Protein AF-0000000085035966 (afdb_homodimer)

Organism: Korarchaeum cryptofilum (strain OPF8) (NCBI:txid374847)

InterPro domains:
  IPR004567 Type II pantothenate kinase [PF03630] (103-253)
  IPR004567 Type II pantothenate kinase [PTHR12280] (66-274)
  IPR043129 ATPase, nucleotide binding domain [SSF53067] (1-64)
  IPR043129 ATPase, nucleotide binding domain [SSF53067] (74-274)

Sequence (570 aa):
MMYIIGLDMGGTTTKGVLLSERGVGLKTLVISSDPLAAAAGTIGKILTQGGLNVNDVGAIAVSGGKVRSLPKRILGLPLFEVDEIEAIGRGGAFLAKLGECVVTSAGTGTAIVEVRERNSGYDVRHLGGTGIGGGTLLGLGKLLLGRSSIESLLELASRGSPDNLDLKVGDIVGGPVGKLDVNATASNFGKLVDDARLEDIAAALVNMVGQVIGVTSLFAAKSVGLEDKIVLVGGLASYEQIVEAIKKPIKLFGGSLIVPEDPQYATALGASLKLFSSLTSLVRGMMYIIGLDMGGTTTKGVLLSERGVGLKTLVISSDPLAAAAGTIGKILTQGGLNVNDVGAIAVSGGKVRSLPKRILGLPLFEVDEIEAIGRGGAFLAKLGECVVTSAGTGTAIVEVRERNSGYDVRHLGGTGIGGGTLLGLGKLLLGRSSIESLLELASRGSPDNLDLKVGDIVGGPVGKLDVNATASNFGKLVDDARLEDIAAALVNMVGQVIGVTSLFAAKSVGLEDKIVLVGGLASYEQIVEAIKKPIKLFGGSLIVPEDPQYATALGASLKLFSSLTSLVRG

Solvent-accessible surface area (backbone atoms only — not comparable to full-atom values): 27344 Å² total; per-residue (Å²): 124,63,28,31,36,7,27,23,28,46,86,54,45,27,27,31,27,36,34,39,94,90,36,80,70,53,72,52,77,30,79,38,82,46,62,63,60,23,51,53,49,35,51,49,49,50,28,61,75,66,75,46,54,71,84,47,40,65,33,31,17,32,19,47,33,47,48,77,77,48,66,64,49,60,93,83,28,46,50,42,82,35,58,50,63,52,10,36,20,47,13,36,30,58,59,58,70,43,60,57,33,23,24,34,36,28,31,50,19,24,41,30,22,36,29,37,58,49,96,91,39,76,47,60,42,79,77,49,60,44,26,55,28,49,19,23,50,40,24,48,34,32,76,77,67,70,30,85,42,68,68,59,39,50,57,40,15,72,72,34,43,31,72,76,26,30,28,29,28,32,78,46,40,72,38,63,55,88,87,37,47,40,81,38,71,35,9,37,34,36,37,82,63,89,84,69,52,70,27,24,53,35,18,31,49,47,40,44,49,16,32,51,50,15,38,40,51,36,27,46,17,38,42,71,73,28,28,72,34,29,34,40,20,23,60,49,51,72,36,66,73,40,42,52,28,20,42,50,46,20,48,71,73,70,28,36,78,41,68,39,80,70,21,54,42,19,38,6,42,7,13,28,50,54,50,50,53,53,50,49,51,54,67,74,93,126,64,28,32,36,6,27,23,29,46,85,54,44,28,30,30,27,35,36,39,93,89,39,79,70,52,74,51,76,29,80,38,84,46,61,62,59,22,50,53,49,35,51,49,48,50,29,60,76,66,73,47,55,72,87,47,41,67,34,33,17,31,19,45,32,48,47,77,78,50,66,63,50,61,93,84,28,45,50,43,82,35,59,50,64,52,9,37,18,48,12,36,29,57,60,58,70,45,60,57,33,22,26,35,36,28,30,50,20,24,41,30,21,35,28,37,59,49,96,91,39,76,46,60,42,80,76,48,60,46,26,55,28,49,19,23,51,39,25,50,32,30,76,75,67,70,31,85,43,69,67,60,38,50,57,40,14,72,72,33,44,31,72,78,27,28,28,29,28,31,77,46,39,70,38,64,54,90,88,37,46,39,80,38,70,36,9,37,34,36,37,83,65,89,82,69,52,68,28,26,51,35,18,31,49,47,41,44,50,16,31,52,51,14,37,40,48,34,26,46,18,39,43,73,74,26,28,73,34,29,32,41,19,21,58,48,51,73,35,66,73,40,41,52,27,20,42,49,48,19,48,71,73,70,28,35,78,43,69,38,80,70,21,54,42,19,37,6,42,8,13,27,50,54,50,52,53,53,50,49,52,54,67,74,92

Foldseek 3Di:
DEKEKFWAQEQFKIKIWIADPVGTDDIDMDGDNDRLCRVQVNVVVCCVVVVHDPVNYAAYFYEYDCVVVDDCDDPRHGYDYDYQQQLQQQLQCVLLVHQWFWEWAAEQFIWIWTWHADPLGIDIGTLGGGNQHPVQLQVVCCVLPVDHDPVVLVVLLVPAALPVQFQFLCNPPVADDVLGGRRHTPGQSPDDDDDDDSNNVSNSSLLVSQCVSQVVNQVSCVVVPRQAHYEYAADQLVDPSSPVSNQVNSVSVPGHYDYGPNRNCSSSVSSRVVVVSVVVVVVVD/DEKEKFWAQEQFKIKIWIADPVGTDDIDMDGDNDRLCRVLVNVVVCCVVVVHDPVNYAAYFYEYDCVVVDDQDDPRHGYDYDYQQQLQQQLQCVLLVHQWFWEWAAEQFIWIWTWHADPLGTDIGTLGGGNQHPVQLQVVCCVLPVDHDPVVLVVLLVPAALPVQFQFLCNPPVAADVLGGRRHTPGQSPDDDDDDDSNNVSNSSLLVSQCVSQVVNQVSCVVVPRQAHYEYAADQLVDPSSPVSNQVNSVSVPGHYDYGPNRNCSSSVSSRVVVVSVVVVVVVD

Radius of gyration: 25.8 Å; Cα contacts (8 Å, |Δi|>4): 1496; chains: 2; bounding box: 52×85×57 Å

Nearest PDB structures (foldseek):
  4m7x-assembly1_A  TM=8.344E-01  e=3.092E-20  Staphylococcus aureus subsp. aureus MW2
  4nb4-assembly1_A  TM=8.386E-01  e=3.492E-20  Staphylococcus aureus subsp. aureus MRSA252
  4nb4-assembly2_C  TM=8.335E-01  e=1.178E-19  Staphylococcus aureus subsp. aureus MRSA252
  6awj-assembly1_B  TM=8.055E-01  e=3.092E-20  Staphylococcus aureus
  6avp-assembly2_D  TM=8.244E-01  e=2.615E-18  Staphylococcus aureus

pLDDT: mean 91.85, std 9.91, range [37.19, 98.94]

Structure (mmCIF, N/CA/C/O backbone):
data_AF-0000000085035966-model_v1
#
loop_
_entity.id
_entity.type
_entity.pdbx_description
1 polymer 'ATPase BadF/BadG/BcrA/BcrD type'
#
loop_
_atom_site.group_PDB
_atom_site.id
_atom_site.type_symbol
_atom_site.label_atom_id
_atom_site.label_alt_id
_atom_site.label_comp_id
_atom_site.label_asym_id
_atom_site.label_entity_id
_atom_site.label_seq_id
_atom_site.pdbx_PDB_ins_code
_atom_site.Cartn_x
_atom_site.Cartn_y
_atom_site.Cartn_z
_atom_site.occupancy
_atom_site.B_iso_or_equiv
_atom_site.auth_seq_id
_atom_site.auth_comp_id
_atom_site.auth_asym_id
_atom_site.auth_atom_id
_atom_site.pdbx_PDB_model_num
ATOM 1 N N . MET A 1 1 ? -16.328 38.906 18.766 1 62.16 1 MET A N 1
ATOM 2 C CA . MET A 1 1 ? -16.078 37.812 17.828 1 62.16 1 MET A CA 1
ATOM 3 C C . MET A 1 1 ? -14.945 36.906 18.344 1 62.16 1 MET A C 1
ATOM 5 O O . MET A 1 1 ? -13.906 37.406 18.781 1 62.16 1 MET A O 1
ATOM 9 N N . MET A 1 2 ? -15.289 35.531 18.594 1 81.31 2 MET A N 1
ATOM 10 C CA . MET A 1 2 ? -14.234 34.75 19.219 1 81.31 2 MET A CA 1
ATOM 11 C C . MET A 1 2 ? -13.484 33.938 18.156 1 81.31 2 MET A C 1
ATOM 13 O O . MET A 1 2 ? -14.102 33.344 17.266 1 81.31 2 MET A O 1
ATOM 17 N N . TYR A 1 3 ? -12.18 34.281 18.078 1 91.94 3 TYR A N 1
ATOM 18 C CA . TYR A 1 3 ? -11.305 33.562 17.172 1 91.94 3 TYR A CA 1
ATOM 19 C C . TYR A 1 3 ? -10.672 32.344 17.859 1 91.94 3 TYR A C 1
ATOM 21 O O . TYR A 1 3 ? -10.367 32.406 19.062 1 91.94 3 TYR A O 1
ATOM 29 N N . ILE A 1 4 ? -10.609 31.297 17.125 1 95 4 ILE A N 1
ATOM 30 C CA . ILE A 1 4 ? -9.852 30.125 17.531 1 95 4 ILE A CA 1
ATOM 31 C C . ILE A 1 4 ? -8.688 29.891 16.578 1 95 4 ILE A C 1
ATOM 33 O O . ILE A 1 4 ? -8.844 30.016 15.359 1 95 4 ILE A O 1
ATOM 37 N N . ILE A 1 5 ? -7.527 29.625 17.109 1 96.62 5 ILE A N 1
ATOM 38 C CA . ILE A 1 5 ? -6.387 29.25 16.281 1 96.62 5 ILE A CA 1
ATOM 39 C C . ILE A 1 5 ? -6.195 27.734 16.312 1 96.62 5 ILE A C 1
ATOM 41 O O . ILE A 1 5 ? -6.113 27.141 17.391 1 96.62 5 ILE A O 1
ATOM 45 N N . GLY A 1 6 ? -6.258 27.141 15.125 1 97.06 6 GLY A N 1
ATOM 46 C CA . GLY A 1 6 ? -5.922 25.734 14.992 1 97.06 6 GLY A CA 1
ATOM 47 C C . GLY A 1 6 ? -4.48 25.5 14.578 1 97.06 6 GLY A C 1
ATOM 48 O O . GLY A 1 6 ? -3.967 26.188 13.688 1 97.06 6 GLY A O 1
ATOM 49 N N . LEU A 1 7 ? -3.82 24.547 15.25 1 96.5 7 LEU A N 1
ATOM 50 C CA . LEU A 1 7 ? -2.443 24.188 14.93 1 96.5 7 LEU A CA 1
ATOM 51 C C . LEU A 1 7 ? -2.326 22.703 14.609 1 96.5 7 LEU A C 1
ATOM 53 O O . LEU A 1 7 ? -2.936 21.859 15.289 1 96.5 7 LEU A O 1
ATOM 57 N N . ASP A 1 8 ? -1.611 22.344 13.57 1 94.94 8 ASP A N 1
ATOM 58 C CA . ASP A 1 8 ? -1.121 20.984 13.297 1 94.94 8 ASP A CA 1
ATOM 59 C C . ASP A 1 8 ? 0.398 20.922 13.438 1 94.94 8 ASP A C 1
ATOM 61 O O . ASP A 1 8 ? 1.13 21.375 12.555 1 94.94 8 ASP A O 1
ATOM 65 N N . MET A 1 9 ? 0.773 20.297 14.531 1 90.62 9 MET A N 1
ATOM 66 C CA . MET A 1 9 ? 2.199 20.203 14.836 1 90.62 9 MET A CA 1
ATOM 67 C C . MET A 1 9 ? 2.814 18.984 14.148 1 90.62 9 MET A C 1
ATOM 69 O O . MET A 1 9 ? 2.865 17.906 14.727 1 90.62 9 MET A O 1
ATOM 73 N N . GLY A 1 10 ? 3.264 19.156 12.977 1 81.25 10 GLY A N 1
ATOM 74 C CA . GLY A 1 10 ? 3.924 18.078 12.266 1 81.25 10 GLY A CA 1
ATOM 75 C C . GLY A 1 10 ? 5.367 17.875 12.695 1 81.25 10 GLY A C 1
ATOM 76 O O . GLY A 1 10 ? 5.832 18.5 13.641 1 81.25 10 GLY A O 1
ATOM 77 N N . GLY A 1 11 ? 6.039 16.922 12.062 1 70.88 11 GLY A N 1
ATOM 78 C CA . GLY A 1 11 ? 7.441 16.672 12.359 1 70.88 11 GLY A CA 1
ATOM 79 C C . GLY A 1 11 ? 8.344 17.844 12.031 1 70.88 11 GLY A C 1
ATOM 80 O O . GLY A 1 11 ? 9.188 18.234 12.844 1 70.88 11 GLY A O 1
ATOM 81 N N . THR A 1 12 ? 8.172 18.422 10.852 1 70.56 12 THR A N 1
ATOM 82 C CA . THR A 1 12 ? 9.062 19.484 10.406 1 70.56 12 THR A CA 1
ATOM 83 C C . THR A 1 12 ? 8.273 20.781 10.188 1 70.56 12 THR A C 1
ATOM 85 O O . THR A 1 12 ? 8.844 21.875 10.219 1 70.56 12 THR A O 1
ATOM 88 N N . THR A 1 13 ? 7.035 20.672 9.906 1 83.81 13 THR A N 1
ATOM 89 C CA . THR A 1 13 ? 6.219 21.812 9.531 1 83.81 13 THR A CA 1
ATOM 90 C C . THR A 1 13 ? 5 21.938 10.445 1 83.81 13 THR A C 1
ATOM 92 O O . THR A 1 13 ? 4.379 20.938 10.797 1 83.81 13 THR A O 1
ATOM 95 N N . THR A 1 14 ? 4.758 23.109 10.875 1 92.38 14 THR A N 1
ATOM 96 C CA . THR A 1 14 ? 3.557 23.422 11.641 1 92.38 14 THR A CA 1
ATOM 97 C C . THR A 1 14 ? 2.588 24.266 10.812 1 92.38 14 THR A C 1
ATOM 99 O O . THR A 1 14 ? 2.984 25.266 10.219 1 92.38 14 THR A O 1
ATOM 102 N N . LYS A 1 15 ? 1.348 23.812 10.711 1 95.38 15 LYS A N 1
ATOM 103 C CA . LYS A 1 15 ? 0.293 24.547 10.016 1 95.38 15 LYS A CA 1
ATOM 104 C C . LYS A 1 15 ? -0.662 25.219 11.008 1 95.38 15 LYS A C 1
ATOM 106 O O . LYS A 1 15 ? -0.991 24.625 12.047 1 95.38 15 LYS A O 1
ATOM 111 N N . GLY A 1 16 ? -1.04 26.406 10.672 1 97 16 GLY A N 1
ATOM 112 C CA . GLY A 1 16 ? -1.983 27.141 11.5 1 97 16 GLY A CA 1
ATOM 113 C C . GLY A 1 16 ? -3.141 27.719 10.711 1 97 16 GLY A C 1
ATOM 114 O O . GLY A 1 16 ? -2.975 28.125 9.555 1 97 16 GLY A O 1
ATOM 115 N N . VAL A 1 17 ? -4.316 27.766 11.383 1 97.31 17 VAL A N 1
ATOM 116 C CA . VAL A 1 17 ? -5.504 28.359 10.773 1 97.31 17 VAL A CA 1
ATOM 117 C C . VAL A 1 17 ? -6.227 29.234 11.797 1 97.31 17 VAL A C 1
ATOM 119 O O . VAL A 1 17 ? -6.23 28.922 12.992 1 97.31 17 VAL A O 1
ATOM 122 N N . LEU A 1 18 ? -6.73 30.328 11.359 1 95.94 18 LEU A N 1
ATOM 123 C CA . LEU A 1 18 ? -7.617 31.156 12.148 1 95.94 18 LEU A CA 1
ATOM 124 C C . LEU A 1 18 ? -9.078 30.875 11.812 1 95.94 18 LEU A C 1
ATOM 126 O O . LEU A 1 18 ? -9.469 30.938 10.648 1 95.94 18 LEU A O 1
ATOM 130 N N . LEU A 1 19 ? -9.828 30.547 12.828 1 93.25 19 LEU A N 1
ATOM 131 C CA . LEU A 1 19 ? -11.25 30.25 12.648 1 93.25 19 LEU A CA 1
ATOM 132 C C . LEU A 1 19 ? -12.109 31.219 13.453 1 93.25 19 LEU A C 1
ATOM 134 O O . LEU A 1 19 ? -11.773 31.547 14.594 1 93.25 19 LEU A O 1
ATOM 138 N N . SER A 1 20 ? -13.148 31.719 12.844 1 88.5 20 SER A N 1
ATOM 139 C CA . SER A 1 20 ? -14.156 32.531 13.516 1 88.5 20 SER A CA 1
ATOM 140 C C . SER A 1 20 ? -15.57 32.094 13.156 1 88.5 20 SER A C 1
ATOM 142 O O . SER A 1 20 ? -15.75 31.156 12.375 1 88.5 20 SER A O 1
ATOM 144 N N . GLU A 1 21 ? -16.547 32.688 13.773 1 81.88 21 GLU A N 1
ATOM 145 C CA . GLU A 1 21 ? -17.953 32.375 13.461 1 81.88 21 GLU A CA 1
ATOM 146 C C . GLU A 1 21 ? -18.25 32.625 11.984 1 81.88 21 GLU A C 1
ATOM 148 O O . GLU A 1 21 ? -19.172 32.031 11.422 1 81.88 21 GLU A O 1
ATOM 153 N N . ARG A 1 22 ? -17.391 33.469 11.398 1 78.25 22 ARG A N 1
ATOM 154 C CA . ARG A 1 22 ? -17.594 33.812 9.992 1 78.25 22 ARG A CA 1
ATOM 155 C C . ARG A 1 22 ? -16.922 32.812 9.078 1 78.25 22 ARG A C 1
ATOM 157 O O . ARG A 1 22 ? -17.156 32.781 7.867 1 78.25 22 ARG A O 1
ATOM 164 N N . GLY A 1 23 ? -16.125 31.984 9.625 1 83 23 GLY A N 1
ATOM 165 C CA . GLY A 1 23 ? -15.461 30.969 8.844 1 83 23 GLY A CA 1
ATOM 166 C C . GLY A 1 23 ? -13.953 30.984 9 1 83 23 GLY A C 1
ATOM 167 O O . GLY A 1 23 ? -13.43 31.438 10.016 1 83 23 GLY A O 1
ATOM 168 N N . VAL A 1 24 ? -13.352 30.312 7.98 1 79.56 24 VAL A N 1
ATOM 169 C CA . VAL A 1 24 ? -11.898 30.188 7.98 1 79.56 24 VAL A CA 1
ATOM 170 C C . VAL A 1 24 ? -11.273 31.469 7.438 1 79.56 24 VAL A C 1
ATOM 172 O O . VAL A 1 24 ? -11.57 31.891 6.316 1 79.56 24 VAL A O 1
ATOM 175 N N . GLY A 1 25 ? -10.469 32 8.289 1 81.31 25 GLY A N 1
ATOM 176 C CA . GLY A 1 25 ? -9.836 33.25 7.879 1 81.31 25 GLY A CA 1
ATOM 177 C C . GLY A 1 25 ? -8.445 33.031 7.305 1 81.31 25 GLY A C 1
ATOM 178 O O . GLY A 1 25 ? -8.297 32.688 6.133 1 81.31 25 GLY A O 1
ATOM 179 N N . LEU A 1 26 ? -7.434 33.062 8.117 1 92.19 26 LEU A N 1
ATOM 180 C CA . LEU A 1 26 ? -6.027 33.062 7.738 1 92.19 26 LEU A CA 1
ATOM 181 C C . LEU A 1 26 ? -5.418 31.672 7.887 1 92.19 26 LEU A C 1
ATOM 183 O O . LEU A 1 26 ? -5.793 30.922 8.789 1 92.19 26 LEU A O 1
ATOM 187 N N . LYS A 1 27 ? -4.617 31.328 6.98 1 95.62 27 LYS A N 1
ATOM 188 C CA . LYS A 1 27 ? -3.82 30.109 7.02 1 95.62 27 LYS A CA 1
ATOM 189 C C . LYS A 1 27 ? -2.332 30.406 6.887 1 95.62 27 LYS A C 1
ATOM 191 O O . LYS A 1 27 ? -1.945 31.328 6.16 1 95.62 27 LYS A O 1
ATOM 196 N N . THR A 1 28 ? -1.546 29.688 7.656 1 95.12 28 THR A N 1
ATOM 197 C CA . THR A 1 28 ? -0.108 29.906 7.551 1 95.12 28 THR A CA 1
ATOM 198 C C . THR A 1 28 ? 0.663 28.641 7.887 1 95.12 28 THR A C 1
ATOM 200 O O . THR A 1 28 ? 0.086 27.672 8.391 1 95.12 28 THR A O 1
ATOM 203 N N . LEU A 1 29 ? 1.945 28.594 7.441 1 93.62 29 LEU A N 1
ATOM 204 C CA . LEU A 1 29 ? 2.859 27.484 7.719 1 93.62 29 LEU A CA 1
ATOM 205 C C . LEU A 1 29 ? 4.184 28 8.266 1 93.62 29 LEU A C 1
ATOM 207 O O . LEU A 1 29 ? 4.691 29.031 7.816 1 93.62 29 LEU A O 1
ATOM 211 N N . VAL A 1 30 ? 4.676 27.281 9.305 1 91.06 30 VAL A N 1
ATOM 212 C CA . VAL A 1 30 ? 5.965 27.625 9.898 1 91.06 30 VAL A CA 1
ATOM 213 C C . VAL A 1 30 ? 6.855 26.375 9.953 1 91.06 30 VAL A C 1
ATOM 215 O O . VAL A 1 30 ? 6.398 25.297 10.328 1 91.06 30 VAL A O 1
ATOM 218 N N . ILE A 1 31 ? 8.094 26.547 9.492 1 86.75 31 ILE A N 1
ATOM 219 C CA . ILE A 1 31 ? 9.078 25.469 9.547 1 86.75 31 ILE A CA 1
ATOM 220 C C . ILE A 1 31 ? 10.008 25.688 10.734 1 86.75 31 ILE A C 1
ATOM 222 O O . ILE A 1 31 ? 10.695 26.703 10.82 1 86.75 31 ILE A O 1
ATOM 226 N N . SER A 1 32 ? 9.922 24.828 11.656 1 82.25 32 SER A N 1
ATOM 227 C CA . SER A 1 32 ? 10.805 24.875 12.82 1 82.25 32 SER A CA 1
ATOM 228 C C . SER A 1 32 ? 10.922 23.5 13.469 1 82.25 32 SER A C 1
ATOM 230 O O . SER A 1 32 ? 9.945 22.75 13.539 1 82.25 32 SER A O 1
ATOM 232 N N . SER A 1 33 ? 12.102 23.156 13.984 1 79.06 33 SER A N 1
ATOM 233 C CA . SER A 1 33 ? 12.297 21.875 14.672 1 79.06 33 SER A CA 1
ATOM 234 C C . SER A 1 33 ? 11.898 21.969 16.141 1 79.06 33 SER A C 1
ATOM 236 O O . SER A 1 33 ? 11.703 20.953 16.797 1 79.06 33 SER A O 1
ATOM 238 N N . ASP A 1 34 ? 11.859 23.141 16.672 1 85.06 34 ASP A N 1
ATOM 239 C CA . ASP A 1 34 ? 11.445 23.359 18.062 1 85.06 34 ASP A CA 1
ATOM 240 C C . ASP A 1 34 ? 9.93 23.531 18.156 1 85.06 34 ASP A C 1
ATOM 242 O O . ASP A 1 34 ? 9.375 24.484 17.641 1 85.06 34 ASP A O 1
ATOM 246 N N . PRO A 1 35 ? 9.336 22.656 18.875 1 87.19 35 PRO A N 1
ATOM 247 C CA . PRO A 1 35 ? 7.871 22.656 18.906 1 87.19 35 PRO A CA 1
ATOM 248 C C . PRO A 1 35 ? 7.301 23.953 19.453 1 87.19 35 PRO A C 1
ATOM 250 O O . PRO A 1 35 ? 6.328 24.484 18.922 1 87.19 35 PRO A O 1
ATOM 253 N N . LEU A 1 36 ? 7.887 24.453 20.516 1 91.19 36 LEU A N 1
ATOM 254 C CA . LEU A 1 36 ? 7.367 25.672 21.125 1 91.19 36 LEU A CA 1
ATOM 255 C C . LEU A 1 36 ? 7.586 26.859 20.188 1 91.19 36 LEU A C 1
ATOM 257 O O . LEU A 1 36 ? 6.699 27.703 20.031 1 91.19 36 LEU A O 1
ATOM 261 N N . ALA A 1 37 ? 8.742 26.906 19.609 1 91.44 37 ALA A N 1
ATOM 262 C CA . ALA A 1 37 ? 9.023 27.969 18.656 1 91.44 37 ALA A CA 1
ATOM 263 C C . ALA A 1 37 ? 8.094 27.891 17.453 1 91.44 37 ALA A C 1
ATOM 265 O O . ALA A 1 37 ? 7.633 28.922 16.953 1 91.44 37 ALA A O 1
ATOM 266 N N . ALA A 1 38 ? 7.844 26.703 17.016 1 92.12 38 ALA A N 1
ATOM 267 C CA . ALA A 1 38 ? 6.949 26.484 15.883 1 92.12 38 ALA A CA 1
ATOM 268 C C . ALA A 1 38 ? 5.531 26.953 16.203 1 92.12 38 ALA A C 1
ATOM 270 O O . ALA A 1 38 ? 4.918 27.688 15.414 1 92.12 38 ALA A O 1
ATOM 271 N N . ALA A 1 39 ? 5.059 26.578 17.359 1 94.06 39 ALA A N 1
ATOM 272 C CA . ALA A 1 39 ? 3.701 26.938 17.75 1 94.06 39 ALA A CA 1
ATOM 273 C C . ALA A 1 39 ? 3.566 28.453 17.969 1 94.06 39 ALA A C 1
ATOM 275 O O . ALA A 1 39 ? 2.684 29.078 17.375 1 94.06 39 ALA A O 1
ATOM 276 N N . ALA A 1 40 ? 4.445 29.016 18.75 1 94.38 40 ALA A N 1
ATOM 277 C CA . ALA A 1 40 ? 4.402 30.453 19.047 1 94.38 40 ALA A CA 1
ATOM 278 C C . ALA A 1 40 ? 4.57 31.281 17.781 1 94.38 40 ALA A C 1
ATOM 280 O O . ALA A 1 40 ? 3.906 32.312 17.609 1 94.38 40 ALA A O 1
ATOM 281 N N . GLY A 1 41 ? 5.523 30.797 17 1 94.44 41 GLY A N 1
ATOM 282 C CA . GLY A 1 41 ? 5.742 31.484 15.734 1 94.44 41 GLY A CA 1
ATOM 283 C C . GLY A 1 41 ? 4.52 31.469 14.836 1 94.44 41 GLY A C 1
ATOM 284 O O . GLY A 1 41 ? 4.207 32.469 14.195 1 94.44 41 GLY A O 1
ATOM 285 N N . THR A 1 42 ? 3.875 30.344 14.75 1 96 42 THR A N 1
ATOM 286 C CA . THR A 1 42 ? 2.686 30.203 13.914 1 96 42 THR A CA 1
ATOM 287 C C . THR A 1 42 ? 1.556 31.094 14.43 1 96 42 THR A C 1
ATOM 289 O O . THR A 1 42 ? 0.896 31.781 13.656 1 96 42 THR A O 1
ATOM 292 N N . ILE A 1 43 ? 1.371 31.125 15.742 1 96 43 ILE A N 1
ATOM 293 C CA . ILE A 1 43 ? 0.354 31.953 16.375 1 96 43 ILE A CA 1
ATOM 294 C C . ILE A 1 43 ? 0.667 33.438 16.125 1 96 43 ILE A C 1
ATOM 296 O O . ILE A 1 43 ? -0.208 34.188 15.703 1 96 43 ILE A O 1
ATOM 300 N N . GLY A 1 44 ? 1.878 33.781 16.359 1 95.56 44 GLY A N 1
ATOM 301 C CA . GLY A 1 44 ? 2.295 35.156 16.125 1 95.56 44 GLY A CA 1
ATOM 302 C C . GLY A 1 44 ? 2.057 35.625 14.703 1 95.56 44 GLY A C 1
ATOM 303 O O . GLY A 1 44 ? 1.591 36.719 14.477 1 95.56 44 GLY A O 1
ATOM 304 N N . LYS A 1 45 ? 2.393 34.719 13.812 1 96.25 45 LYS A N 1
ATOM 305 C CA . LYS A 1 45 ? 2.201 35.031 12.398 1 96.25 45 LYS A CA 1
ATOM 306 C C . LYS A 1 45 ? 0.724 35.25 12.078 1 96.25 45 LYS A C 1
ATOM 308 O O . LYS A 1 45 ? 0.372 36.188 11.352 1 96.25 45 LYS A O 1
ATOM 313 N N . ILE A 1 46 ? -0.128 34.469 12.609 1 95.81 46 ILE A N 1
ATOM 314 C CA . ILE A 1 46 ? -1.564 34.562 12.383 1 95.81 46 ILE A CA 1
ATOM 315 C C . ILE A 1 46 ? -2.09 35.875 12.961 1 95.81 46 ILE A C 1
ATOM 317 O O . ILE A 1 46 ? -2.846 36.594 12.305 1 95.81 46 ILE A O 1
ATOM 321 N N . LEU A 1 47 ? -1.649 36.188 14.133 1 94.69 47 LEU A N 1
ATOM 322 C CA . LEU A 1 47 ? -2.092 37.438 14.797 1 94.69 47 LEU A CA 1
ATOM 323 C C . LEU A 1 47 ? -1.639 38.656 14.016 1 94.69 47 LEU A C 1
ATOM 325 O O . LEU A 1 47 ? -2.43 39.562 13.781 1 94.69 47 LEU A O 1
ATOM 329 N N . THR A 1 48 ? -0.393 38.625 13.609 1 95.88 48 THR A N 1
ATOM 330 C CA . THR A 1 48 ? 0.183 39.75 12.891 1 95.88 48 THR A CA 1
ATOM 331 C C . THR A 1 48 ? -0.494 39.938 11.539 1 95.88 48 THR A C 1
ATOM 333 O O . THR A 1 48 ? -0.912 41.031 11.188 1 95.88 48 THR A O 1
ATOM 336 N N . GLN A 1 49 ? -0.64 38.906 10.828 1 95.25 49 GLN A N 1
ATOM 337 C CA . GLN A 1 49 ? -1.226 38.969 9.492 1 95.25 49 GLN A CA 1
ATOM 338 C C . GLN A 1 49 ? -2.713 39.312 9.562 1 95.25 49 GLN A C 1
ATOM 340 O O . GLN A 1 49 ? -3.248 39.938 8.656 1 95.25 49 GLN A O 1
ATOM 345 N N . GLY A 1 50 ? -3.342 38.875 10.602 1 92.25 50 GLY A N 1
ATOM 346 C CA . GLY A 1 50 ? -4.766 39.125 10.766 1 92.25 50 GLY A CA 1
ATOM 347 C C . GLY A 1 50 ? -5.078 40.469 11.406 1 92.25 50 GLY A C 1
ATOM 348 O O . GLY A 1 50 ? -6.242 40.875 11.477 1 92.25 50 GLY A O 1
ATOM 349 N N . GLY A 1 51 ? -4.02 41.156 11.859 1 92.62 51 GLY A N 1
ATOM 350 C CA . GLY A 1 51 ? -4.238 42.406 12.578 1 92.62 51 GLY A CA 1
ATOM 351 C C . GLY A 1 51 ? -4.996 42.219 13.875 1 92.62 51 GLY A C 1
ATOM 352 O O . GLY A 1 51 ? -5.875 43.031 14.211 1 92.62 51 GLY A O 1
ATOM 353 N N . LEU A 1 52 ? -4.711 41.125 14.523 1 93.44 52 LEU A N 1
ATOM 354 C CA . LEU A 1 52 ? -5.426 40.75 15.75 1 93.44 52 LEU A CA 1
ATOM 355 C C . LEU A 1 52 ? -4.523 40.906 16.969 1 93.44 52 LEU A C 1
ATOM 357 O O . LEU A 1 52 ? -3.303 40.75 16.859 1 93.44 52 LEU A O 1
ATOM 361 N N . ASN A 1 53 ? -5.129 41.156 18.031 1 93.5 53 ASN A N 1
ATOM 362 C CA . ASN A 1 53 ? -4.469 41.062 19.328 1 93.5 53 ASN A CA 1
ATOM 363 C C . ASN A 1 53 ? -4.695 39.688 19.953 1 93.5 53 ASN A C 1
ATOM 365 O O . ASN A 1 53 ? -5.684 39 19.641 1 93.5 53 ASN A O 1
ATOM 369 N N . VAL A 1 54 ? -3.775 39.281 20.781 1 93.75 54 VAL A N 1
ATOM 370 C CA . VAL A 1 54 ? -3.857 38 21.438 1 93.75 54 VAL A CA 1
ATOM 371 C C . VAL A 1 54 ? -5.188 37.875 22.172 1 93.75 54 VAL A C 1
ATOM 373 O O . VAL A 1 54 ? -5.766 36.781 22.25 1 93.75 54 VAL A O 1
ATOM 376 N N . ASN A 1 55 ? -5.723 39 22.656 1 92.5 55 ASN A N 1
ATOM 377 C CA . ASN A 1 55 ? -6.957 39 23.422 1 92.5 55 ASN A CA 1
ATOM 378 C C . ASN A 1 55 ? -8.18 38.75 22.547 1 92.5 55 ASN A C 1
ATOM 380 O O . ASN A 1 55 ? -9.266 38.469 23.047 1 92.5 55 ASN A O 1
ATOM 384 N N . ASP A 1 56 ? -8.023 38.844 21.266 1 92.81 56 ASP A N 1
ATOM 385 C CA . ASP A 1 56 ? -9.109 38.562 20.328 1 92.81 56 ASP A CA 1
ATOM 386 C C . ASP A 1 56 ? -9.328 37.062 20.141 1 92.81 56 ASP A C 1
ATOM 388 O O . ASP A 1 56 ? -10.359 36.656 19.625 1 92.81 56 ASP A O 1
ATOM 392 N N . VAL A 1 57 ? -8.305 36.312 20.516 1 93.62 57 VAL A N 1
ATOM 393 C CA . VAL A 1 57 ? -8.336 34.844 20.328 1 93.62 57 VAL A CA 1
ATOM 394 C C . VAL A 1 57 ? -8.742 34.156 21.625 1 93.62 57 VAL A C 1
ATOM 396 O O . VAL A 1 57 ? -8.195 34.469 22.688 1 93.62 57 VAL A O 1
ATOM 399 N N . GLY A 1 58 ? -9.664 33.281 21.547 1 92.44 58 GLY A N 1
ATOM 400 C CA . GLY A 1 58 ? -10.18 32.625 22.734 1 92.44 58 GLY A CA 1
ATOM 401 C C . GLY A 1 58 ? -9.344 31.422 23.156 1 92.44 58 GLY A C 1
ATOM 402 O O . GLY A 1 58 ? -9.156 31.172 24.344 1 92.44 58 GLY A O 1
ATOM 403 N N . ALA A 1 59 ? -8.898 30.703 22.188 1 95.06 59 ALA A N 1
ATOM 404 C CA . ALA A 1 59 ? -8.18 29.469 22.516 1 95.06 59 ALA A CA 1
ATOM 405 C C . ALA A 1 59 ? -7.402 28.969 21.312 1 95.06 59 ALA A C 1
ATOM 407 O O . ALA A 1 59 ? -7.598 29.438 20.188 1 95.06 59 ALA A O 1
ATOM 408 N N . ILE A 1 60 ? -6.512 28.031 21.594 1 95.69 60 ILE A N 1
ATOM 409 C CA . ILE A 1 60 ? -5.746 27.328 20.578 1 95.69 60 ILE A CA 1
ATOM 410 C C . ILE A 1 60 ? -6.141 25.844 20.562 1 95.69 60 ILE A C 1
ATOM 412 O O . ILE A 1 60 ? -6.16 25.203 21.625 1 95.69 60 ILE A O 1
ATOM 416 N N . ALA A 1 61 ? -6.57 25.359 19.484 1 96.25 61 ALA A N 1
ATOM 417 C CA . ALA A 1 61 ? -6.738 23.922 19.281 1 96.25 61 ALA A CA 1
ATOM 418 C C . ALA A 1 61 ? -5.531 23.328 18.578 1 96.25 61 ALA A C 1
ATOM 420 O O . ALA A 1 61 ? -5.125 23.812 17.516 1 96.25 61 ALA A O 1
ATOM 421 N N . VAL A 1 62 ? -4.961 22.297 19.188 1 95.06 62 VAL A N 1
ATOM 422 C CA . VAL A 1 62 ? -3.709 21.797 18.625 1 95.06 62 VAL A CA 1
ATOM 423 C C . VAL A 1 62 ? -3.803 20.281 18.422 1 95.06 62 VAL A C 1
ATOM 425 O O . VAL A 1 62 ? -4.418 19.578 19.234 1 95.06 62 VAL A O 1
ATOM 428 N N . SER A 1 63 ? -3.324 19.812 17.312 1 91.94 63 SER A N 1
ATOM 429 C CA . SER A 1 63 ? -3.152 18.406 17.016 1 91.94 63 SER A CA 1
ATOM 430 C C . SER A 1 63 ? -1.77 18.125 16.422 1 91.94 63 SER A C 1
ATOM 432 O O . SER A 1 63 ? -0.915 19.016 16.391 1 91.94 63 SER A O 1
ATOM 434 N N . GLY A 1 64 ? -1.524 16.844 16.141 1 85.69 64 GLY A N 1
ATOM 435 C CA . GLY A 1 64 ? -0.253 16.469 15.547 1 85.69 64 GLY A CA 1
ATOM 436 C C . GLY A 1 64 ? 0.651 15.703 16.5 1 85.69 64 GLY A C 1
ATOM 437 O O . GLY A 1 64 ? 0.327 15.539 17.672 1 85.69 64 GLY A O 1
ATOM 438 N N . GLY A 1 65 ? 1.751 15.234 16.016 1 74.19 65 GLY A N 1
ATOM 439 C CA . GLY A 1 65 ? 2.65 14.352 16.734 1 74.19 65 GLY A CA 1
ATOM 440 C C . GLY A 1 65 ? 3.393 15.039 17.859 1 74.19 65 GLY A C 1
ATOM 441 O O . GLY A 1 65 ? 3.721 14.414 18.875 1 74.19 65 GLY A O 1
ATOM 442 N N . LYS A 1 66 ? 3.701 16.312 17.828 1 72.62 66 LYS A N 1
ATOM 443 C CA . LYS A 1 66 ? 4.578 17 18.766 1 72.62 66 LYS A CA 1
ATOM 444 C C . LYS A 1 66 ? 3.77 17.781 19.797 1 72.62 66 LYS A C 1
ATOM 446 O O . LYS A 1 66 ? 4.305 18.641 20.5 1 72.62 66 LYS A O 1
ATOM 451 N N . VAL A 1 67 ? 2.527 17.438 19.953 1 76.5 67 VAL A N 1
ATOM 452 C CA . VAL A 1 67 ? 1.643 18.234 20.797 1 76.5 67 VAL A CA 1
ATOM 453 C C . VAL A 1 67 ? 1.983 18 22.266 1 76.5 67 VAL A C 1
ATOM 455 O O . VAL A 1 67 ? 1.782 18.891 23.109 1 76.5 67 VAL A O 1
ATOM 458 N N . ARG A 1 68 ? 2.502 16.891 22.562 1 76.75 68 ARG A N 1
ATOM 459 C CA . ARG A 1 68 ? 2.699 16.5 23.953 1 76.75 68 ARG A CA 1
ATOM 460 C C . ARG A 1 68 ? 3.793 17.344 24.609 1 76.75 68 ARG A C 1
ATOM 462 O O . ARG A 1 68 ? 3.85 17.438 25.828 1 76.75 68 ARG A O 1
ATOM 469 N N . SER A 1 69 ? 4.562 18 23.844 1 78.94 69 SER A N 1
ATOM 470 C CA . SER A 1 69 ? 5.668 18.781 24.391 1 78.94 69 SER A CA 1
ATOM 471 C C . SER A 1 69 ? 5.262 20.234 24.609 1 78.94 69 SER A C 1
ATOM 473 O O . SER A 1 69 ? 6.035 21.016 25.172 1 78.94 69 SER A O 1
ATOM 475 N N . LEU A 1 70 ? 4.078 20.531 24.297 1 88.94 70 LEU A N 1
ATOM 476 C CA . LEU A 1 70 ? 3.65 21.922 24.375 1 88.94 70 LEU A CA 1
ATOM 477 C C . LEU A 1 70 ? 3.064 22.234 25.75 1 88.94 70 LEU A C 1
ATOM 479 O O . LEU A 1 70 ? 2.457 21.375 26.375 1 88.94 70 LEU A O 1
ATOM 483 N N . PRO A 1 71 ? 3.297 23.469 26.188 1 91.56 71 PRO A N 1
ATOM 484 C CA . PRO A 1 71 ? 2.623 23.891 27.406 1 91.56 71 PRO A CA 1
ATOM 485 C C . PRO A 1 71 ? 1.111 24.031 27.234 1 91.56 71 PRO A C 1
ATOM 487 O O . PRO A 1 71 ? 0.614 24.031 26.109 1 91.56 71 PRO A O 1
ATOM 490 N N . LYS A 1 72 ? 0.451 24.156 28.422 1 93.19 72 LYS A N 1
ATOM 491 C CA . LYS A 1 72 ? -1.007 24.234 28.406 1 93.19 72 LYS A CA 1
ATOM 492 C C . LYS A 1 72 ? -1.47 25.625 27.953 1 93.19 72 LYS A C 1
ATOM 494 O O . LYS A 1 72 ? -2.645 25.812 27.641 1 93.19 72 LYS A O 1
ATOM 499 N N . ARG A 1 73 ? -0.522 26.547 27.953 1 94.69 73 ARG A N 1
ATOM 500 C CA . ARG A 1 73 ? -0.79 27.891 27.469 1 94.69 73 ARG A CA 1
ATOM 501 C C . ARG A 1 73 ? 0.366 28.422 26.625 1 94.69 73 ARG A C 1
ATOM 503 O O . ARG A 1 73 ? 1.529 28.109 26.891 1 94.69 73 ARG A O 1
ATOM 510 N N . ILE A 1 74 ? 0.054 29.062 25.625 1 94.5 74 ILE A N 1
ATOM 511 C CA . ILE A 1 74 ? 1.03 29.766 24.797 1 94.5 74 ILE A CA 1
ATOM 512 C C . ILE A 1 74 ? 0.565 31.203 24.547 1 94.5 74 ILE A C 1
ATOM 514 O O . ILE A 1 74 ? -0.557 31.422 24.094 1 94.5 74 ILE A O 1
ATOM 518 N N . LEU A 1 75 ? 1.38 32.25 24.906 1 93 75 LEU A N 1
ATOM 519 C CA . LEU A 1 75 ? 1.054 33.656 24.781 1 93 75 LEU A CA 1
ATOM 520 C C . LEU A 1 75 ? -0.215 34 25.562 1 93 75 LEU A C 1
ATOM 522 O O . LEU A 1 75 ? -1.048 34.781 25.109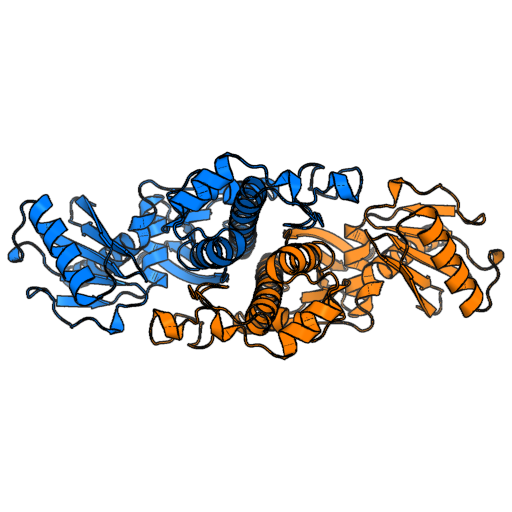 1 93 75 LEU A O 1
ATOM 526 N N . GLY A 1 76 ? -0.396 33.188 26.625 1 92.69 76 GLY A N 1
ATOM 527 C CA . GLY A 1 76 ? -1.525 33.406 27.516 1 92.69 76 GLY A CA 1
ATOM 528 C C . GLY A 1 76 ? -2.793 32.719 27.062 1 92.69 76 GLY A C 1
ATOM 529 O O . GLY A 1 76 ? -3.795 32.688 27.781 1 92.69 76 GLY A O 1
ATOM 530 N N . LEU A 1 77 ? -2.789 32.156 25.922 1 94.56 77 LEU A N 1
ATOM 531 C CA . LEU A 1 77 ? -3.967 31.484 25.359 1 94.56 77 LEU A CA 1
ATOM 532 C C . LEU A 1 77 ? -4.016 30.031 25.797 1 94.56 77 LEU A C 1
ATOM 534 O O . LEU A 1 77 ? -2.998 29.328 25.75 1 94.56 77 LEU A O 1
ATOM 538 N N . PRO A 1 78 ? -5.117 29.562 26.266 1 95.06 78 PRO A N 1
ATOM 539 C CA . PRO A 1 78 ? -5.219 28.141 26.609 1 95.06 78 PRO A CA 1
ATOM 540 C C . PRO A 1 78 ? -5.109 27.234 25.375 1 95.06 78 PRO A C 1
ATOM 542 O O . PRO A 1 78 ? -5.625 27.562 24.312 1 95.06 78 PRO A O 1
ATOM 545 N N . LEU A 1 79 ? -4.453 26.094 25.531 1 94.94 79 LEU A N 1
ATOM 546 C CA . LEU A 1 79 ? -4.293 25.109 24.484 1 94.94 79 LEU A CA 1
ATOM 547 C C . LEU A 1 79 ? -5.16 23.875 24.75 1 94.94 79 LEU A C 1
ATOM 549 O O . LEU A 1 79 ? -5.168 23.344 25.859 1 94.94 79 LEU A O 1
ATOM 553 N N . PHE A 1 80 ? -5.922 23.484 23.781 1 94.44 80 PHE A N 1
ATOM 554 C CA . PHE A 1 80 ? -6.727 22.266 23.844 1 94.44 80 PHE A CA 1
ATOM 555 C C . PHE A 1 80 ? -6.25 21.25 22.812 1 94.44 80 PHE A C 1
ATOM 557 O O . PHE A 1 80 ? -6.254 21.531 21.609 1 94.44 80 PHE A O 1
ATOM 564 N N . GLU A 1 81 ? -5.84 20.094 23.297 1 92.75 81 GLU A N 1
ATOM 565 C CA . GLU A 1 81 ? -5.391 19.031 22.391 1 92.75 81 GLU A CA 1
ATOM 566 C C . GLU A 1 81 ? -6.57 18.312 21.75 1 92.75 81 GLU A C 1
ATOM 568 O O . GLU A 1 81 ? -7.566 18.016 22.422 1 92.75 81 GLU A O 1
ATOM 573 N N . VAL A 1 82 ? -6.477 18.172 20.484 1 92.31 82 VAL A N 1
ATOM 574 C CA . VAL A 1 82 ? -7.473 17.422 19.734 1 92.31 82 VAL A CA 1
ATOM 575 C C . VAL A 1 82 ? -6.828 16.172 19.141 1 92.31 82 VAL A C 1
ATOM 577 O O . VAL A 1 82 ? -5.734 16.25 18.562 1 92.31 82 VAL A O 1
ATOM 580 N N . ASP A 1 83 ? -7.488 15.023 19.312 1 90.38 83 ASP A N 1
ATOM 581 C CA . ASP A 1 83 ? -7.02 13.773 18.719 1 90.38 83 ASP A CA 1
ATOM 582 C C . ASP A 1 83 ? -6.762 13.938 17.219 1 90.38 83 ASP A C 1
ATOM 584 O O . ASP A 1 83 ? -7.57 14.539 16.516 1 90.38 83 ASP A O 1
ATOM 588 N N . GLU A 1 84 ? -5.668 13.438 16.812 1 90.75 84 GLU A N 1
ATOM 589 C CA . GLU A 1 84 ? -5.238 13.641 15.438 1 90.75 84 GLU A CA 1
ATOM 590 C C . GLU A 1 84 ? -6.242 13.039 14.461 1 90.75 84 GLU A C 1
ATOM 592 O O . GLU A 1 84 ? -6.523 13.633 13.414 1 90.75 84 GLU A O 1
ATOM 597 N N . ILE A 1 85 ? -6.746 11.867 14.758 1 93.25 85 ILE A N 1
ATOM 598 C CA . ILE A 1 85 ? -7.699 11.203 13.875 1 93.25 85 ILE A CA 1
ATOM 599 C C . ILE A 1 85 ? -8.961 12.055 13.742 1 93.25 85 ILE A C 1
ATOM 601 O O . ILE A 1 85 ? -9.477 12.234 12.641 1 93.25 85 ILE A O 1
ATOM 605 N N . GLU A 1 86 ? -9.406 12.609 14.859 1 93.75 86 GLU A N 1
ATOM 606 C CA . GLU A 1 86 ? -10.555 13.5 14.875 1 93.75 86 GLU A CA 1
ATOM 607 C C . GLU A 1 86 ? -10.297 14.742 14.031 1 93.75 86 GLU A C 1
ATOM 609 O O . GLU A 1 86 ? -11.156 15.156 13.242 1 93.75 86 GLU A O 1
ATOM 614 N N . ALA A 1 87 ? -9.156 15.297 14.164 1 95.38 87 ALA A N 1
ATOM 615 C CA . ALA A 1 87 ? -8.805 16.516 13.453 1 95.38 87 ALA A CA 1
ATOM 616 C C . ALA A 1 87 ? -8.719 16.281 11.953 1 95.38 87 ALA A C 1
ATOM 618 O O . ALA A 1 87 ? -9.227 17.062 11.156 1 95.38 87 ALA A O 1
ATOM 619 N N . ILE A 1 88 ? -8.109 15.18 11.555 1 96.25 88 ILE A N 1
ATOM 620 C CA . ILE A 1 88 ? -7.977 14.812 10.148 1 96.25 88 ILE A CA 1
ATOM 621 C C . ILE A 1 88 ? -9.359 14.641 9.531 1 96.25 88 ILE A C 1
ATOM 623 O O . ILE A 1 88 ? -9.656 15.242 8.492 1 96.25 88 ILE A O 1
ATOM 627 N N . GLY A 1 89 ? -10.172 13.891 10.172 1 97.31 89 GLY A N 1
ATOM 628 C CA . GLY A 1 89 ? -11.5 13.609 9.633 1 97.31 89 GLY A CA 1
ATOM 629 C C . GLY A 1 89 ? -12.359 14.852 9.484 1 97.31 89 GLY A C 1
ATOM 630 O O . GLY A 1 89 ? -12.906 15.102 8.406 1 97.31 89 GLY A O 1
ATOM 631 N N . ARG A 1 90 ? -12.43 15.641 10.547 1 95.75 90 ARG A N 1
ATOM 632 C CA . ARG A 1 90 ? -13.266 16.844 10.547 1 95.75 90 ARG A CA 1
ATOM 633 C C . ARG A 1 90 ? -12.766 17.859 9.523 1 95.75 90 ARG A C 1
ATOM 635 O O . ARG A 1 90 ? -13.547 18.422 8.766 1 95.75 90 ARG A O 1
ATOM 642 N N . GLY A 1 91 ? -11.461 18.047 9.547 1 96.81 91 GLY A N 1
ATOM 643 C CA . GLY A 1 91 ? -10.875 19 8.617 1 96.81 91 GLY A CA 1
ATOM 644 C C . GLY A 1 91 ? -11.062 18.609 7.168 1 96.81 91 GLY A C 1
ATOM 645 O O . GLY A 1 91 ? -11.414 19.453 6.336 1 96.81 91 GLY A O 1
ATOM 646 N N . GLY A 1 92 ? -10.789 17.359 6.875 1 97.94 92 GLY A N 1
ATOM 647 C CA . GLY A 1 92 ? -10.945 16.875 5.512 1 97.94 92 GLY A CA 1
ATOM 648 C C . GLY A 1 92 ? -12.375 16.969 5.012 1 97.94 92 GLY A C 1
ATOM 649 O O . GLY A 1 92 ? -12.617 17.453 3.904 1 97.94 92 GLY A O 1
ATOM 650 N N . ALA A 1 93 ? -13.32 16.5 5.824 1 97.5 93 ALA A N 1
ATOM 651 C CA . ALA A 1 93 ? -14.727 16.531 5.449 1 97.5 93 ALA A CA 1
ATOM 652 C C . ALA A 1 93 ? -15.211 17.969 5.25 1 97.5 93 ALA A C 1
ATOM 654 O O . ALA A 1 93 ? -15.945 18.25 4.301 1 97.5 93 ALA A O 1
ATOM 655 N N . PHE A 1 94 ? -14.82 18.875 6.059 1 95.5 94 PHE A N 1
ATOM 656 C CA . PHE A 1 94 ? -15.211 20.281 5.984 1 95.5 94 PHE A CA 1
ATOM 657 C C . PHE A 1 94 ? -14.695 20.906 4.691 1 95.5 94 PHE A C 1
ATOM 659 O O . PHE A 1 94 ? -15.461 21.547 3.969 1 95.5 94 PHE A O 1
ATOM 666 N N . LEU A 1 95 ? -13.391 20.688 4.434 1 96.94 95 LEU A N 1
ATOM 667 C CA . LEU A 1 95 ? -12.789 21.266 3.236 1 96.94 95 LEU A CA 1
ATOM 668 C C . LEU A 1 95 ? -13.453 20.719 1.976 1 96.94 95 LEU A C 1
ATOM 670 O O . LEU A 1 95 ? -13.594 21.438 0.983 1 96.94 95 LEU A O 1
ATOM 674 N N . ALA A 1 96 ? -13.812 19.469 2.051 1 97.62 96 ALA A N 1
ATOM 675 C CA . ALA A 1 96 ? -14.414 18.812 0.889 1 97.62 96 ALA A CA 1
ATOM 676 C C . ALA A 1 96 ? -15.914 19.094 0.821 1 97.62 96 ALA A C 1
ATOM 678 O O . ALA A 1 96 ? -16.562 18.797 -0.182 1 97.62 96 ALA A O 1
ATOM 679 N N . LYS A 1 97 ? -16.484 19.672 1.885 1 96.06 97 LYS A N 1
ATOM 680 C CA . LYS A 1 97 ? -17.906 19.953 1.998 1 96.06 97 LYS A CA 1
ATOM 681 C C . LYS A 1 97 ? -18.734 18.672 1.842 1 96.06 97 LYS A C 1
ATOM 683 O O . LYS A 1 97 ? -19.688 18.641 1.062 1 96.06 97 LYS A O 1
ATOM 688 N N . LEU A 1 98 ? -18.312 17.656 2.557 1 96.69 98 LEU A N 1
ATOM 689 C CA . LEU A 1 98 ? -18.984 16.375 2.518 1 96.69 98 LEU A CA 1
ATOM 690 C C . LEU A 1 98 ? -19.422 15.938 3.914 1 96.69 98 LEU A C 1
ATOM 692 O O . LEU A 1 98 ? -18.703 16.172 4.891 1 96.69 98 LEU A O 1
ATOM 696 N N . GLY A 1 99 ? -20.578 15.328 4.074 1 95.38 99 GLY A N 1
ATOM 697 C CA . GLY A 1 99 ? -21.062 14.797 5.34 1 95.38 99 GLY A CA 1
ATOM 698 C C . GLY A 1 99 ? -20.562 13.391 5.621 1 95.38 99 GLY A C 1
ATOM 699 O O . GLY A 1 99 ? -20.594 12.938 6.766 1 95.38 99 GLY A O 1
ATOM 700 N N . GLU A 1 100 ? -20.234 12.695 4.527 1 97.69 100 GLU A N 1
ATOM 701 C CA . GLU A 1 100 ? -19.641 11.359 4.629 1 97.69 100 GLU A CA 1
ATOM 702 C C . GLU A 1 100 ? -18.531 11.172 3.602 1 97.69 100 GLU A C 1
ATOM 704 O O . GLU A 1 100 ? -18.703 11.531 2.432 1 97.69 100 GLU A O 1
ATOM 709 N N . CYS A 1 101 ? -17.406 10.695 4.051 1 98.69 101 CYS A N 1
ATOM 710 C CA . CYS A 1 101 ? -16.266 10.477 3.172 1 98.69 101 CYS A CA 1
ATOM 711 C C . CYS A 1 101 ? -15.172 9.688 3.885 1 98.69 101 CYS A C 1
ATOM 713 O O . CYS A 1 101 ? -15.289 9.391 5.074 1 98.69 101 CYS A O 1
ATOM 715 N N . VAL A 1 102 ? -14.258 9.219 3.166 1 98.88 102 VAL A N 1
ATOM 716 C CA . VAL A 1 102 ? -12.992 8.727 3.693 1 98.88 102 VAL A CA 1
ATOM 717 C C . VAL A 1 102 ? -11.891 9.758 3.445 1 98.88 102 VAL A C 1
ATOM 719 O O . VAL A 1 102 ? -11.672 10.18 2.307 1 98.88 102 VAL A O 1
ATOM 722 N N . VAL A 1 103 ? -11.266 10.211 4.512 1 98.88 103 VAL A N 1
ATOM 723 C CA . VAL A 1 103 ? -10.188 11.188 4.426 1 98.88 103 VAL A CA 1
ATOM 724 C C . VAL A 1 103 ? -8.836 10.477 4.52 1 98.88 103 VAL A C 1
ATOM 726 O O . VAL A 1 103 ? -8.555 9.812 5.512 1 98.88 103 VAL A O 1
ATOM 729 N N . THR A 1 104 ? -8.102 10.547 3.455 1 98.88 104 THR A N 1
ATOM 730 C CA . THR A 1 104 ? -6.719 10.078 3.436 1 98.88 104 THR A CA 1
ATOM 731 C C . THR A 1 104 ? -5.754 11.227 3.703 1 98.88 104 THR A C 1
ATOM 733 O O . THR A 1 104 ? -5.656 12.164 2.904 1 98.88 104 THR A O 1
ATOM 736 N N . SER A 1 105 ? -5.094 11.172 4.828 1 97.31 105 SER A N 1
ATOM 737 C CA . SER A 1 105 ? -4.109 12.188 5.18 1 97.31 105 SER A CA 1
ATOM 738 C C . SER A 1 105 ? -2.693 11.711 4.883 1 97.31 105 SER A C 1
ATOM 740 O O . SER A 1 105 ? -2.135 10.898 5.629 1 97.31 105 SER A O 1
ATOM 742 N N . ALA A 1 106 ? -2.119 12.273 3.807 1 97.19 106 ALA A N 1
ATOM 743 C CA . ALA A 1 106 ? -0.779 11.883 3.375 1 97.19 106 ALA A CA 1
ATOM 744 C C . ALA A 1 106 ? 0.256 12.922 3.791 1 97.19 106 ALA A C 1
ATOM 746 O O . ALA A 1 106 ? 0.415 13.953 3.125 1 97.19 106 ALA A O 1
ATOM 747 N N . GLY A 1 107 ? 0.971 12.711 4.844 1 93.12 107 GLY A N 1
ATOM 748 C CA . GLY A 1 107 ? 2.094 13.484 5.34 1 93.12 107 GLY A CA 1
ATOM 749 C C . GLY A 1 107 ? 3.383 12.688 5.422 1 93.12 107 GLY A C 1
ATOM 750 O O . GLY A 1 107 ? 3.836 12.125 4.422 1 93.12 107 GLY A O 1
ATOM 751 N N . THR A 1 108 ? 3.902 12.633 6.699 1 91.56 108 THR A N 1
ATOM 752 C CA . THR A 1 108 ? 5.051 11.758 6.898 1 91.56 108 THR A CA 1
ATOM 753 C C . THR A 1 108 ? 4.691 10.312 6.578 1 91.56 108 THR A C 1
ATOM 755 O O . THR A 1 108 ? 5.426 9.625 5.863 1 91.56 108 THR A O 1
ATOM 758 N N . GLY A 1 109 ? 3.715 9.812 7.176 1 94.12 109 GLY A N 1
ATOM 759 C CA . GLY A 1 109 ? 2.99 8.609 6.785 1 94.12 109 GLY A CA 1
ATOM 760 C C . GLY A 1 109 ? 1.602 8.898 6.25 1 94.12 109 GLY A C 1
ATOM 761 O O . GLY A 1 109 ? 1.307 10.031 5.855 1 94.12 109 GLY A O 1
ATOM 762 N N . THR A 1 110 ? 0.759 7.945 6.133 1 96.5 110 THR A N 1
ATOM 763 C CA . THR A 1 110 ? -0.59 8.125 5.605 1 96.5 110 THR A CA 1
ATOM 764 C C . THR A 1 110 ? -1.622 7.516 6.551 1 96.5 110 THR A C 1
ATOM 766 O O . THR A 1 110 ? -1.528 6.34 6.906 1 96.5 110 THR A O 1
ATOM 769 N N . ALA A 1 111 ? -2.502 8.32 7 1 95.19 111 ALA A N 1
ATOM 770 C CA . ALA A 1 111 ? -3.619 7.875 7.832 1 95.19 111 ALA A CA 1
ATOM 771 C C . ALA A 1 111 ? -4.934 7.918 7.051 1 95.19 111 ALA A C 1
ATOM 773 O O . ALA A 1 111 ? -5.148 8.82 6.238 1 95.19 111 ALA A O 1
ATOM 774 N N . ILE A 1 112 ? -5.801 6.965 7.258 1 98 112 ILE A N 1
ATOM 775 C CA . ILE A 1 112 ? -7.082 6.891 6.562 1 98 112 ILE A CA 1
ATOM 776 C C . ILE A 1 112 ? -8.219 6.875 7.578 1 98 112 ILE A C 1
ATOM 778 O O . ILE A 1 112 ? -8.258 6.016 8.461 1 98 112 ILE A O 1
ATOM 782 N N . VAL A 1 113 ? -9.125 7.82 7.418 1 97.75 113 VAL A N 1
ATOM 783 C CA . VAL A 1 113 ? -10.141 8.102 8.43 1 97.75 113 VAL A CA 1
ATOM 784 C C . VAL A 1 113 ? -11.523 8.094 7.793 1 97.75 113 VAL A C 1
ATOM 786 O O . VAL A 1 113 ? -11.734 8.719 6.746 1 97.75 113 VAL A O 1
ATOM 789 N N . GLU A 1 114 ? -12.477 7.418 8.383 1 98.31 114 GLU A N 1
ATOM 790 C CA . GLU A 1 114 ? -13.875 7.453 7.973 1 98.31 114 GLU A CA 1
ATOM 791 C C . GLU A 1 114 ? -14.633 8.578 8.68 1 98.31 114 GLU A C 1
ATOM 793 O O . GLU A 1 114 ? -14.477 8.781 9.883 1 98.31 114 GLU A O 1
ATOM 798 N N . VAL A 1 115 ? -15.359 9.312 7.938 1 98.12 115 VAL A N 1
ATOM 799 C CA . VAL A 1 115 ? -16.203 10.359 8.492 1 98.12 115 VAL A CA 1
ATOM 800 C C . VAL A 1 115 ? -17.672 10.094 8.133 1 98.12 115 VAL A C 1
ATOM 802 O O . VAL A 1 115 ? -17.984 9.867 6.961 1 98.12 115 VAL A O 1
ATOM 805 N N . ARG A 1 116 ? -18.5 10.055 9.094 1 96.81 116 ARG A N 1
ATOM 806 C CA . ARG A 1 116 ? -19.938 9.984 8.93 1 96.81 116 ARG A CA 1
ATOM 807 C C . ARG A 1 116 ? -20.641 11.102 9.688 1 96.81 116 ARG A C 1
ATOM 809 O O . ARG A 1 116 ? -20.312 11.383 10.844 1 96.81 116 ARG A O 1
ATOM 816 N N . GLU A 1 117 ? -21.469 11.727 9.047 1 89.56 117 GLU A N 1
ATOM 817 C CA . GLU A 1 117 ? -22.234 12.773 9.719 1 89.56 117 GLU A CA 1
ATOM 818 C C . GLU A 1 117 ? -23.422 12.188 10.484 1 89.56 117 GLU A C 1
ATOM 820 O O . GLU A 1 117 ? -24.156 11.359 9.953 1 89.56 117 GLU A O 1
ATOM 825 N N . ARG A 1 118 ? -23.453 12.547 11.734 1 84.19 118 ARG A N 1
ATOM 826 C CA . ARG A 1 118 ? -24.578 12.203 12.594 1 84.19 118 ARG A CA 1
ATOM 827 C C . ARG A 1 118 ? -25.219 13.453 13.195 1 84.19 118 ARG A C 1
ATOM 829 O O . ARG A 1 118 ? -24.766 14.562 12.945 1 84.19 118 ARG A O 1
ATOM 836 N N . ASN A 1 119 ? -26.266 13.352 13.867 1 75.31 119 ASN A N 1
ATOM 837 C CA . ASN A 1 119 ? -27 14.461 14.453 1 75.31 119 ASN A CA 1
ATOM 838 C C . ASN A 1 119 ? -26.094 15.352 15.305 1 75.31 119 ASN A C 1
ATOM 840 O O . ASN A 1 119 ? -26.281 16.562 15.352 1 75.31 119 ASN A O 1
ATOM 844 N N . SER A 1 120 ? -25.156 14.797 15.859 1 66.75 120 SER A N 1
ATOM 845 C CA . SER A 1 120 ? -24.328 15.531 16.828 1 66.75 120 SER A CA 1
ATOM 846 C C . SER A 1 120 ? -23.031 16.016 16.188 1 66.75 120 SER A C 1
ATOM 848 O O . SER A 1 120 ? -22.141 16.484 16.875 1 66.75 120 SER A O 1
ATOM 850 N N . GLY A 1 121 ? -22.984 15.781 14.852 1 79.44 121 GLY A N 1
ATOM 851 C CA . GLY A 1 121 ? -21.75 16.156 14.203 1 79.44 121 GLY A CA 1
ATOM 852 C C . GLY A 1 121 ? -21.062 15.008 13.492 1 79.44 121 GLY A C 1
ATOM 853 O O . GLY A 1 121 ? -21.734 14.086 13.016 1 79.44 121 GLY A O 1
ATOM 854 N N . TYR A 1 122 ? -19.75 15.133 13.32 1 86.38 122 TYR A N 1
ATOM 855 C CA . TYR A 1 122 ? -19.016 14.094 12.594 1 86.38 122 TYR A CA 1
ATOM 856 C C . TYR A 1 122 ? -18.609 12.961 13.531 1 86.38 122 TYR A C 1
ATOM 858 O O . TYR A 1 122 ? -18.141 13.195 14.648 1 86.38 122 TYR A O 1
ATOM 866 N N . ASP A 1 123 ? -18.984 11.812 13.188 1 92.88 123 ASP A N 1
ATOM 867 C CA . ASP A 1 123 ? -18.359 10.617 13.742 1 92.88 123 ASP A CA 1
ATOM 868 C C . ASP A 1 123 ? -17.156 10.188 12.922 1 92.88 123 ASP A C 1
ATOM 870 O O . ASP A 1 123 ? -17.25 10 11.711 1 92.88 123 ASP A O 1
ATOM 874 N N . VAL A 1 124 ? -16.016 10.156 13.586 1 94.88 124 VAL A N 1
ATOM 875 C CA . VAL A 1 124 ? -14.75 9.891 12.891 1 94.88 124 VAL A CA 1
ATOM 876 C C . VAL A 1 124 ? -14.164 8.57 13.383 1 94.88 124 VAL A C 1
ATOM 878 O O . VAL A 1 124 ? -14.125 8.312 14.586 1 94.88 124 VAL A O 1
ATOM 881 N N . ARG A 1 125 ? -13.781 7.719 12.477 1 95.12 125 ARG A N 1
ATOM 882 C CA . ARG A 1 125 ? -13.195 6.426 12.82 1 95.12 125 ARG A CA 1
ATOM 883 C C . ARG A 1 125 ? -11.898 6.191 12.062 1 95.12 125 ARG A C 1
ATOM 885 O O . ARG A 1 125 ? -11.836 6.367 10.844 1 95.12 125 ARG A O 1
ATOM 892 N N . HIS A 1 126 ? -10.859 5.836 12.859 1 95.44 126 HIS A N 1
ATOM 893 C CA . HIS A 1 126 ? -9.586 5.461 12.25 1 95.44 126 HIS A CA 1
ATOM 894 C C . HIS A 1 126 ? -9.695 4.113 11.547 1 95.44 126 HIS A C 1
ATOM 896 O O . HIS A 1 126 ? -9.891 3.082 12.188 1 95.44 126 HIS A O 1
ATOM 902 N N . LEU A 1 127 ? -9.594 4.09 10.211 1 96.31 127 LEU A N 1
ATOM 903 C CA . LEU A 1 127 ? -9.648 2.828 9.477 1 96.31 127 LEU A CA 1
ATOM 904 C C . LEU A 1 127 ? -8.289 2.145 9.469 1 96.31 127 LEU A C 1
ATOM 906 O O . LEU A 1 127 ? -8.203 0.918 9.359 1 96.31 127 LEU A O 1
ATOM 910 N N . GLY A 1 128 ? -7.25 2.928 9.57 1 94.81 128 GLY A N 1
ATOM 911 C CA . GLY A 1 128 ? -5.875 2.475 9.445 1 94.81 128 GLY A CA 1
ATOM 912 C C . GLY A 1 128 ? -5.012 3.396 8.609 1 94.81 128 GLY A C 1
ATOM 913 O O . G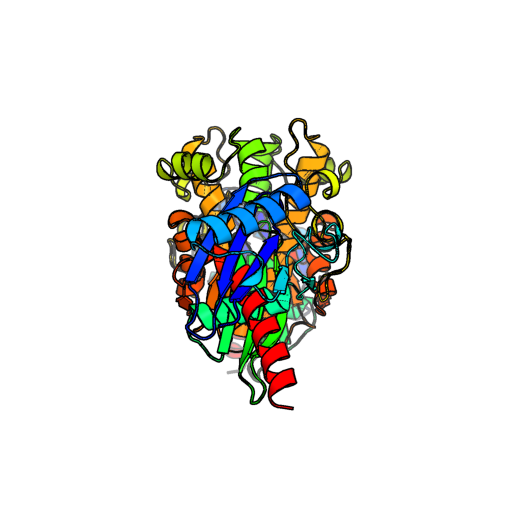LY A 1 128 ? -5.152 4.621 8.672 1 94.81 128 GLY A O 1
ATOM 914 N N . GLY A 1 129 ? -4.078 2.809 7.941 1 95.19 129 GLY A N 1
ATOM 915 C CA . GLY A 1 129 ? -3.16 3.566 7.109 1 95.19 129 GLY A CA 1
ATOM 916 C C . GLY A 1 129 ? -1.959 2.758 6.656 1 95.19 129 GLY A C 1
ATOM 917 O O . GLY A 1 129 ? -2.006 1.525 6.637 1 95.19 129 GLY A O 1
ATOM 918 N N . THR A 1 130 ? -0.968 3.463 6.176 1 96.88 130 THR A N 1
ATOM 919 C CA . THR A 1 130 ? 0.289 2.875 5.73 1 96.88 130 THR A CA 1
ATOM 920 C C . THR A 1 130 ? 1.468 3.77 6.102 1 96.88 130 THR A C 1
ATOM 922 O O . THR A 1 130 ? 1.308 4.98 6.258 1 96.88 130 THR A O 1
ATOM 925 N N . GLY A 1 131 ? 2.58 3.156 6.27 1 96.88 131 GLY A N 1
ATOM 926 C CA . GLY A 1 131 ? 3.791 3.908 6.559 1 96.88 131 GLY A CA 1
ATOM 927 C C . GLY A 1 131 ? 4.348 4.633 5.348 1 96.88 131 GLY A C 1
ATOM 928 O O . GLY A 1 131 ? 5.332 5.363 5.449 1 96.88 131 GLY A O 1
ATOM 929 N N . ILE A 1 132 ? 3.73 4.473 4.203 1 98.56 132 ILE A N 1
ATOM 930 C CA . ILE A 1 132 ? 4.199 5.109 2.975 1 98.56 132 ILE A CA 1
ATOM 931 C C . ILE A 1 132 ? 3.689 6.547 2.912 1 98.56 132 ILE A C 1
ATOM 933 O O . ILE A 1 132 ? 2.49 6.797 3.066 1 98.56 132 ILE A O 1
ATOM 937 N N . GLY A 1 133 ? 4.492 7.48 2.764 1 97.12 133 GLY A N 1
ATOM 938 C CA . GLY A 1 133 ? 4.184 8.898 2.658 1 97.12 133 GLY A CA 1
ATOM 939 C C . GLY A 1 133 ? 5.391 9.75 2.32 1 97.12 133 GLY A C 1
ATOM 940 O O . GLY A 1 133 ? 6.285 9.312 1.594 1 97.12 133 GLY A O 1
ATOM 941 N N . GLY A 1 134 ? 5.355 10.961 2.754 1 95.81 134 GLY A N 1
ATOM 942 C CA . GLY A 1 134 ? 6.449 11.891 2.506 1 95.81 134 GLY A CA 1
ATOM 943 C C . GLY A 1 134 ? 7.754 11.461 3.15 1 95.81 134 GLY A C 1
ATOM 944 O O . GLY A 1 134 ? 8.828 11.711 2.607 1 95.81 134 GLY A O 1
ATOM 945 N N . GLY A 1 135 ? 7.621 10.859 4.328 1 94.94 135 GLY A N 1
ATOM 946 C CA . GLY A 1 135 ? 8.828 10.344 4.953 1 94.94 135 GLY A CA 1
ATOM 947 C C . GLY A 1 135 ? 9.531 9.297 4.113 1 94.94 135 GLY A C 1
ATOM 948 O O . GLY A 1 135 ? 10.766 9.266 4.059 1 94.94 135 GLY A O 1
ATOM 949 N N . THR A 1 136 ? 8.805 8.445 3.51 1 97.5 136 THR A N 1
ATOM 950 C CA . THR A 1 136 ? 9.359 7.43 2.625 1 97.5 136 THR A CA 1
ATOM 951 C C . THR A 1 136 ? 10.031 8.07 1.417 1 97.5 136 THR A C 1
ATOM 953 O O . THR A 1 136 ? 11.141 7.676 1.036 1 97.5 136 THR A O 1
ATOM 956 N N . LEU A 1 137 ? 9.312 9.031 0.849 1 97.25 137 LEU A N 1
ATOM 957 C CA . LEU A 1 137 ? 9.836 9.758 -0.304 1 97.25 137 LEU A CA 1
ATOM 958 C C . LEU A 1 137 ? 11.172 10.406 0.028 1 97.25 137 LEU A C 1
ATOM 960 O O . LEU A 1 137 ? 12.141 10.281 -0.731 1 97.25 137 LEU A O 1
ATOM 964 N N . LEU A 1 138 ? 11.242 11.039 1.123 1 95.62 138 LEU A N 1
ATOM 965 C CA . LEU A 1 138 ? 12.453 11.75 1.523 1 95.62 138 LEU A CA 1
ATOM 966 C C . LEU A 1 138 ? 13.562 10.773 1.893 1 95.62 138 LEU A C 1
ATOM 968 O O . LEU A 1 138 ? 14.719 10.961 1.508 1 95.62 138 LEU A O 1
ATOM 972 N N . GLY A 1 139 ? 13.203 9.781 2.676 1 96.62 139 GLY A N 1
ATOM 973 C CA . GLY A 1 139 ? 14.195 8.805 3.09 1 96.62 139 GLY A CA 1
ATOM 974 C C . GLY A 1 139 ? 14.836 8.078 1.925 1 96.62 139 GLY A C 1
ATOM 975 O O . GLY A 1 139 ? 16.062 8.062 1.798 1 96.62 139 GLY A O 1
ATOM 976 N N . LEU A 1 140 ? 14.047 7.5 1.028 1 97.5 140 LEU A N 1
ATOM 977 C CA . LEU A 1 140 ? 14.562 6.797 -0.14 1 97.5 140 LEU A CA 1
ATOM 978 C C . LEU A 1 140 ? 15.195 7.77 -1.128 1 97.5 140 LEU A C 1
ATOM 980 O O . LEU A 1 140 ? 16.172 7.438 -1.797 1 97.5 140 LEU A O 1
ATOM 984 N N . GLY A 1 141 ? 14.531 8.969 -1.263 1 97.06 141 GLY A N 1
ATOM 985 C CA . GLY A 1 141 ? 15.133 9.992 -2.109 1 97.06 141 GLY A CA 1
ATOM 986 C C . GLY A 1 141 ? 16.547 10.344 -1.709 1 97.06 141 GLY A C 1
ATOM 987 O O . GLY A 1 141 ? 17.406 10.531 -2.568 1 97.06 141 GLY A O 1
ATOM 988 N N . LYS A 1 142 ? 16.75 10.484 -0.437 1 96.5 142 LYS A N 1
ATOM 989 C CA . LYS A 1 142 ? 18.094 10.781 0.06 1 96.5 142 LYS A CA 1
ATOM 990 C C . LYS A 1 142 ? 19.047 9.633 -0.23 1 96.5 142 LYS A C 1
ATOM 992 O O . LYS A 1 142 ? 20.156 9.852 -0.723 1 96.5 142 LYS A O 1
ATOM 997 N N . LEU A 1 143 ? 18.672 8.422 0.059 1 96.25 143 LEU A N 1
ATOM 998 C CA . LEU A 1 143 ? 19.531 7.254 -0.072 1 96.25 143 LEU A CA 1
ATOM 999 C C . LEU A 1 143 ? 19.859 6.973 -1.537 1 96.25 143 LEU A C 1
ATOM 1001 O O . LEU A 1 143 ? 20.984 6.602 -1.872 1 96.25 143 LEU A O 1
ATOM 1005 N N . LEU A 1 144 ? 18.844 7.18 -2.436 1 95.81 144 LEU A N 1
ATOM 1006 C CA . LEU A 1 144 ? 18.969 6.793 -3.834 1 95.81 144 LEU A CA 1
ATOM 1007 C C . LEU A 1 144 ? 19.562 7.93 -4.66 1 95.81 144 LEU A C 1
ATOM 1009 O O . LEU A 1 144 ? 20.281 7.688 -5.641 1 95.81 144 LEU A O 1
ATOM 1013 N N . LEU A 1 145 ? 19.234 9.211 -4.234 1 96.5 145 LEU A N 1
ATOM 1014 C CA . LEU A 1 145 ? 19.438 10.32 -5.156 1 96.5 145 LEU A CA 1
ATOM 1015 C C . LEU A 1 145 ? 20.219 11.453 -4.492 1 96.5 145 LEU A C 1
ATOM 1017 O O . LEU A 1 145 ? 20.609 12.414 -5.152 1 96.5 145 LEU A O 1
ATOM 1021 N N . GLY A 1 146 ? 20.375 11.367 -3.211 1 94.56 146 GLY A N 1
ATOM 1022 C CA . GLY A 1 146 ? 21.016 12.445 -2.482 1 94.56 146 GLY A CA 1
ATOM 1023 C C . GLY A 1 146 ? 20.172 13.703 -2.395 1 94.56 146 GLY A C 1
ATOM 1024 O O . GLY A 1 146 ? 20.688 14.805 -2.254 1 94.56 146 GLY A O 1
ATOM 1025 N N . ARG A 1 147 ? 18.891 13.508 -2.586 1 90.81 147 ARG A N 1
ATOM 1026 C CA . ARG A 1 147 ? 17.984 14.648 -2.5 1 90.81 147 ARG A CA 1
ATOM 1027 C C . ARG A 1 147 ? 17.375 14.766 -1.107 1 90.81 147 ARG A C 1
ATOM 1029 O O . ARG A 1 147 ? 17.016 13.75 -0.493 1 90.81 147 ARG A O 1
ATOM 1036 N N . SER A 1 148 ? 17.141 16 -0.676 1 88.19 148 SER A N 1
ATOM 1037 C CA . SER A 1 148 ? 16.766 16.188 0.723 1 88.19 148 SER A CA 1
ATOM 1038 C C . SER A 1 148 ? 15.438 16.922 0.847 1 88.19 148 SER A C 1
ATOM 1040 O O . SER A 1 148 ? 15.055 17.328 1.942 1 88.19 148 SER A O 1
ATOM 1042 N N . SER A 1 149 ? 14.82 17.234 -0.237 1 93.38 149 SER A N 1
ATOM 1043 C CA . SER A 1 149 ? 13.516 17.875 -0.183 1 93.38 149 SER A CA 1
ATOM 1044 C C . SER A 1 149 ? 12.562 17.281 -1.215 1 93.38 149 SER A C 1
ATOM 1046 O O . SER A 1 149 ? 13 16.766 -2.24 1 93.38 149 SER A O 1
ATOM 1048 N N . ILE A 1 150 ? 11.328 17.359 -0.913 1 94.75 150 ILE A N 1
ATOM 1049 C CA . ILE A 1 150 ? 10.297 16.859 -1.812 1 94.75 150 ILE A CA 1
ATOM 1050 C C . ILE A 1 150 ? 10.328 17.625 -3.127 1 94.75 150 ILE A C 1
ATOM 1052 O O . ILE A 1 150 ? 10.242 17.031 -4.207 1 94.75 150 ILE A O 1
ATOM 1056 N N . GLU A 1 151 ? 10.531 18.922 -3.012 1 96.25 151 GLU A N 1
ATOM 1057 C CA . GLU A 1 151 ? 10.562 19.766 -4.199 1 96.25 151 GLU A CA 1
ATOM 1058 C C . GLU A 1 151 ? 11.695 19.359 -5.137 1 96.25 151 GLU A C 1
ATOM 1060 O O . GLU A 1 151 ? 11.5 19.266 -6.352 1 96.25 151 GLU A O 1
ATOM 106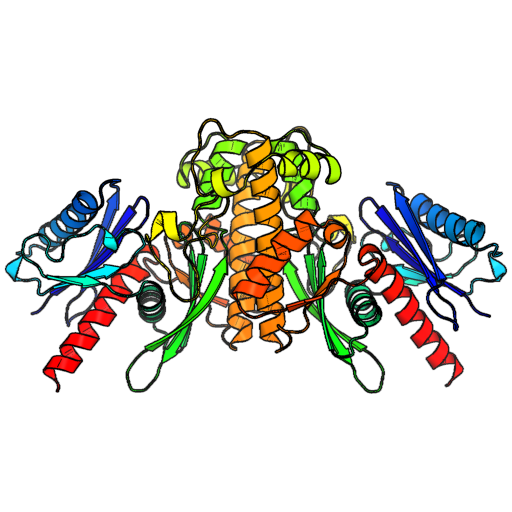5 N N . SER A 1 152 ? 12.859 19.125 -4.551 1 96.94 152 SER A N 1
ATOM 1066 C CA . SER A 1 152 ? 14.008 18.734 -5.359 1 96.94 152 SER A CA 1
ATOM 1067 C C . SER A 1 152 ? 13.773 17.359 -6.004 1 96.94 152 SER A C 1
ATOM 1069 O O . SER A 1 152 ? 14.18 17.141 -7.145 1 96.94 152 SER A O 1
ATOM 1071 N N . LEU A 1 153 ? 13.18 16.5 -5.293 1 97.56 153 LEU A N 1
ATOM 1072 C CA . LEU A 1 153 ? 12.852 15.188 -5.816 1 97.56 153 LEU A CA 1
ATOM 1073 C C . LEU A 1 153 ? 11.859 15.281 -6.973 1 97.56 153 LEU A C 1
ATOM 1075 O O . LEU A 1 153 ? 12.023 14.609 -7.992 1 97.56 153 LEU A O 1
ATOM 1079 N N . LEU A 1 154 ? 10.844 16.109 -6.797 1 98.31 154 LEU A N 1
ATOM 1080 C CA . LEU A 1 154 ? 9.805 16.25 -7.812 1 98.31 154 LEU A CA 1
ATOM 1081 C C . LEU A 1 154 ? 10.359 16.922 -9.062 1 98.31 154 LEU A C 1
ATOM 1083 O O . LEU A 1 154 ? 9.945 16.609 -10.18 1 98.31 154 LEU A O 1
ATOM 1087 N N . GLU A 1 155 ? 11.273 17.828 -8.82 1 98.19 155 GLU A N 1
ATOM 1088 C CA . GLU A 1 155 ? 11.945 18.438 -9.969 1 98.19 155 GLU A CA 1
ATOM 1089 C C . GLU A 1 155 ? 12.703 17.391 -10.773 1 98.19 155 GLU A C 1
ATOM 1091 O O . GLU A 1 155 ? 12.594 17.344 -12.008 1 98.19 155 GLU A O 1
ATOM 1096 N N . LEU A 1 156 ? 13.469 16.609 -10.125 1 98.25 156 LEU A N 1
ATOM 1097 C CA . LEU A 1 156 ? 14.219 15.547 -10.781 1 98.25 156 LEU A CA 1
ATOM 1098 C C . LEU A 1 156 ? 13.273 14.562 -11.461 1 98.25 156 LEU A C 1
ATOM 1100 O O . LEU A 1 156 ? 13.516 14.156 -12.602 1 98.25 156 LEU A O 1
ATOM 1104 N N . ALA A 1 157 ? 12.18 14.195 -10.789 1 98.5 157 ALA A N 1
ATOM 1105 C CA . ALA A 1 157 ? 11.195 13.234 -11.281 1 98.5 157 ALA A CA 1
ATOM 1106 C C . ALA A 1 157 ? 10.539 13.734 -12.57 1 98.5 157 ALA A C 1
ATOM 1108 O O . ALA A 1 157 ? 10.211 12.945 -13.453 1 98.5 157 ALA A O 1
ATOM 1109 N N . SER A 1 158 ? 10.375 15.055 -12.656 1 98.19 158 SER A N 1
ATOM 1110 C CA . SER A 1 158 ? 9.688 15.641 -13.805 1 98.19 158 SER A CA 1
ATOM 1111 C C . SER A 1 158 ? 10.477 15.422 -15.094 1 98.19 158 SER A C 1
ATOM 1113 O O . SER A 1 158 ? 9.93 15.531 -16.188 1 98.19 158 SER A O 1
ATOM 1115 N N . ARG A 1 159 ? 11.727 15.039 -14.93 1 98.25 159 ARG A N 1
ATOM 1116 C CA . ARG A 1 159 ? 12.594 14.844 -16.078 1 98.25 159 ARG A CA 1
ATOM 1117 C C . ARG A 1 159 ? 12.773 13.367 -16.391 1 98.25 159 ARG A C 1
ATOM 1119 O O . ARG A 1 159 ? 13.531 13 -17.297 1 98.25 159 ARG A O 1
ATOM 1126 N N . GLY A 1 160 ? 12.086 12.516 -15.664 1 98.25 160 GLY A N 1
ATOM 1127 C CA . GLY A 1 160 ? 12.227 11.078 -15.852 1 98.25 160 GLY A CA 1
ATOM 1128 C C . GLY A 1 160 ? 10.914 10.391 -16.172 1 98.25 160 GLY A C 1
ATOM 1129 O O . GLY A 1 160 ? 9.891 11.047 -16.344 1 98.25 160 GLY A O 1
ATOM 1130 N N . SER A 1 161 ? 10.977 9.086 -16.312 1 97.62 161 SER A N 1
ATOM 1131 C CA . SER A 1 161 ? 9.805 8.25 -16.562 1 97.62 161 SER A CA 1
ATOM 1132 C C . SER A 1 161 ? 9.828 6.992 -15.695 1 97.62 161 SER A C 1
ATOM 1134 O O . SER A 1 161 ? 10.789 6.227 -15.742 1 97.62 161 SER A O 1
ATOM 1136 N N . PRO A 1 162 ? 8.719 6.848 -14.914 1 97.5 162 PRO A N 1
ATOM 1137 C CA . PRO A 1 162 ? 8.664 5.621 -14.109 1 97.5 162 PRO A CA 1
ATOM 1138 C C . PRO A 1 162 ? 8.664 4.355 -14.961 1 97.5 162 PRO A C 1
ATOM 1140 O O . PRO A 1 162 ? 9.07 3.291 -14.492 1 97.5 162 PRO A O 1
ATOM 1143 N N . ASP A 1 163 ? 8.273 4.469 -16.25 1 95.5 163 ASP A N 1
ATOM 1144 C CA . ASP A 1 163 ? 8.133 3.326 -17.156 1 95.5 163 ASP A CA 1
ATOM 1145 C C . ASP A 1 163 ? 9.484 2.672 -17.422 1 95.5 163 ASP A C 1
ATOM 1147 O O . ASP A 1 163 ? 9.547 1.528 -17.875 1 95.5 163 ASP A O 1
ATOM 1151 N N . ASN A 1 164 ? 10.508 3.348 -17.141 1 96.56 164 ASN A N 1
ATOM 1152 C CA . ASN A 1 164 ? 11.844 2.811 -17.359 1 96.56 164 ASN A CA 1
ATOM 1153 C C . ASN A 1 164 ? 12.273 1.881 -16.234 1 96.56 164 ASN A C 1
ATOM 1155 O O . ASN A 1 164 ? 13.219 1.105 -16.375 1 96.56 164 ASN A O 1
ATOM 1159 N N . LEU A 1 165 ? 11.555 1.942 -15.133 1 97.62 165 LEU A N 1
ATOM 1160 C CA . LEU A 1 165 ? 11.945 1.112 -14 1 97.62 165 LEU A CA 1
ATOM 1161 C C . LEU A 1 165 ? 10.789 0.228 -13.539 1 97.62 165 LEU A C 1
ATOM 1163 O O . LEU A 1 165 ? 11.008 -0.81 -12.914 1 97.62 165 LEU A O 1
ATOM 1167 N N . ASP A 1 166 ? 9.57 0.684 -13.797 1 97.25 166 ASP A N 1
ATOM 1168 C CA . ASP A 1 166 ? 8.391 -0.097 -13.438 1 97.25 166 ASP A CA 1
ATOM 1169 C C . ASP A 1 166 ? 8.055 -1.108 -14.531 1 97.25 166 ASP A C 1
ATOM 1171 O O . ASP A 1 166 ? 8.195 -0.82 -15.719 1 97.25 166 ASP A O 1
ATOM 1175 N N . LEU A 1 167 ? 7.602 -2.281 -14.102 1 93.38 167 LEU A N 1
ATOM 1176 C CA . LEU A 1 167 ? 7.035 -3.25 -15.031 1 93.38 167 LEU A CA 1
ATOM 1177 C C . LEU A 1 167 ? 5.551 -2.977 -15.266 1 93.38 167 LEU A C 1
ATOM 1179 O O . LEU A 1 167 ? 4.797 -2.768 -14.32 1 93.38 167 LEU A O 1
ATOM 1183 N N . LYS A 1 168 ? 5.172 -2.98 -16.516 1 92.44 168 LYS A N 1
ATOM 1184 C CA . LYS A 1 168 ? 3.762 -2.842 -16.859 1 92.44 168 LYS A CA 1
ATOM 1185 C C . LYS A 1 168 ? 3.131 -4.203 -17.156 1 92.44 168 LYS A C 1
ATOM 1187 O O . LYS A 1 168 ? 3.84 -5.18 -17.406 1 92.44 168 LYS A O 1
ATOM 1192 N N . VAL A 1 169 ? 1.811 -4.254 -17.047 1 85.31 169 VAL A N 1
ATOM 1193 C CA . VAL A 1 169 ? 1.074 -5.488 -17.297 1 85.31 169 VAL A CA 1
ATOM 1194 C C . VAL A 1 169 ? 1.444 -6.035 -18.672 1 85.31 169 VAL A C 1
ATOM 1196 O O . VAL A 1 169 ? 1.699 -7.23 -18.828 1 85.31 169 VAL A O 1
ATOM 1199 N N . GLY A 1 170 ? 1.573 -5.152 -19.594 1 81.31 170 GLY A N 1
ATOM 1200 C CA . GLY A 1 170 ? 1.923 -5.562 -20.953 1 81.31 170 GLY A CA 1
ATOM 1201 C C . GLY A 1 170 ? 3.303 -6.184 -21.047 1 81.31 170 GLY A C 1
ATOM 1202 O O . GLY A 1 170 ? 3.559 -7.004 -21.938 1 81.31 170 GLY A O 1
ATOM 1203 N N . ASP A 1 171 ? 4.207 -5.789 -20.172 1 78.56 171 ASP A N 1
ATOM 1204 C CA . ASP A 1 171 ? 5.566 -6.332 -20.156 1 78.56 171 ASP A CA 1
ATOM 1205 C C . ASP A 1 171 ? 5.57 -7.793 -19.703 1 78.56 171 ASP A C 1
ATOM 1207 O O . ASP A 1 171 ? 6.512 -8.531 -20 1 78.56 171 ASP A O 1
ATOM 1211 N N . ILE A 1 172 ? 4.516 -8.203 -19 1 72.62 172 ILE A N 1
ATOM 1212 C CA . ILE A 1 172 ? 4.504 -9.531 -18.406 1 72.62 172 ILE A CA 1
ATOM 1213 C C . ILE A 1 172 ? 3.559 -10.445 -19.188 1 72.62 172 ILE A C 1
ATOM 1215 O O . ILE A 1 172 ? 3.879 -11.602 -19.453 1 72.62 172 ILE A O 1
ATOM 1219 N N . VAL A 1 173 ? 2.322 -9.984 -19.531 1 66.31 173 VAL A N 1
ATOM 1220 C CA . VAL A 1 173 ? 1.311 -10.898 -20.047 1 66.31 173 VAL A CA 1
ATOM 1221 C C . VAL A 1 173 ? 1.021 -10.57 -21.516 1 66.31 173 VAL A C 1
ATOM 1223 O O . VAL A 1 173 ? 0.451 -11.391 -22.234 1 66.31 173 VAL A O 1
ATOM 1226 N N . GLY A 1 174 ? 1.593 -9.57 -22.016 1 63.47 174 GLY A N 1
ATOM 1227 C CA . GLY A 1 174 ? 1.353 -9.211 -23.406 1 63.47 174 GLY A CA 1
ATOM 1228 C C . GLY A 1 174 ? -0.062 -8.727 -23.656 1 63.47 174 GLY A C 1
ATOM 1229 O O . GLY A 1 174 ? -0.431 -8.445 -24.797 1 63.47 174 GLY A O 1
ATOM 1230 N N . GLY A 1 175 ? -0.979 -8.781 -22.656 1 63.59 175 GLY A N 1
ATOM 1231 C CA . GLY A 1 175 ? -2.35 -8.312 -22.766 1 63.59 175 GLY A CA 1
ATOM 1232 C C . GLY A 1 175 ? -2.965 -7.938 -21.438 1 63.59 175 GLY A C 1
ATOM 1233 O O . GLY A 1 175 ? -2.268 -7.883 -20.422 1 63.59 175 GLY A O 1
ATOM 1234 N N . PRO A 1 176 ? -4.266 -7.547 -21.562 1 64.69 176 PRO A N 1
ATOM 1235 C CA . PRO A 1 176 ? -4.953 -7.152 -20.328 1 64.69 176 PRO A CA 1
ATOM 1236 C C . PRO A 1 176 ? -5.164 -8.328 -19.375 1 64.69 176 PRO A C 1
ATOM 1238 O O . PRO A 1 176 ? -5.273 -9.477 -19.812 1 64.69 176 PRO A O 1
ATOM 1241 N N . VAL A 1 177 ? -5.035 -8.094 -18.156 1 65.75 177 VAL A N 1
ATOM 1242 C CA . VAL A 1 177 ? -5.32 -9.055 -17.109 1 65.75 177 VAL A CA 1
ATOM 1243 C C . VAL A 1 177 ? -6.469 -8.547 -16.234 1 65.75 177 VAL A C 1
ATOM 1245 O O . VAL A 1 177 ? -6.324 -7.547 -15.523 1 65.75 177 VAL A O 1
ATOM 1248 N N . GLY A 1 178 ? -7.535 -9.227 -16.344 1 63.72 178 GLY A N 1
ATOM 1249 C CA . GLY A 1 178 ? -8.688 -8.727 -15.602 1 63.72 178 GLY A CA 1
ATOM 1250 C C . GLY A 1 178 ? -9.086 -7.316 -16 1 63.72 178 GLY A C 1
ATOM 1251 O O . GLY A 1 178 ? -9.305 -7.039 -17.188 1 63.72 178 GLY A O 1
ATOM 1252 N N . LYS A 1 179 ? -9.109 -6.461 -14.945 1 67.81 179 LYS A N 1
ATOM 1253 C CA . LYS A 1 179 ? -9.477 -5.066 -15.172 1 67.81 179 LYS A CA 1
ATOM 1254 C C . LYS A 1 179 ? -8.258 -4.234 -15.562 1 67.81 179 LYS A C 1
ATOM 1256 O O . LYS A 1 179 ? -8.383 -3.045 -15.859 1 67.81 179 LYS A O 1
ATOM 1261 N N . LEU A 1 180 ? -7.16 -4.852 -15.578 1 80.44 180 LEU A N 1
ATOM 1262 C CA . LEU A 1 180 ? -5.945 -4.078 -15.805 1 80.44 180 LEU A CA 1
ATOM 1263 C C . LEU A 1 180 ? -5.605 -4.023 -17.297 1 80.44 180 LEU A C 1
ATOM 1265 O O . LEU A 1 180 ? -5.641 -5.051 -17.984 1 80.44 180 LEU A O 1
ATOM 1269 N N . ASP A 1 181 ? -5.375 -2.777 -17.703 1 83.06 181 ASP A N 1
ATOM 1270 C CA . ASP A 1 181 ? -4.91 -2.668 -19.078 1 83.06 181 ASP A CA 1
ATOM 1271 C C . ASP A 1 181 ? -3.4 -2.871 -19.172 1 83.06 181 ASP A C 1
ATOM 1273 O O . ASP A 1 181 ? -2.74 -3.102 -18.156 1 83.06 181 ASP A O 1
ATOM 1277 N N . VAL A 1 182 ? -2.912 -2.795 -20.359 1 83.12 182 VAL A N 1
ATOM 1278 C CA . VAL A 1 182 ? -1.522 -3.143 -20.641 1 83.12 182 VAL A CA 1
ATOM 1279 C C . VAL A 1 182 ? -0.594 -2.084 -20.062 1 83.12 182 VAL A C 1
ATOM 1281 O O . VAL A 1 182 ? 0.572 -2.363 -19.766 1 83.12 182 VAL A O 1
ATOM 1284 N N . ASN A 1 183 ? -1.095 -0.89 -19.75 1 87.69 183 ASN A N 1
ATOM 1285 C CA . ASN A 1 183 ? -0.245 0.2 -19.281 1 87.69 183 ASN A CA 1
ATOM 1286 C C . ASN A 1 183 ? -0.269 0.318 -17.766 1 87.69 183 ASN A C 1
ATOM 1288 O O . ASN A 1 183 ? 0.48 1.108 -17.188 1 87.69 183 ASN A O 1
ATOM 1292 N N . ALA A 1 184 ? -1.088 -0.5 -17.125 1 90.75 184 ALA A N 1
ATOM 1293 C CA . ALA A 1 184 ? -1.141 -0.495 -15.672 1 90.75 184 ALA A CA 1
ATOM 1294 C C . ALA A 1 184 ? 0.161 -1.021 -15.078 1 90.75 184 ALA A C 1
ATOM 1296 O O . ALA A 1 184 ? 0.808 -1.896 -15.656 1 90.75 184 ALA A O 1
ATOM 1297 N N . THR A 1 185 ? 0.573 -0.45 -14.008 1 93.56 185 THR A N 1
ATOM 1298 C CA . THR A 1 185 ? 1.787 -0.881 -13.328 1 93.56 185 THR A CA 1
ATOM 1299 C C . THR A 1 185 ? 1.613 -2.283 -12.75 1 93.56 185 THR A C 1
ATOM 1301 O O . THR A 1 185 ? 0.723 -2.516 -11.93 1 93.56 185 THR A O 1
ATOM 1304 N N . ALA A 1 186 ? 2.434 -3.23 -13.188 1 91.56 186 ALA A N 1
ATOM 1305 C CA . ALA A 1 186 ? 2.441 -4.59 -12.656 1 91.56 186 ALA A CA 1
ATOM 1306 C C . ALA A 1 186 ? 3.359 -4.695 -11.438 1 91.56 186 ALA A C 1
ATOM 1308 O O . ALA A 1 186 ? 3.061 -5.422 -10.492 1 91.56 186 ALA A O 1
ATOM 1309 N N . SER A 1 187 ? 4.453 -3.975 -11.555 1 95.38 187 SER A N 1
ATOM 1310 C CA . SER A 1 187 ? 5.426 -4.004 -10.469 1 95.38 187 SER A CA 1
ATOM 1311 C C . SER A 1 187 ? 6.25 -2.721 -10.43 1 95.38 187 SER A C 1
ATOM 1313 O O . SER A 1 187 ? 6.855 -2.336 -11.43 1 95.38 187 SER A O 1
ATOM 1315 N N . ASN A 1 188 ? 6.262 -2.049 -9.25 1 98.12 188 ASN A N 1
ATOM 1316 C CA . ASN A 1 188 ? 7.125 -0.89 -9.039 1 98.12 188 ASN A CA 1
ATOM 1317 C C . ASN A 1 188 ? 8.586 -1.297 -8.898 1 98.12 188 ASN A C 1
ATOM 1319 O O . ASN A 1 188 ? 8.922 -2.156 -8.086 1 98.12 188 ASN A O 1
ATOM 1323 N N . PHE A 1 189 ? 9.5 -0.647 -9.734 1 97.56 189 PHE A N 1
ATOM 1324 C CA . PHE A 1 189 ? 10.93 -0.921 -9.75 1 97.56 189 PHE A CA 1
ATOM 1325 C C . PHE A 1 189 ? 11.203 -2.355 -10.188 1 97.56 189 PHE A C 1
ATOM 1327 O O . PHE A 1 189 ? 12.227 -2.934 -9.836 1 97.56 189 PHE A O 1
ATOM 1334 N N . GLY A 1 190 ? 10.266 -2.902 -10.93 1 94.75 190 GLY A N 1
ATOM 1335 C CA . GLY A 1 190 ? 10.352 -4.316 -11.25 1 94.75 190 GLY A CA 1
ATOM 1336 C C . GLY A 1 190 ? 11.328 -4.613 -12.367 1 94.75 190 GLY A C 1
ATOM 1337 O O . GLY A 1 190 ? 11.688 -5.773 -12.602 1 94.75 190 GLY A O 1
ATOM 1338 N N . LYS A 1 191 ? 11.68 -3.48 -13.062 1 91.75 191 LYS A N 1
ATOM 1339 C CA . LYS A 1 191 ? 12.664 -3.676 -14.117 1 91.75 191 LYS A CA 1
ATOM 1340 C C . LYS A 1 191 ? 14.086 -3.658 -13.547 1 91.75 191 LYS A C 1
ATOM 1342 O O . LYS A 1 191 ? 14.445 -2.748 -12.805 1 91.75 191 LYS A O 1
ATOM 1347 N N . LEU A 1 192 ? 14.812 -4.691 -13.609 1 87.56 192 LEU A N 1
ATOM 1348 C CA . LEU A 1 192 ? 16.188 -4.777 -13.117 1 87.56 192 LEU A CA 1
ATOM 1349 C C . LEU A 1 192 ? 17.141 -4.094 -14.078 1 87.56 192 LEU A C 1
ATOM 1351 O O . LEU A 1 192 ? 17.703 -4.734 -14.977 1 87.56 192 LEU A O 1
ATOM 1355 N N . VAL A 1 193 ? 17.312 -2.826 -13.805 1 85.38 193 VAL A N 1
ATOM 1356 C CA . VAL A 1 193 ? 18.141 -2.031 -14.695 1 85.38 193 VAL A CA 1
ATOM 1357 C C . VAL A 1 193 ? 19.484 -1.739 -14.023 1 85.38 193 VAL A C 1
ATOM 1359 O O . VAL A 1 193 ? 19.531 -1.399 -12.844 1 85.38 193 VAL A O 1
ATOM 1362 N N . ASP A 1 194 ? 20.609 -1.892 -14.641 1 83.19 194 ASP A N 1
ATOM 1363 C CA . ASP A 1 194 ? 21.953 -1.668 -14.102 1 83.19 194 ASP A CA 1
ATOM 1364 C C . ASP A 1 194 ? 22.281 -0.178 -14.055 1 83.19 194 ASP A C 1
ATOM 1366 O O . ASP A 1 194 ? 22.812 0.312 -13.055 1 83.19 194 ASP A O 1
ATOM 1370 N N . ASP A 1 195 ? 22.031 0.565 -15.117 1 88.31 195 ASP A N 1
ATOM 1371 C CA . ASP A 1 195 ? 22.391 1.976 -15.188 1 88.31 195 ASP A CA 1
ATOM 1372 C C . ASP A 1 195 ? 21.156 2.859 -15.328 1 88.31 195 ASP A C 1
ATOM 1374 O O . ASP A 1 195 ? 21.031 3.635 -16.281 1 88.31 195 ASP A O 1
ATOM 1378 N N . ALA A 1 196 ? 20.438 2.828 -14.125 1 94.56 196 ALA A N 1
ATOM 1379 C CA . ALA A 1 196 ? 19.219 3.625 -14.172 1 94.56 196 ALA A CA 1
ATOM 1380 C C . ALA A 1 196 ? 19.531 5.113 -14.031 1 94.56 196 ALA A C 1
ATOM 1382 O O . ALA A 1 196 ? 20.375 5.508 -13.227 1 94.56 196 ALA A O 1
ATOM 1383 N N . ARG A 1 197 ? 18.922 5.953 -14.945 1 97.06 197 ARG A N 1
ATOM 1384 C CA . ARG A 1 197 ? 19.047 7.402 -14.828 1 97.06 197 ARG A CA 1
ATOM 1385 C C . ARG A 1 197 ? 18.438 7.895 -13.516 1 97.06 197 ARG A C 1
ATOM 1387 O O . ARG A 1 197 ? 17.391 7.402 -13.094 1 97.06 197 ARG A O 1
ATOM 1394 N N . LEU A 1 198 ? 19.078 8.875 -12.844 1 97.94 198 LEU A N 1
ATOM 1395 C CA . LEU A 1 198 ? 18.594 9.414 -11.578 1 97.94 198 LEU A CA 1
ATOM 1396 C C . LEU A 1 198 ? 17.172 9.961 -11.734 1 97.94 198 LEU A C 1
ATOM 1398 O O . LEU A 1 198 ? 16.344 9.812 -10.828 1 97.94 198 LEU A O 1
ATOM 1402 N N . GLU A 1 199 ? 16.922 10.594 -12.898 1 98.5 199 GLU A N 1
ATOM 1403 C CA . GLU A 1 199 ? 15.594 11.148 -13.18 1 98.5 199 GLU A CA 1
ATOM 1404 C C . GLU A 1 199 ? 14.531 10.055 -13.219 1 98.5 199 GLU A C 1
ATOM 1406 O O . GLU A 1 199 ? 13.414 10.258 -12.742 1 98.5 199 GLU A O 1
ATOM 1411 N N . ASP A 1 200 ? 14.891 8.906 -13.727 1 98.62 200 ASP A N 1
ATOM 1412 C CA . ASP A 1 200 ? 13.961 7.785 -13.797 1 98.62 200 ASP A CA 1
ATOM 1413 C C . ASP A 1 200 ? 13.719 7.184 -12.414 1 98.62 200 ASP A C 1
ATOM 1415 O O . ASP A 1 200 ? 12.602 6.762 -12.102 1 98.62 200 ASP A O 1
ATOM 1419 N N . ILE A 1 201 ? 14.781 7.145 -11.609 1 98.44 201 ILE A N 1
ATOM 1420 C CA . ILE A 1 201 ? 14.648 6.652 -10.242 1 98.44 201 ILE A CA 1
ATOM 1421 C C . ILE A 1 201 ? 13.695 7.559 -9.453 1 98.44 201 ILE A C 1
ATOM 1423 O O . ILE A 1 201 ? 12.797 7.074 -8.766 1 98.44 201 ILE A O 1
ATOM 1427 N N . ALA A 1 202 ? 13.875 8.867 -9.602 1 98.62 202 ALA A N 1
ATOM 1428 C CA . ALA A 1 202 ? 13.016 9.828 -8.914 1 98.62 202 ALA A CA 1
ATOM 1429 C C . ALA A 1 202 ? 11.562 9.672 -9.344 1 98.62 202 ALA A C 1
ATOM 1431 O O . ALA A 1 202 ? 10.656 9.648 -8.508 1 98.62 202 ALA A O 1
ATOM 1432 N N . ALA A 1 203 ? 11.375 9.531 -10.641 1 98.69 203 ALA A N 1
ATOM 1433 C CA . ALA A 1 203 ? 10.031 9.383 -11.18 1 98.69 203 ALA A CA 1
ATOM 1434 C C . ALA A 1 203 ? 9.367 8.102 -10.68 1 98.69 203 ALA A C 1
ATOM 1436 O O . ALA A 1 203 ? 8.195 8.109 -10.305 1 98.69 203 ALA A O 1
ATOM 1437 N N . ALA A 1 204 ? 10.102 7.016 -10.688 1 98.69 204 ALA A N 1
ATOM 1438 C CA . ALA A 1 204 ? 9.586 5.73 -10.219 1 98.69 204 ALA A CA 1
ATOM 1439 C C . ALA A 1 204 ? 9.258 5.777 -8.727 1 98.69 204 ALA A C 1
ATOM 1441 O O . ALA A 1 204 ? 8.289 5.172 -8.273 1 98.69 204 ALA A O 1
ATOM 1442 N N . LEU A 1 205 ? 10.094 6.512 -8 1 98.69 205 LEU A N 1
ATOM 1443 C CA . LEU A 1 205 ? 9.867 6.648 -6.566 1 98.69 205 LEU A CA 1
ATOM 1444 C C . LEU A 1 205 ? 8.57 7.406 -6.293 1 98.69 205 LEU A C 1
ATOM 1446 O O . LEU A 1 205 ? 7.777 6.992 -5.445 1 98.69 205 LEU A O 1
ATOM 1450 N N . VAL A 1 206 ? 8.359 8.492 -6.977 1 98.75 206 VAL A N 1
ATOM 1451 C CA . VAL A 1 206 ? 7.133 9.273 -6.84 1 98.75 206 VAL A CA 1
ATOM 1452 C C . VAL A 1 206 ? 5.926 8.422 -7.23 1 98.75 206 VAL A C 1
ATOM 1454 O O . VAL A 1 206 ? 4.914 8.422 -6.527 1 98.75 206 VAL A O 1
ATOM 1457 N N . ASN A 1 207 ? 6.047 7.699 -8.312 1 98.75 207 ASN A N 1
ATOM 1458 C CA . ASN A 1 207 ? 4.969 6.832 -8.781 1 98.75 207 ASN A CA 1
ATOM 1459 C C . ASN A 1 207 ? 4.637 5.75 -7.754 1 98.75 207 ASN A C 1
ATOM 1461 O O . ASN A 1 207 ? 3.463 5.5 -7.469 1 98.75 207 ASN A O 1
ATOM 1465 N N . MET A 1 208 ? 5.652 5.16 -7.23 1 98.81 208 MET A N 1
ATOM 1466 C CA . MET A 1 208 ? 5.48 4.082 -6.258 1 98.81 208 MET A CA 1
ATOM 1467 C C . MET A 1 208 ? 4.754 4.582 -5.016 1 98.81 208 MET A C 1
ATOM 1469 O O . MET A 1 208 ? 3.744 4 -4.609 1 98.81 208 MET A O 1
ATOM 1473 N N . VAL A 1 209 ? 5.227 5.652 -4.438 1 98.88 209 VAL A N 1
ATOM 1474 C CA . VAL A 1 209 ? 4.641 6.211 -3.223 1 98.88 209 VAL A CA 1
ATOM 1475 C C . VAL A 1 209 ? 3.193 6.617 -3.482 1 98.88 209 VAL A C 1
ATOM 1477 O O . VAL A 1 209 ? 2.297 6.27 -2.709 1 98.88 209 VAL A O 1
ATOM 1480 N N . GLY A 1 210 ? 2.965 7.301 -4.574 1 98.81 210 GLY A N 1
ATOM 1481 C CA . GLY A 1 210 ? 1.612 7.711 -4.918 1 98.81 210 GLY A CA 1
ATOM 1482 C C . GLY A 1 210 ? 0.666 6.539 -5.113 1 98.81 210 GLY A C 1
ATOM 1483 O O . GLY A 1 210 ? -0.445 6.539 -4.578 1 98.81 210 GLY A O 1
ATOM 1484 N N . GLN A 1 211 ? 1.08 5.539 -5.824 1 98.69 211 GLN A N 1
ATOM 1485 C CA . GLN A 1 211 ? 0.219 4.398 -6.129 1 98.69 211 GLN A CA 1
ATOM 1486 C C . GLN A 1 211 ? -0.118 3.611 -4.867 1 98.69 211 GLN A C 1
ATOM 1488 O O . GLN A 1 211 ? -1.238 3.119 -4.719 1 98.69 211 GLN A O 1
ATOM 1493 N N . VAL A 1 212 ? 0.838 3.469 -3.979 1 98.88 212 VAL A N 1
ATOM 1494 C CA . VAL A 1 212 ? 0.574 2.75 -2.738 1 98.88 212 VAL A CA 1
ATOM 1495 C C . VAL A 1 212 ? -0.466 3.504 -1.913 1 98.88 212 VAL A C 1
ATOM 1497 O O . VAL A 1 212 ? -1.415 2.906 -1.402 1 98.88 212 VAL A O 1
ATOM 1500 N N . ILE A 1 213 ? -0.282 4.82 -1.795 1 98.94 213 ILE A N 1
ATOM 1501 C CA . ILE A 1 213 ? -1.258 5.621 -1.065 1 98.94 213 ILE A CA 1
ATOM 1502 C C . ILE A 1 213 ? -2.629 5.492 -1.726 1 98.94 213 ILE A C 1
ATOM 1504 O O . ILE A 1 213 ? -3.641 5.324 -1.041 1 98.94 213 ILE A O 1
ATOM 1508 N N . GLY A 1 214 ? -2.666 5.52 -3.029 1 98.81 214 GLY A N 1
ATOM 1509 C CA . GLY A 1 214 ? -3.916 5.43 -3.77 1 98.81 214 GLY A CA 1
ATOM 1510 C C . GLY A 1 214 ? -4.641 4.113 -3.557 1 98.81 214 GLY A C 1
ATOM 1511 O O . GLY A 1 214 ? -5.824 4.102 -3.213 1 98.81 214 GLY A O 1
ATOM 1512 N N . VAL A 1 215 ? -3.926 3.01 -3.734 1 98.56 215 VAL A N 1
ATOM 1513 C CA . VAL A 1 215 ? -4.566 1.7 -3.662 1 98.56 215 VAL A CA 1
ATOM 1514 C C . VAL A 1 215 ? -5.004 1.418 -2.227 1 98.56 215 VAL A C 1
ATOM 1516 O O . VAL A 1 215 ? -6.074 0.852 -1.997 1 98.56 215 VAL A O 1
ATOM 1519 N N . THR A 1 216 ? -4.207 1.812 -1.253 1 98.69 216 THR A N 1
ATOM 1520 C CA . THR A 1 216 ? -4.57 1.619 0.146 1 98.69 216 THR A CA 1
ATOM 1521 C C . THR A 1 216 ? -5.82 2.428 0.497 1 98.69 216 THR A C 1
ATOM 1523 O O . THR A 1 216 ? -6.73 1.92 1.155 1 98.69 216 THR A O 1
ATOM 1526 N N . SER A 1 217 ? -5.84 3.688 0.062 1 98.81 217 SER A N 1
ATOM 1527 C CA . SER A 1 217 ? -7 4.539 0.298 1 98.81 217 SER A CA 1
ATOM 1528 C C . SER A 1 217 ? -8.25 3.955 -0.344 1 98.81 217 SER A C 1
ATOM 1530 O O . SER A 1 217 ? -9.328 3.967 0.259 1 98.81 217 SER A O 1
ATOM 1532 N N . LEU A 1 218 ? -8.125 3.463 -1.574 1 98.75 218 LEU A N 1
ATOM 1533 C CA . LEU A 1 218 ? -9.258 2.902 -2.311 1 98.75 218 LEU A CA 1
ATOM 1534 C C . LEU A 1 218 ? -9.852 1.712 -1.568 1 98.75 218 LEU A C 1
ATOM 1536 O O . LEU A 1 218 ? -11.062 1.653 -1.351 1 98.75 218 LEU A O 1
ATOM 1540 N N . PHE A 1 219 ? -8.984 0.764 -1.209 1 98.69 219 PHE A N 1
ATOM 1541 C CA . PHE A 1 219 ? -9.484 -0.437 -0.552 1 98.69 219 PHE A CA 1
ATOM 1542 C C . PHE A 1 219 ? -10.086 -0.1 0.809 1 98.69 219 PHE A C 1
ATOM 1544 O O . PHE A 1 219 ? -11.086 -0.695 1.219 1 98.69 219 PHE A O 1
ATOM 1551 N N . ALA A 1 220 ? -9.461 0.844 1.551 1 98.62 220 ALA A N 1
ATOM 1552 C CA . ALA A 1 220 ? -10.039 1.289 2.812 1 98.62 220 ALA A CA 1
ATOM 1553 C C . ALA A 1 220 ? -11.43 1.888 2.594 1 98.62 220 ALA A C 1
ATOM 1555 O O . ALA A 1 220 ? -12.367 1.581 3.334 1 98.62 220 ALA A O 1
ATOM 1556 N N . ALA A 1 221 ? -11.531 2.738 1.609 1 98.81 221 ALA A N 1
ATOM 1557 C CA . ALA A 1 221 ? -12.805 3.383 1.312 1 98.81 221 ALA A CA 1
ATOM 1558 C C . ALA A 1 221 ? -13.852 2.355 0.892 1 98.81 221 ALA A C 1
ATOM 1560 O O . ALA A 1 221 ? -15.016 2.455 1.281 1 98.81 221 ALA A O 1
ATOM 1561 N N . LYS A 1 222 ? -13.445 1.359 0.11 1 98.56 222 LYS A N 1
ATOM 1562 C CA . LYS A 1 222 ? -14.352 0.296 -0.303 1 98.56 222 LYS A CA 1
ATOM 1563 C C . LYS A 1 222 ? -14.859 -0.492 0.901 1 98.56 222 LYS A C 1
ATOM 1565 O O . LYS A 1 222 ? -16 -0.952 0.913 1 98.56 222 LYS A O 1
ATOM 1570 N N . SER A 1 223 ? -14.047 -0.638 1.887 1 98.25 223 SER A N 1
ATOM 1571 C CA . SER A 1 223 ? -14.414 -1.421 3.062 1 98.25 223 SER A CA 1
ATOM 1572 C C . SER A 1 223 ? -15.57 -0.776 3.816 1 98.25 223 SER A C 1
ATOM 1574 O O . SER A 1 223 ? -16.219 -1.428 4.633 1 98.25 223 SER A O 1
ATOM 1576 N N . VAL A 1 224 ? -15.836 0.515 3.543 1 98.25 224 VAL A N 1
ATOM 1577 C CA . VAL A 1 224 ? -16.922 1.192 4.254 1 98.25 224 VAL A CA 1
ATOM 1578 C C . VAL A 1 224 ? -17.906 1.777 3.25 1 98.25 224 VAL A C 1
ATOM 1580 O O . VAL A 1 224 ? -18.75 2.596 3.611 1 98.25 224 VAL A O 1
ATOM 1583 N N . GLY A 1 225 ? -17.75 1.436 1.975 1 98 225 GLY A N 1
ATOM 1584 C CA . GLY A 1 225 ? -18.703 1.805 0.94 1 98 225 GLY A CA 1
ATOM 1585 C C . GLY A 1 225 ? -18.609 3.264 0.537 1 98 225 GLY A C 1
ATOM 1586 O O . GLY A 1 225 ? -19.625 3.896 0.242 1 98 225 GLY A O 1
ATOM 1587 N N . LEU A 1 226 ? -17.375 3.873 0.571 1 98.62 226 LEU A N 1
ATOM 1588 C CA . LEU A 1 226 ? -17.219 5.293 0.284 1 98.62 226 LEU A CA 1
ATOM 1589 C C . LEU A 1 226 ? -16.125 5.52 -0.766 1 98.62 226 LEU A C 1
ATOM 1591 O O . LEU A 1 226 ? -15.414 6.516 -0.718 1 98.62 226 LEU A O 1
ATOM 1595 N N . GLU A 1 227 ? -15.938 4.531 -1.711 1 98.31 227 GLU A N 1
ATOM 1596 C CA . GLU A 1 227 ? -14.875 4.586 -2.711 1 98.31 227 GLU A CA 1
ATOM 1597 C C . GLU A 1 227 ? -15.086 5.758 -3.67 1 98.31 227 GLU A C 1
ATOM 1599 O O . GLU A 1 227 ? -14.156 6.164 -4.367 1 98.31 227 GLU A O 1
ATOM 1604 N N . ASP A 1 228 ? -16.312 6.352 -3.682 1 98.31 228 ASP A N 1
ATOM 1605 C CA . ASP A 1 228 ? -16.594 7.488 -4.559 1 98.31 228 ASP A CA 1
ATOM 1606 C C . ASP A 1 228 ? -16.344 8.812 -3.838 1 98.31 228 ASP A C 1
ATOM 1608 O O . ASP A 1 228 ? -16.484 9.883 -4.43 1 98.31 228 ASP A O 1
ATOM 1612 N N . LYS A 1 229 ? -15.938 8.758 -2.561 1 98.56 229 LYS A N 1
ATOM 1613 C CA . LYS A 1 229 ? -15.766 9.961 -1.744 1 98.56 229 LYS A CA 1
ATOM 1614 C C . LYS A 1 229 ? -14.469 9.891 -0.944 1 98.56 229 LYS A C 1
ATOM 1616 O O . LYS A 1 229 ? -14.469 10.07 0.275 1 98.56 229 LYS A O 1
ATOM 1621 N N . ILE A 1 230 ? -13.367 9.672 -1.639 1 98.94 230 ILE A N 1
ATOM 1622 C CA . ILE A 1 230 ? -12.047 9.695 -1.019 1 98.94 230 ILE A CA 1
ATOM 1623 C C . ILE A 1 230 ? -11.484 11.117 -1.06 1 98.94 230 ILE A C 1
ATOM 1625 O O . ILE A 1 230 ? -11.344 11.703 -2.135 1 98.94 230 ILE A O 1
ATOM 1629 N N . VAL A 1 231 ? -11.188 11.688 0.073 1 98.94 231 VAL A N 1
ATOM 1630 C CA . VAL A 1 231 ? -10.656 13.039 0.193 1 98.94 231 VAL A CA 1
ATOM 1631 C C . VAL A 1 231 ? -9.18 12.984 0.592 1 98.94 231 VAL A C 1
ATOM 1633 O O . VAL A 1 231 ? -8.828 12.359 1.595 1 98.94 231 VAL A O 1
ATOM 1636 N N . LEU A 1 232 ? -8.352 13.57 -0.24 1 98.94 232 LEU A N 1
ATOM 1637 C CA . LEU A 1 232 ? -6.918 13.586 0.046 1 98.94 232 LEU A CA 1
ATOM 1638 C C . LEU A 1 232 ? -6.508 14.898 0.698 1 98.94 232 LEU A C 1
ATOM 1640 O O . LEU A 1 232 ? -6.77 15.977 0.156 1 98.94 232 LEU A O 1
ATOM 1644 N N . VAL A 1 233 ? -5.891 14.773 1.86 1 98.69 233 VAL A N 1
ATOM 1645 C CA . VAL A 1 233 ? -5.352 15.938 2.559 1 98.69 233 VAL A CA 1
ATOM 1646 C C . VAL A 1 233 ? -3.924 15.648 3.02 1 98.69 233 VAL A C 1
ATOM 1648 O O . VAL A 1 233 ? -3.355 14.609 2.678 1 98.69 233 VAL A O 1
ATOM 1651 N N . GLY A 1 234 ? -3.305 16.609 3.736 1 96.19 234 GLY A N 1
ATOM 1652 C CA . GLY A 1 234 ? -1.922 16.469 4.164 1 96.19 234 GLY A CA 1
ATOM 1653 C C . GLY A 1 234 ? -0.935 17.141 3.23 1 96.19 234 GLY A C 1
ATOM 1654 O O . GLY A 1 234 ? -1.315 17.641 2.168 1 96.19 234 GLY A O 1
ATOM 1655 N N . GLY A 1 235 ? 0.275 17.156 3.633 1 94.94 235 GLY A N 1
ATOM 1656 C CA . GLY A 1 235 ? 1.311 17.875 2.9 1 94.94 235 GLY A CA 1
ATOM 1657 C C . GLY A 1 235 ? 1.496 17.359 1.482 1 94.94 235 GLY A C 1
ATOM 1658 O O . GLY A 1 235 ? 1.719 18.156 0.56 1 94.94 235 GLY A O 1
ATOM 1659 N N . LEU A 1 236 ? 1.406 16.094 1.243 1 97.25 236 LEU A N 1
ATOM 1660 C CA . LEU A 1 236 ? 1.647 15.508 -0.075 1 97.25 236 LEU A CA 1
ATOM 1661 C C . LEU A 1 236 ? 0.548 15.914 -1.053 1 97.25 236 LEU A C 1
ATOM 1663 O O . LEU A 1 236 ? 0.763 15.922 -2.268 1 97.25 236 LEU A O 1
ATOM 1667 N N . ALA A 1 237 ? -0.612 16.219 -0.513 1 98.19 237 ALA A N 1
ATOM 1668 C CA . ALA A 1 237 ? -1.758 16.578 -1.346 1 98.19 237 ALA A CA 1
ATOM 1669 C C . ALA A 1 237 ? -1.528 17.922 -2.053 1 98.19 237 ALA A C 1
ATOM 1671 O O . ALA A 1 237 ? -2.264 18.266 -2.977 1 98.19 237 ALA A O 1
ATOM 1672 N N . SER A 1 238 ? -0.469 18.656 -1.664 1 96.62 238 SER A N 1
ATOM 1673 C CA . SER A 1 238 ? -0.183 19.969 -2.252 1 96.62 238 SER A CA 1
ATOM 1674 C C . SER A 1 238 ? 0.644 19.828 -3.525 1 96.62 238 SER A C 1
ATOM 1676 O O . SER A 1 238 ? 0.866 20.812 -4.238 1 96.62 238 SER A O 1
ATOM 1678 N N . TYR A 1 239 ? 1.134 18.656 -3.854 1 97.88 239 TYR A N 1
ATOM 1679 C CA . TYR A 1 239 ? 1.993 18.422 -5.008 1 97.88 239 TYR A CA 1
ATOM 1680 C C . TYR A 1 239 ? 1.237 17.688 -6.113 1 97.88 239 TYR A C 1
ATOM 1682 O O . TYR A 1 239 ? 0.914 16.516 -5.977 1 97.88 239 TYR A O 1
ATOM 1690 N N . GLU A 1 240 ? 1.071 18.359 -7.16 1 97.81 240 GLU A N 1
ATOM 1691 C CA . GLU A 1 240 ? 0.26 17.859 -8.258 1 97.81 240 GLU A CA 1
ATOM 1692 C C . GLU A 1 240 ? 0.787 16.516 -8.758 1 97.81 240 GLU A C 1
ATOM 1694 O O . GLU A 1 240 ? 0.006 15.609 -9.078 1 97.81 240 GLU A O 1
ATOM 1699 N N . GLN A 1 241 ? 2.133 16.391 -8.867 1 98.12 241 GLN A N 1
ATOM 1700 C CA . GLN A 1 241 ? 2.74 15.156 -9.359 1 98.12 241 GLN A CA 1
ATOM 1701 C C . GLN A 1 241 ? 2.377 13.969 -8.469 1 98.12 241 GLN A C 1
ATOM 1703 O O . GLN A 1 241 ? 2.119 12.867 -8.961 1 98.12 241 GLN A O 1
ATOM 1708 N N . ILE A 1 242 ? 2.354 14.188 -7.203 1 98.62 242 ILE A N 1
ATOM 1709 C CA . ILE A 1 242 ? 2.023 13.141 -6.246 1 98.62 242 ILE A CA 1
ATOM 1710 C C . ILE A 1 242 ? 0.53 12.828 -6.312 1 98.62 242 ILE A C 1
ATOM 1712 O O . ILE A 1 242 ? 0.13 11.664 -6.297 1 98.62 242 ILE A O 1
ATOM 1716 N N . VAL A 1 243 ? -0.315 13.859 -6.402 1 98.81 243 VAL A N 1
ATOM 1717 C CA . VAL A 1 243 ? -1.763 13.703 -6.504 1 98.81 243 VAL A CA 1
ATOM 1718 C C . VAL A 1 243 ? -2.105 12.852 -7.723 1 98.81 243 VAL A C 1
ATOM 1720 O O . VAL A 1 243 ? -2.963 11.969 -7.648 1 98.81 243 VAL A O 1
ATOM 1723 N N . GLU A 1 244 ? -1.441 13.102 -8.82 1 98.5 244 GLU A N 1
ATOM 1724 C CA . GLU A 1 244 ? -1.704 12.336 -10.031 1 98.5 244 GLU A CA 1
ATOM 1725 C C . GLU A 1 244 ? -1.349 10.867 -9.852 1 98.5 244 GLU A C 1
ATOM 1727 O O . GLU A 1 244 ? -2.066 9.984 -10.328 1 98.5 244 GLU A O 1
ATOM 1732 N N . ALA A 1 245 ? -0.224 10.617 -9.219 1 98.44 245 ALA A N 1
ATOM 1733 C CA . ALA A 1 245 ? 0.198 9.242 -8.953 1 98.44 245 ALA A CA 1
ATOM 1734 C C . ALA A 1 245 ? -0.793 8.531 -8.039 1 98.44 245 ALA A C 1
ATOM 1736 O O . ALA A 1 245 ? -1.02 7.324 -8.18 1 98.44 245 ALA A O 1
ATOM 1737 N N . ILE A 1 246 ? -1.399 9.258 -7.09 1 98.81 246 ILE A N 1
ATOM 1738 C CA . ILE A 1 246 ? -2.381 8.711 -6.16 1 98.81 246 ILE A CA 1
ATOM 1739 C C . ILE A 1 246 ? -3.689 8.43 -6.898 1 98.81 246 ILE A C 1
ATOM 1741 O O . ILE A 1 246 ? -4.336 7.406 -6.66 1 98.81 246 ILE A O 1
ATOM 1745 N N . LYS A 1 247 ? -4.062 9.258 -7.754 1 98.44 247 LYS A N 1
ATOM 1746 C CA . LYS A 1 247 ? -5.344 9.227 -8.453 1 98.44 247 LYS A CA 1
ATOM 1747 C C . LYS A 1 247 ? -5.434 8.031 -9.398 1 98.44 247 LYS A C 1
ATOM 1749 O O . LYS A 1 247 ? -6.508 7.453 -9.57 1 98.44 247 LYS A O 1
ATOM 1754 N N . LYS A 1 248 ? -4.371 7.609 -10 1 96.12 248 LYS A N 1
ATOM 1755 C CA . LYS A 1 248 ? -4.344 6.617 -11.07 1 96.12 248 LYS A CA 1
ATOM 1756 C C . LYS A 1 248 ? -4.918 5.285 -10.602 1 96.12 248 LYS A C 1
ATOM 1758 O O . LYS A 1 248 ? -5.855 4.758 -11.211 1 96.12 248 LYS A O 1
ATOM 1763 N N . PRO A 1 249 ? -4.379 4.742 -9.539 1 96.31 249 PRO A N 1
ATOM 1764 C CA . PRO A 1 249 ? -4.945 3.455 -9.125 1 96.31 249 PRO A CA 1
ATOM 1765 C C . PRO A 1 249 ? -6.379 3.578 -8.609 1 96.31 249 PRO A C 1
ATOM 1767 O O . PRO A 1 249 ? -7.168 2.643 -8.75 1 96.31 249 PRO A O 1
ATOM 1770 N N . ILE A 1 250 ? -6.742 4.703 -8 1 97.75 250 ILE A N 1
ATOM 1771 C CA . ILE A 1 250 ? -8.102 4.91 -7.5 1 97.75 250 ILE A CA 1
ATOM 1772 C C . ILE A 1 250 ? -9.086 4.863 -8.656 1 97.75 250 ILE A C 1
ATOM 1774 O O . ILE A 1 250 ? -10.102 4.156 -8.594 1 97.75 250 ILE A O 1
ATOM 1778 N N . LYS A 1 251 ? -8.75 5.547 -9.688 1 95.56 251 LYS A N 1
ATOM 1779 C CA . LYS A 1 251 ? -9.602 5.578 -10.875 1 95.56 251 LYS A CA 1
ATOM 1780 C C . LYS A 1 251 ? -9.664 4.207 -11.547 1 95.56 251 LYS A C 1
ATOM 1782 O O . LYS A 1 251 ? -10.727 3.77 -11.977 1 95.56 251 LYS A O 1
ATOM 1787 N N . LEU A 1 252 ? -8.547 3.58 -11.656 1 92.5 252 LEU A N 1
ATOM 1788 C CA . LEU A 1 252 ? -8.422 2.281 -12.312 1 92.5 252 LEU A CA 1
ATOM 1789 C C . LEU A 1 252 ? -9.398 1.276 -11.711 1 92.5 252 LEU A C 1
ATOM 1791 O O . LEU A 1 252 ? -9.953 0.439 -12.422 1 92.5 252 LEU A O 1
ATOM 1795 N N . PHE A 1 253 ? -9.617 1.449 -10.375 1 91.38 253 PHE A N 1
ATOM 1796 C CA . PHE A 1 253 ? -10.438 0.444 -9.711 1 91.38 253 PHE A CA 1
ATOM 1797 C C . PHE A 1 253 ? -11.773 1.036 -9.281 1 91.38 253 PHE A C 1
ATOM 1799 O O . PHE A 1 253 ? -12.406 0.546 -8.336 1 91.38 253 PHE A O 1
ATOM 1806 N N . GLY A 1 254 ? -12.203 2.166 -9.891 1 92.31 254 GLY A N 1
ATOM 1807 C CA . GLY A 1 254 ? -13.578 2.637 -9.844 1 92.31 254 GLY A CA 1
ATOM 1808 C C . GLY A 1 254 ? -13.844 3.607 -8.711 1 92.31 254 GLY A C 1
ATOM 1809 O O . GLY A 1 254 ? -14.992 3.82 -8.32 1 92.31 254 GLY A O 1
ATOM 1810 N N . GLY A 1 255 ? -12.812 4.152 -8.094 1 97.31 255 GLY A N 1
ATOM 1811 C CA . GLY A 1 255 ? -12.992 5.16 -7.062 1 97.31 255 GLY A CA 1
ATOM 1812 C C . GLY A 1 255 ? -12.867 6.578 -7.586 1 97.31 255 GLY A C 1
ATOM 1813 O O . GLY A 1 255 ? -12.664 6.789 -8.781 1 97.31 255 GLY A O 1
ATOM 1814 N N . SER A 1 256 ? -13.07 7.508 -6.656 1 98.44 256 SER A N 1
ATOM 1815 C CA . SER A 1 256 ? -12.914 8.922 -6.984 1 98.44 256 SER A CA 1
ATOM 1816 C C . SER A 1 256 ? -12.156 9.664 -5.895 1 98.44 256 SER A C 1
ATOM 1818 O O . SER A 1 256 ? -12.383 9.43 -4.703 1 98.44 256 SER A O 1
ATOM 1820 N N . LEU A 1 257 ? -11.25 10.5 -6.348 1 98.75 257 LEU A N 1
ATOM 1821 C CA . LEU A 1 257 ? -10.422 11.273 -5.43 1 98.75 257 LEU A CA 1
ATOM 1822 C C . LEU A 1 257 ? -10.805 12.75 -5.469 1 98.75 257 LEU A C 1
ATOM 1824 O O . LEU A 1 257 ? -10.969 13.32 -6.547 1 98.75 257 LEU A O 1
ATOM 1828 N N . ILE A 1 258 ? -11.023 13.305 -4.332 1 98.81 258 ILE A N 1
ATOM 1829 C CA . ILE A 1 258 ? -11.266 14.734 -4.168 1 98.81 258 ILE A CA 1
ATOM 1830 C C . ILE A 1 258 ? -10.094 15.375 -3.43 1 98.81 258 ILE A C 1
ATOM 1832 O O . ILE A 1 258 ? -9.68 14.891 -2.373 1 98.81 258 ILE A O 1
ATOM 1836 N N . VAL A 1 259 ? -9.523 16.375 -4.004 1 98.81 259 VAL A N 1
ATOM 1837 C CA . VAL A 1 259 ? -8.5 17.172 -3.338 1 98.81 259 VAL A CA 1
ATOM 1838 C C . VAL A 1 259 ? -9.023 18.578 -3.078 1 98.81 259 VAL A C 1
ATOM 1840 O O . VAL A 1 259 ? -9.164 19.375 -4.008 1 98.81 259 VAL A O 1
ATOM 1843 N N . PRO A 1 260 ? -9.328 18.844 -1.868 1 98.38 260 PRO A N 1
ATOM 1844 C CA . PRO A 1 260 ? -9.859 20.188 -1.584 1 98.38 260 PRO A CA 1
ATOM 1845 C C . PRO A 1 260 ? -8.789 21.266 -1.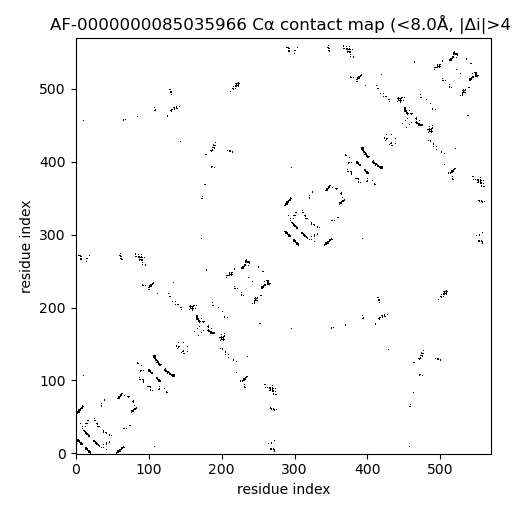694 1 98.38 260 PRO A C 1
ATOM 1847 O O . PRO A 1 260 ? -7.605 20.969 -1.845 1 98.38 260 PRO A O 1
ATOM 1850 N N . GLU A 1 261 ? -9.258 22.5 -1.695 1 96.81 261 GLU A N 1
ATOM 1851 C CA . GLU A 1 261 ? -8.328 23.625 -1.648 1 96.81 261 GLU A CA 1
ATOM 1852 C C . GLU A 1 261 ? -7.562 23.656 -0.327 1 96.81 261 GLU A C 1
ATOM 1854 O O . GLU A 1 261 ? -8.141 23.406 0.735 1 96.81 261 GLU A O 1
ATOM 1859 N N . ASP A 1 262 ? -6.25 23.875 -0.371 1 96.25 262 ASP A N 1
ATOM 1860 C CA . ASP A 1 262 ? -5.363 24.016 0.782 1 96.25 262 ASP A CA 1
ATOM 1861 C C . ASP A 1 262 ? -5.43 22.781 1.677 1 96.25 262 ASP A C 1
ATOM 1863 O O . ASP A 1 262 ? -5.633 22.906 2.887 1 96.25 262 ASP A O 1
ATOM 1867 N N . PRO A 1 263 ? -5.227 21.656 1.047 1 97.88 263 PRO A N 1
ATOM 1868 C CA . PRO A 1 263 ? -5.422 20.406 1.775 1 97.88 263 PRO A CA 1
ATOM 1869 C C . PRO A 1 263 ? -4.438 20.234 2.93 1 97.88 263 PRO A C 1
ATOM 1871 O O . PRO A 1 263 ? -4.699 19.453 3.857 1 97.88 263 PRO A O 1
ATOM 1874 N N . GLN A 1 264 ? -3.293 20.906 2.916 1 96.12 264 GLN A N 1
ATOM 1875 C CA . GLN A 1 264 ? -2.275 20.75 3.951 1 96.12 264 GLN A CA 1
ATOM 1876 C C . GLN A 1 264 ? -2.754 21.328 5.281 1 96.12 264 GLN A C 1
ATOM 1878 O O . GLN A 1 264 ? -2.16 21.062 6.328 1 96.12 264 GLN A O 1
ATOM 1883 N N . TYR A 1 265 ? -3.861 22.109 5.309 1 97.06 265 TYR A N 1
ATOM 1884 C CA . TYR A 1 265 ? -4.328 22.781 6.516 1 97.06 265 TYR A CA 1
ATOM 1885 C C . TYR A 1 265 ? -5.5 22.031 7.137 1 97.06 265 TYR A C 1
ATOM 1887 O O . TYR A 1 265 ? -6.059 22.469 8.148 1 97.06 265 TYR A O 1
ATOM 1895 N N . ALA A 1 266 ? -5.848 20.891 6.566 1 97.38 266 ALA A N 1
ATOM 1896 C CA . ALA A 1 266 ? -7.039 20.141 6.984 1 97.38 266 ALA A CA 1
ATOM 1897 C C . ALA A 1 266 ? -6.98 19.797 8.469 1 97.38 266 ALA A C 1
ATOM 1899 O O . ALA A 1 266 ? -7.953 20.016 9.195 1 97.38 266 ALA A O 1
ATOM 1900 N N . THR A 1 267 ? -5.891 19.328 8.93 1 96.56 267 THR A N 1
ATOM 1901 C CA . THR A 1 267 ? -5.781 18.859 10.312 1 96.56 267 THR A CA 1
ATOM 1902 C C . THR A 1 267 ? -5.883 20.031 11.281 1 96.56 267 THR A C 1
ATOM 1904 O O . THR A 1 267 ? -6.57 19.953 12.305 1 96.56 267 THR A O 1
ATOM 1907 N N . ALA A 1 268 ? -5.219 21.141 10.969 1 96.94 268 ALA A N 1
ATOM 1908 C CA . ALA A 1 268 ? -5.332 22.344 11.797 1 96.94 268 ALA A CA 1
ATOM 1909 C C . ALA A 1 268 ? -6.77 22.844 11.836 1 96.94 268 ALA A C 1
ATOM 1911 O O . ALA A 1 268 ? -7.27 23.219 12.906 1 96.94 268 ALA A O 1
ATOM 1912 N N . LEU A 1 269 ? -7.352 22.844 10.711 1 96.75 269 LEU A N 1
ATOM 1913 C CA . LEU A 1 269 ? -8.742 23.281 10.617 1 96.75 269 LEU A CA 1
ATOM 1914 C C . LEU A 1 269 ? -9.656 22.344 11.406 1 96.75 269 LEU A C 1
ATOM 1916 O O . LEU A 1 269 ? -10.531 22.812 12.141 1 96.75 269 LEU A O 1
ATOM 1920 N N . GLY A 1 270 ? -9.414 21.047 11.227 1 96.19 270 GLY A N 1
ATOM 1921 C CA . GLY A 1 270 ? -10.211 20.078 11.961 1 96.19 270 GLY A CA 1
ATOM 1922 C C . GLY A 1 270 ? -10.117 20.25 13.469 1 96.19 270 GLY A C 1
ATOM 1923 O O . GLY A 1 270 ? -11.117 20.125 14.18 1 96.19 270 GLY A O 1
ATOM 1924 N N . ALA A 1 271 ? -8.945 20.531 13.914 1 95.69 271 ALA A N 1
ATOM 1925 C CA . ALA A 1 271 ? -8.75 20.781 15.344 1 95.69 271 ALA A CA 1
ATOM 1926 C C . ALA A 1 271 ? -9.57 21.984 15.805 1 95.69 271 ALA A C 1
ATOM 1928 O O . ALA A 1 271 ? -10.234 21.922 16.844 1 95.69 271 ALA A O 1
ATOM 1929 N N . SER A 1 272 ? -9.539 23.062 15.086 1 95 272 SER A N 1
ATOM 1930 C CA . SER A 1 272 ? -10.266 24.281 15.445 1 95 272 SER A CA 1
ATOM 1931 C C . SER A 1 272 ? -11.773 24.047 15.414 1 95 272 SER A C 1
ATOM 1933 O O . SER A 1 272 ? -12.508 24.547 16.266 1 95 272 SER A O 1
ATOM 1935 N N . LEU A 1 273 ? -12.219 23.281 14.445 1 92.88 273 LEU A N 1
ATOM 1936 C CA . LEU A 1 273 ? -13.641 22.969 14.32 1 92.88 273 LEU A CA 1
ATOM 1937 C C . LEU A 1 273 ? -14.133 22.172 15.516 1 92.88 273 LEU A C 1
ATOM 1939 O O . LEU A 1 273 ? -15.227 22.406 16.031 1 92.88 273 LEU A O 1
ATOM 1943 N N . LYS A 1 274 ? -13.336 21.188 15.883 1 92.56 274 LYS A N 1
ATOM 1944 C CA . LYS A 1 274 ? -13.688 20.359 17.031 1 92.56 274 LYS A CA 1
ATOM 1945 C C . LYS A 1 274 ? -13.844 21.203 18.297 1 92.56 274 LYS A C 1
ATOM 1947 O O . LYS A 1 274 ? -14.797 21.016 19.062 1 92.56 274 LYS A O 1
ATOM 1952 N N . LEU A 1 275 ? -12.914 22.094 18.531 1 91.31 275 LEU A N 1
ATOM 1953 C CA . LEU A 1 275 ? -12.961 22.969 19.703 1 91.31 275 LEU A CA 1
ATOM 1954 C C . LEU A 1 275 ? -14.148 23.922 19.625 1 91.31 275 LEU A C 1
ATOM 1956 O O . LEU A 1 275 ? -14.812 24.156 20.641 1 91.31 275 LEU A O 1
ATOM 1960 N N . PHE A 1 276 ? -14.375 24.453 18.469 1 86.44 276 PHE A N 1
ATOM 1961 C CA . PHE A 1 276 ? -15.484 25.375 18.281 1 86.44 276 PHE A CA 1
ATOM 1962 C C . PHE A 1 276 ? -16.812 24.703 18.594 1 86.44 276 PHE A C 1
ATOM 1964 O O . PHE A 1 276 ? -17.672 25.297 19.25 1 86.44 276 PHE A O 1
ATOM 1971 N N . SER A 1 277 ? -16.953 23.516 18.172 1 82.81 277 SER A N 1
ATOM 1972 C CA . SER A 1 277 ? -18.172 22.75 18.422 1 82.81 277 SER A CA 1
ATOM 1973 C C . SER A 1 277 ? -18.344 22.469 19.922 1 82.81 277 SER A C 1
ATOM 1975 O O . SER A 1 277 ? -19.469 22.469 20.422 1 82.81 277 SER A O 1
ATOM 1977 N N . SER A 1 278 ? -17.266 22.219 20.531 1 80.69 278 SER A N 1
ATOM 1978 C CA . SER A 1 278 ? -17.297 21.922 21.953 1 80.69 278 SER A CA 1
ATOM 1979 C C . SER A 1 278 ? -17.672 23.172 22.766 1 80.69 278 SER A C 1
ATOM 1981 O O . SER A 1 278 ? -18.375 23.062 23.781 1 80.69 278 SER A O 1
ATOM 1983 N N . LEU A 1 279 ? -17.234 24.312 22.312 1 77.44 279 LEU A N 1
ATOM 1984 C CA . LEU A 1 279 ? -17.5 25.562 23.031 1 77.44 279 LEU A CA 1
ATOM 1985 C C . LEU A 1 279 ? -18.938 26.031 22.797 1 77.44 279 LEU A C 1
ATOM 1987 O O . LEU A 1 279 ? -19.562 26.609 23.688 1 77.44 279 LEU A O 1
ATOM 1991 N N . THR A 1 280 ? -19.344 25.797 21.594 1 69.56 280 THR A N 1
ATOM 1992 C CA . THR A 1 280 ? -20.703 26.203 21.297 1 69.56 280 THR A CA 1
ATOM 1993 C C . THR A 1 280 ? -21.703 25.281 21.984 1 69.56 280 THR A C 1
ATOM 1995 O O . THR A 1 280 ? -22.797 25.719 22.375 1 69.56 280 THR A O 1
ATOM 1998 N N . SER A 1 281 ? -21.266 24 22.062 1 62.75 281 SER A N 1
ATOM 1999 C CA . SER A 1 281 ? -22.125 23.094 22.812 1 62.75 281 SER A CA 1
ATOM 2000 C C . SER A 1 281 ? -22.156 23.453 24.281 1 62.75 281 SER A C 1
ATOM 2002 O O . SER A 1 281 ? -23.172 23.25 24.969 1 62.75 281 SER A O 1
ATOM 2004 N N . LEU A 1 282 ? -21.062 23.984 24.672 1 49.38 282 LEU A N 1
ATOM 2005 C CA . LEU A 1 282 ? -20.984 24.406 26.062 1 49.38 282 LEU A CA 1
ATOM 2006 C C . LEU A 1 282 ? -21.797 25.688 26.281 1 49.38 282 LEU A C 1
ATOM 2008 O O . LEU A 1 282 ? -22.328 25.891 27.391 1 49.38 282 LEU A O 1
ATOM 2012 N N . VAL A 1 283 ? -21.844 26.578 25.297 1 46.53 283 VAL A N 1
ATOM 2013 C CA . VAL A 1 283 ? -22.625 27.797 25.453 1 46.53 283 VAL A CA 1
ATOM 2014 C C . VAL A 1 283 ? -24.109 27.5 25.312 1 46.53 283 VAL A C 1
ATOM 2016 O O . VAL A 1 283 ? -24.953 28.234 25.812 1 46.53 283 VAL A O 1
ATOM 2019 N N . ARG A 1 284 ? -24.484 26.578 24.391 1 46.34 284 ARG A N 1
ATOM 2020 C CA . ARG A 1 284 ? -25.906 26.281 24.219 1 46.34 284 ARG A CA 1
ATOM 2021 C C . ARG A 1 284 ? -26.438 25.484 25.391 1 46.34 284 ARG A C 1
ATOM 2023 O O . ARG A 1 284 ? -27.656 25.375 25.578 1 46.34 284 ARG A O 1
ATOM 2030 N N . GLY A 1 285 ? -25.625 24.734 26.047 1 37.19 285 GLY A N 1
ATOM 2031 C CA . GLY A 1 285 ? -26.156 24.094 27.234 1 37.19 285 GLY A CA 1
ATOM 2032 C C . GLY A 1 285 ? -26.062 24.953 28.484 1 37.19 285 GLY A C 1
ATOM 2033 O O . GLY A 1 285 ? -25.203 25.844 28.562 1 37.19 285 GLY A O 1
ATOM 2034 N N . MET B 1 1 ? -5.938 -43.625 -15.141 1 62.28 1 MET B N 1
ATOM 2035 C CA . MET B 1 1 ? -5.812 -42.438 -14.266 1 62.28 1 MET B CA 1
ATOM 2036 C C . MET B 1 1 ? -5.305 -41.25 -15.047 1 62.28 1 MET B C 1
ATOM 2038 O O . MET B 1 1 ? -4.355 -41.344 -15.82 1 62.28 1 MET B O 1
ATOM 2042 N N . MET B 1 2 ? -6.191 -40.125 -15.094 1 81.25 2 MET B N 1
ATOM 2043 C CA . MET B 1 2 ? -5.754 -39.031 -15.961 1 81.25 2 MET B CA 1
ATOM 2044 C C . MET B 1 2 ? -5.062 -37.938 -15.148 1 81.25 2 MET B C 1
ATOM 2046 O O . MET B 1 2 ? -5.535 -37.562 -14.078 1 81.25 2 MET B O 1
ATOM 2050 N N . TYR B 1 3 ? -3.768 -37.781 -15.516 1 91.88 3 TYR B N 1
ATOM 2051 C CA . TYR B 1 3 ? -2.98 -36.719 -14.875 1 91.88 3 TYR B CA 1
ATOM 2052 C C . TYR B 1 3 ? -3.084 -35.406 -15.656 1 91.88 3 TYR B C 1
ATOM 2054 O O . TYR B 1 3 ? -3.184 -35.438 -16.891 1 91.88 3 TYR B O 1
ATOM 2062 N N . ILE B 1 4 ? -3.174 -34.375 -14.906 1 94.94 4 ILE B N 1
ATOM 2063 C CA . ILE B 1 4 ? -3.074 -33.031 -15.461 1 94.94 4 ILE B CA 1
ATOM 2064 C C . ILE B 1 4 ? -1.837 -32.312 -14.906 1 94.94 4 ILE B C 1
ATOM 2066 O O . ILE B 1 4 ? -1.541 -32.438 -13.711 1 94.94 4 ILE B O 1
ATOM 2070 N N . ILE B 1 5 ? -1.084 -31.688 -15.766 1 96.56 5 ILE B N 1
ATOM 2071 C CA . ILE B 1 5 ? 0.04 -30.875 -15.312 1 96.56 5 ILE B CA 1
ATOM 2072 C C . ILE B 1 5 ? -0.355 -29.391 -15.32 1 96.56 5 ILE B C 1
ATOM 2074 O O . ILE B 1 5 ? -0.845 -28.875 -16.328 1 96.56 5 ILE B O 1
ATOM 2078 N N . GLY B 1 6 ? -0.25 -28.781 -14.133 1 97 6 GLY B N 1
ATOM 2079 C CA . GLY B 1 6 ? -0.427 -27.344 -14.023 1 97 6 GLY B CA 1
ATOM 2080 C C . GLY B 1 6 ? 0.881 -26.578 -14.07 1 97 6 GLY B C 1
ATOM 2081 O O . GLY B 1 6 ? 1.86 -26.969 -13.438 1 97 6 GLY B O 1
ATOM 2082 N N . LEU B 1 7 ? 0.906 -25.484 -14.859 1 96.44 7 LEU B N 1
ATOM 2083 C CA . LEU B 1 7 ? 2.086 -24.641 -14.969 1 96.44 7 LEU B CA 1
ATOM 2084 C C . LEU B 1 7 ? 1.749 -23.188 -14.617 1 96.44 7 LEU B C 1
ATOM 2086 O O . LEU B 1 7 ? 0.704 -22.672 -15.023 1 96.44 7 LEU B O 1
ATOM 2090 N N . ASP B 1 8 ? 2.562 -22.531 -13.828 1 94.88 8 ASP B N 1
ATOM 2091 C CA . ASP B 1 8 ? 2.594 -21.094 -13.633 1 94.88 8 ASP B CA 1
ATOM 2092 C C . ASP B 1 8 ? 3.855 -20.484 -14.242 1 94.88 8 ASP B C 1
ATOM 2094 O O . ASP B 1 8 ? 4.938 -20.578 -13.664 1 94.88 8 ASP B O 1
ATOM 2098 N N . MET B 1 9 ? 3.619 -19.844 -15.359 1 90.56 9 MET B N 1
ATOM 2099 C CA . MET B 1 9 ? 4.734 -19.25 -16.094 1 90.56 9 MET B CA 1
ATOM 2100 C C . MET B 1 9 ? 5.055 -17.844 -15.562 1 90.56 9 MET B C 1
ATOM 2102 O O . MET B 1 9 ? 4.531 -16.859 -16.062 1 90.56 9 MET B O 1
ATOM 2106 N N . GLY B 1 10 ? 5.859 -17.781 -14.594 1 81.12 10 GLY B N 1
ATOM 2107 C CA . GLY B 1 10 ? 6.273 -16.5 -14.062 1 81.12 10 GLY B CA 1
ATOM 2108 C C . GLY B 1 10 ? 7.328 -15.812 -14.914 1 81.12 10 GLY B C 1
ATOM 2109 O O . GLY B 1 10 ? 7.68 -16.297 -15.984 1 81.12 10 GLY B O 1
ATOM 2110 N N . GLY B 1 11 ? 7.766 -14.641 -14.477 1 70.69 11 GLY B N 1
ATOM 2111 C CA . GLY B 1 11 ? 8.805 -13.914 -15.195 1 70.69 11 GLY B CA 1
ATOM 2112 C C . GLY B 1 11 ? 10.125 -14.648 -15.25 1 70.69 11 GLY B C 1
ATOM 2113 O O . GLY B 1 11 ? 10.75 -14.742 -16.312 1 70.69 11 GLY B O 1
ATOM 2114 N N . THR B 1 12 ? 10.57 -15.18 -14.117 1 70.31 12 THR B N 1
ATOM 2115 C CA . THR B 1 12 ? 11.875 -15.828 -14.047 1 70.31 12 THR B CA 1
ATOM 2116 C C . THR B 1 12 ? 11.727 -17.297 -13.656 1 70.31 12 THR B C 1
ATOM 2118 O O . THR B 1 12 ? 12.617 -18.109 -13.93 1 70.31 12 THR B O 1
ATOM 2121 N N . THR B 1 13 ? 10.695 -17.625 -13 1 83.56 13 THR B N 1
ATOM 2122 C CA . THR B 1 13 ? 10.516 -18.969 -12.453 1 83.56 13 THR B CA 1
ATOM 2123 C C . THR B 1 13 ? 9.203 -19.578 -12.938 1 83.56 13 THR B C 1
ATOM 2125 O O . THR B 1 13 ? 8.18 -18.891 -13.008 1 83.56 13 THR B O 1
ATOM 2128 N N . THR B 1 14 ? 9.281 -20.781 -13.336 1 92.25 14 THR B N 1
ATOM 2129 C CA . THR B 1 14 ? 8.094 -21.547 -13.695 1 92.25 14 THR B CA 1
ATOM 2130 C C . THR B 1 14 ? 7.816 -22.625 -12.664 1 92.25 14 THR B C 1
ATOM 2132 O O . THR B 1 14 ? 8.719 -23.391 -12.289 1 92.25 14 THR B O 1
ATOM 2135 N N . LYS B 1 15 ? 6.602 -22.656 -12.141 1 95.25 15 LYS B N 1
ATOM 2136 C CA . LYS B 1 15 ? 6.164 -23.688 -11.195 1 95.25 15 LYS B CA 1
ATOM 2137 C C . LYS B 1 15 ? 5.254 -24.703 -11.867 1 95.25 15 LYS B C 1
ATOM 2139 O O . LYS B 1 15 ? 4.422 -24.344 -12.703 1 95.25 15 LYS B O 1
ATOM 2144 N N . GLY B 1 16 ? 5.461 -25.938 -11.508 1 96.94 16 GLY B N 1
ATOM 2145 C CA . GLY B 1 16 ? 4.637 -27.016 -12.039 1 96.94 16 GLY B CA 1
ATOM 2146 C C . GLY B 1 16 ? 4.086 -27.938 -10.969 1 96.94 16 GLY B C 1
ATOM 2147 O O . GLY B 1 16 ? 4.742 -28.172 -9.945 1 96.94 16 GLY B O 1
ATOM 2148 N N . VAL B 1 17 ? 2.871 -28.438 -11.234 1 97.25 17 VAL B N 1
ATOM 2149 C CA . VAL B 1 17 ? 2.244 -29.391 -10.328 1 97.25 17 VAL B CA 1
ATOM 2150 C C . VAL B 1 17 ? 1.606 -30.516 -11.125 1 97.25 17 VAL B C 1
ATOM 2152 O O . VAL B 1 17 ? 1.128 -30.312 -12.242 1 97.25 17 VAL B O 1
ATOM 2155 N N . LEU B 1 18 ? 1.692 -31.688 -10.609 1 95.88 18 LEU B N 1
ATOM 2156 C CA . LEU B 1 18 ? 0.97 -32.844 -11.133 1 95.88 18 LEU B CA 1
ATOM 2157 C C . LEU B 1 18 ? -0.305 -33.094 -10.336 1 95.88 18 LEU B C 1
ATOM 2159 O O . LEU B 1 18 ? -0.259 -33.219 -9.109 1 95.88 18 LEU B O 1
ATOM 2163 N N . LEU B 1 19 ? -1.404 -33.125 -11.031 1 93.12 19 LEU B N 1
ATOM 2164 C CA . LEU B 1 19 ? -2.697 -33.344 -10.398 1 93.12 19 LEU B CA 1
ATOM 2165 C C . LEU B 1 19 ? -3.354 -34.625 -10.945 1 93.12 19 LEU B C 1
ATOM 2167 O O . LEU B 1 19 ? -3.293 -34.875 -12.148 1 93.12 19 LEU B O 1
ATOM 2171 N N . SER B 1 20 ? -3.893 -35.406 -10.078 1 88.31 20 SER B N 1
ATOM 2172 C CA . SER B 1 20 ? -4.684 -36.594 -10.445 1 88.31 20 SER B CA 1
ATOM 2173 C C . SER B 1 20 ? -5.973 -36.656 -9.641 1 88.31 20 SER B C 1
ATOM 2175 O O . SER B 1 20 ? -6.234 -35.812 -8.789 1 88.31 20 SER B O 1
ATOM 2177 N N . GLU B 1 21 ? -6.816 -37.594 -9.945 1 81.62 21 GLU B N 1
ATOM 2178 C CA . GLU B 1 21 ? -8.055 -37.812 -9.195 1 81.62 21 GLU B CA 1
ATOM 2179 C C . GLU B 1 21 ? -7.766 -38.062 -7.719 1 81.62 21 GLU B C 1
ATOM 2181 O O . GLU B 1 21 ? -8.625 -37.812 -6.867 1 81.62 21 GLU B O 1
ATOM 2186 N N . ARG B 1 22 ? -6.539 -38.5 -7.48 1 77.75 22 ARG B N 1
ATOM 2187 C CA . ARG B 1 22 ? -6.16 -38.812 -6.102 1 77.75 22 ARG B CA 1
ATOM 2188 C C . ARG B 1 22 ? -5.648 -37.562 -5.391 1 77.75 22 ARG B C 1
ATOM 2190 O O . ARG B 1 22 ? -5.488 -37.562 -4.168 1 77.75 22 ARG B O 1
ATOM 2197 N N . GLY B 1 23 ? -5.402 -36.562 -6.105 1 82.62 23 GLY B N 1
ATOM 2198 C CA . GLY B 1 23 ? -4.945 -35.312 -5.516 1 82.62 23 GLY B CA 1
ATOM 2199 C C . GLY B 1 23 ? -3.664 -34.781 -6.133 1 82.62 23 GLY B C 1
ATOM 2200 O O . GLY B 1 23 ? -3.365 -35.062 -7.293 1 82.62 23 GLY B O 1
ATOM 2201 N N . VAL B 1 24 ? -3.053 -33.875 -5.324 1 79.31 24 VAL B N 1
ATOM 2202 C CA . VAL B 1 24 ? -1.822 -33.25 -5.777 1 79.31 24 VAL B CA 1
ATOM 2203 C C . VAL B 1 24 ? -0.638 -34.188 -5.535 1 79.31 24 VAL B C 1
ATOM 2205 O O . VAL B 1 24 ? -0.39 -34.594 -4.402 1 79.31 24 VAL B O 1
ATOM 2208 N N . GLY B 1 25 ? -0.006 -34.406 -6.625 1 81.06 25 GLY B N 1
ATOM 2209 C CA . GLY B 1 25 ? 1.119 -35.344 -6.508 1 81.06 25 GLY B CA 1
ATOM 2210 C C . GLY B 1 25 ? 2.455 -34.625 -6.395 1 81.06 25 GLY B C 1
ATOM 2211 O O . GLY B 1 25 ? 2.967 -34.438 -5.289 1 81.06 25 GLY B O 1
ATOM 2212 N N . LEU B 1 26 ? 3.062 -34.25 -7.484 1 92.19 26 LEU B N 1
ATOM 2213 C CA . LEU B 1 26 ? 4.422 -33.75 -7.574 1 92.19 26 LEU B CA 1
ATOM 2214 C C . LEU B 1 26 ? 4.406 -32.219 -7.82 1 92.19 26 LEU B C 1
ATOM 2216 O O . LEU B 1 26 ? 3.52 -31.719 -8.508 1 92.19 26 LEU B O 1
ATOM 2220 N N . LYS B 1 27 ? 5.285 -31.578 -7.195 1 95.56 27 LYS B N 1
ATOM 2221 C CA . LYS B 1 27 ? 5.531 -30.156 -7.406 1 95.56 27 LYS B CA 1
ATOM 2222 C C . LYS B 1 27 ? 6.988 -29.891 -7.766 1 95.56 27 LYS B C 1
ATOM 2224 O O . LYS B 1 27 ? 7.891 -30.562 -7.254 1 95.56 27 LYS B O 1
ATOM 2229 N N . THR B 1 28 ? 7.168 -28.984 -8.695 1 95.12 28 THR B N 1
ATOM 2230 C CA . THR B 1 28 ? 8.539 -28.656 -9.062 1 95.12 28 THR B CA 1
ATOM 2231 C C . THR B 1 28 ? 8.648 -27.219 -9.547 1 95.12 28 THR B C 1
ATOM 2233 O O . THR B 1 28 ? 7.633 -26.562 -9.789 1 95.12 28 THR B O 1
ATOM 2236 N N . LEU B 1 29 ? 9.891 -26.672 -9.523 1 93.38 29 LEU B N 1
ATOM 2237 C CA . LEU B 1 29 ? 10.203 -25.344 -10 1 93.38 29 LEU B CA 1
ATOM 2238 C C . LEU B 1 29 ? 11.383 -25.375 -10.969 1 93.38 29 LEU B C 1
ATOM 2240 O O . LEU B 1 29 ? 12.344 -26.109 -10.766 1 93.38 29 LEU B O 1
ATOM 2244 N N . VAL B 1 30 ? 11.227 -24.578 -12.062 1 90.88 30 VAL B N 1
ATOM 2245 C CA . VAL B 1 30 ? 12.289 -24.469 -13.055 1 90.88 30 VAL B CA 1
ATOM 2246 C C . VAL B 1 30 ? 12.602 -23 -13.312 1 90.88 30 VAL B C 1
ATOM 2248 O O . VAL B 1 30 ? 11.688 -22.172 -13.461 1 90.88 30 VAL B O 1
ATOM 2251 N N . ILE B 1 31 ? 13.891 -22.672 -13.266 1 86.62 31 ILE B N 1
ATOM 2252 C CA . ILE B 1 31 ? 14.352 -21.312 -13.57 1 86.62 31 ILE B CA 1
ATOM 2253 C C . ILE B 1 31 ? 14.875 -21.25 -15 1 86.62 31 ILE B C 1
ATOM 2255 O O . ILE B 1 31 ? 15.82 -21.969 -15.352 1 86.62 31 ILE B O 1
ATOM 2259 N N . SER B 1 32 ? 14.195 -20.547 -15.797 1 82.06 32 SER B N 1
ATOM 2260 C CA . SER B 1 32 ? 14.617 -20.344 -17.172 1 82.06 32 SER B CA 1
ATOM 2261 C C . SER B 1 32 ? 14.031 -19.062 -17.75 1 82.06 32 SER B C 1
ATOM 2263 O O . SER B 1 32 ? 12.875 -18.719 -17.469 1 82.06 32 SER B O 1
ATOM 2265 N N . SER B 1 33 ? 14.781 -18.344 -18.578 1 79 33 SER B N 1
ATOM 2266 C CA . SER B 1 33 ? 14.289 -17.125 -19.219 1 79 33 SER B CA 1
ATOM 2267 C C . SER B 1 33 ? 13.508 -17.453 -20.484 1 79 33 SER B C 1
ATOM 2269 O O . SER B 1 33 ? 12.758 -16.609 -21 1 79 33 SER B O 1
ATOM 2271 N N . ASP B 1 34 ? 13.711 -18.594 -21.047 1 84.94 34 ASP B N 1
ATOM 2272 C CA . ASP B 1 34 ? 12.984 -19.016 -22.25 1 84.94 34 ASP B CA 1
ATOM 2273 C C . ASP B 1 34 ? 11.688 -19.719 -21.875 1 84.94 34 ASP B C 1
ATOM 2275 O O . ASP B 1 34 ? 11.711 -20.797 -21.266 1 84.94 34 ASP B O 1
ATOM 2279 N N . PRO B 1 35 ? 10.625 -19.172 -22.312 1 87.06 35 PRO B N 1
ATOM 2280 C CA . PRO B 1 35 ? 9.336 -19.719 -21.875 1 87.06 35 PRO B CA 1
ATOM 2281 C C . PRO B 1 35 ? 9.125 -21.172 -22.297 1 87.06 35 PRO B C 1
ATOM 2283 O O . PRO B 1 35 ? 8.641 -21.984 -21.516 1 87.06 35 PRO B O 1
ATOM 2286 N N . LEU B 1 36 ? 9.492 -21.469 -23.516 1 91.12 36 LEU B N 1
ATOM 2287 C CA . LEU B 1 36 ? 9.289 -22.828 -23.984 1 91.12 36 LEU B CA 1
ATOM 2288 C C . LEU B 1 36 ? 10.203 -23.812 -23.25 1 91.12 36 LEU B C 1
ATOM 2290 O O . LEU B 1 36 ? 9.781 -24.906 -22.875 1 91.12 36 LEU B O 1
ATOM 2294 N N . ALA B 1 37 ? 11.414 -23.375 -23.094 1 91.38 37 ALA B N 1
ATOM 2295 C CA . ALA B 1 37 ? 12.352 -24.219 -22.344 1 91.38 37 ALA B CA 1
ATOM 2296 C C . ALA B 1 37 ? 11.875 -24.406 -20.891 1 91.38 37 ALA B C 1
ATOM 2298 O O . ALA B 1 37 ? 12 -25.5 -20.344 1 91.38 37 ALA B O 1
ATOM 2299 N N . ALA B 1 38 ? 11.359 -23.375 -20.328 1 92.06 38 ALA B N 1
ATOM 2300 C CA . ALA B 1 38 ? 10.859 -23.438 -18.953 1 92.06 38 ALA B CA 1
ATOM 2301 C C . ALA B 1 38 ? 9.688 -24.406 -18.844 1 92.06 38 ALA B C 1
ATOM 2303 O O . ALA B 1 38 ? 9.656 -25.25 -17.953 1 92.06 38 ALA B O 1
ATOM 2304 N N . ALA B 1 39 ? 8.781 -24.297 -19.766 1 93.94 39 ALA B N 1
ATOM 2305 C CA . ALA B 1 39 ? 7.59 -25.141 -19.75 1 93.94 39 ALA B CA 1
ATOM 2306 C C . ALA B 1 39 ? 7.949 -26.594 -19.984 1 93.94 39 ALA B C 1
ATOM 2308 O O . ALA B 1 39 ? 7.59 -27.469 -19.203 1 93.94 39 ALA B O 1
ATOM 2309 N N . ALA B 1 40 ? 8.688 -26.859 -21.047 1 94.31 40 ALA B N 1
ATOM 2310 C CA . ALA B 1 40 ? 9.07 -28.219 -21.406 1 94.31 40 ALA B CA 1
ATOM 2311 C C . ALA B 1 40 ? 9.922 -28.859 -20.297 1 94.31 40 ALA B C 1
ATOM 2313 O O . ALA B 1 40 ? 9.758 -30.031 -20 1 94.31 40 ALA B O 1
ATOM 2314 N N . GLY B 1 41 ? 10.812 -28.016 -19.828 1 94.31 41 GLY B N 1
ATOM 2315 C CA . GLY B 1 41 ? 11.648 -28.5 -18.734 1 94.31 41 GLY B CA 1
ATOM 2316 C C . GLY B 1 41 ? 10.859 -28.875 -17.5 1 94.31 41 GLY B C 1
ATOM 2317 O O . GLY B 1 41 ? 11.148 -29.891 -16.859 1 94.31 41 GLY B O 1
ATOM 2318 N N . THR B 1 42 ? 9.922 -28.047 -17.156 1 95.94 42 THR B N 1
ATOM 2319 C CA . THR B 1 42 ? 9.094 -28.297 -15.984 1 95.94 42 THR B CA 1
ATOM 2320 C C . THR B 1 42 ? 8.258 -29.562 -16.172 1 95.94 42 THR B C 1
ATOM 2322 O O . THR B 1 42 ? 8.18 -30.406 -15.266 1 95.94 42 THR B O 1
ATOM 2325 N N . ILE B 1 43 ? 7.695 -29.75 -17.359 1 95.94 43 ILE B N 1
ATOM 2326 C CA . ILE B 1 43 ? 6.91 -30.938 -17.672 1 95.94 43 ILE B CA 1
ATOM 2327 C C . ILE B 1 43 ? 7.797 -32.188 -17.625 1 95.94 43 ILE B C 1
ATOM 2329 O O . ILE B 1 43 ? 7.438 -33.188 -17.016 1 95.94 43 ILE B O 1
ATOM 2333 N N . GLY B 1 44 ? 8.906 -32.062 -18.266 1 95.5 44 GLY B N 1
ATOM 2334 C CA . GLY B 1 44 ? 9.844 -33.188 -18.266 1 95.5 44 GLY B CA 1
ATOM 2335 C C . GLY B 1 44 ? 10.25 -33.594 -16.859 1 95.5 44 GLY B C 1
ATOM 2336 O O . GLY B 1 44 ? 10.32 -34.812 -16.578 1 95.5 44 GLY B O 1
ATOM 2337 N N . LYS B 1 45 ? 10.508 -32.594 -16.062 1 96.25 45 LYS B N 1
ATOM 2338 C CA . LYS B 1 45 ? 10.898 -32.875 -14.688 1 96.25 45 LYS B CA 1
ATOM 2339 C C . LYS B 1 45 ? 9.781 -33.594 -13.938 1 96.25 45 LYS B C 1
ATOM 2341 O O . LYS B 1 45 ? 10.039 -34.531 -13.188 1 96.25 45 LYS B O 1
ATOM 2346 N N . ILE B 1 46 ? 8.578 -33.188 -14.117 1 95.75 46 ILE B N 1
ATOM 2347 C CA . ILE B 1 46 ? 7.426 -33.812 -13.453 1 95.75 46 ILE B CA 1
ATOM 2348 C C . ILE B 1 46 ? 7.262 -35.25 -13.914 1 95.75 46 ILE B C 1
ATOM 2350 O O . ILE B 1 46 ? 7.066 -36.156 -13.102 1 95.75 46 ILE B O 1
ATOM 2354 N N . LEU B 1 47 ? 7.398 -35.469 -15.195 1 94.56 47 LEU B N 1
ATOM 2355 C CA . LEU B 1 47 ? 7.246 -36.812 -15.75 1 94.56 47 LEU B CA 1
ATOM 2356 C C . LEU B 1 47 ? 8.336 -37.75 -15.234 1 94.56 47 LEU B C 1
ATOM 2358 O O . LEU B 1 47 ? 8.047 -38.875 -14.82 1 94.56 47 LEU B O 1
ATOM 2362 N N . THR B 1 48 ? 9.539 -37.219 -15.234 1 95.81 48 THR B N 1
ATOM 2363 C CA . THR B 1 48 ? 10.68 -38.031 -14.805 1 95.81 48 THR B CA 1
ATOM 2364 C C . THR B 1 48 ? 10.578 -38.344 -13.32 1 95.81 48 THR B C 1
ATOM 2366 O O . THR B 1 48 ? 10.727 -39.5 -12.922 1 95.81 48 THR B O 1
ATOM 2369 N N . GLN B 1 49 ? 10.297 -37.406 -12.539 1 95.12 49 GLN B N 1
ATOM 2370 C CA . GLN B 1 49 ? 10.219 -37.594 -11.094 1 95.12 49 GLN B CA 1
ATOM 2371 C C . GLN B 1 49 ? 9.016 -38.438 -10.711 1 95.12 49 GLN B C 1
ATOM 2373 O O . GLN B 1 49 ? 9.062 -39.188 -9.727 1 95.12 49 GLN B O 1
ATOM 2378 N N . GLY B 1 50 ? 7.988 -38.344 -11.469 1 92.19 50 GLY B N 1
ATOM 2379 C CA . GLY B 1 50 ? 6.773 -39.094 -11.195 1 92.19 50 GLY B CA 1
ATOM 2380 C C . GLY B 1 50 ? 6.789 -40.5 -11.781 1 92.19 50 GLY B C 1
ATOM 2381 O O . GLY B 1 50 ? 5.895 -41.312 -11.508 1 92.19 50 GLY B O 1
ATOM 2382 N N . GLY B 1 51 ? 7.84 -40.781 -12.586 1 92.56 51 GLY B N 1
ATOM 2383 C CA . GLY B 1 51 ? 7.879 -42.062 -13.273 1 92.56 51 GLY B CA 1
ATOM 2384 C C . GLY B 1 51 ? 6.742 -42.25 -14.258 1 92.56 51 GLY B C 1
ATOM 2385 O O . GLY B 1 51 ? 6.16 -43.344 -14.352 1 92.56 51 GLY B O 1
ATOM 2386 N N . LEU B 1 52 ? 6.383 -41.156 -14.906 1 93.38 52 LEU B N 1
ATOM 2387 C CA . LEU B 1 52 ? 5.242 -41.156 -15.812 1 93.38 52 LEU B CA 1
ATOM 2388 C C . LEU B 1 52 ? 5.703 -41.031 -17.266 1 93.38 52 LEU B C 1
ATOM 2390 O O . LEU B 1 52 ? 6.758 -40.469 -17.531 1 93.38 52 LEU B O 1
ATOM 2394 N N . ASN B 1 53 ? 4.949 -41.562 -18.109 1 93.44 53 ASN B N 1
ATOM 2395 C CA . ASN B 1 53 ? 5.074 -41.312 -19.531 1 93.44 53 ASN B CA 1
ATOM 2396 C C . ASN B 1 53 ? 4.184 -40.156 -19.969 1 93.44 53 ASN B C 1
ATOM 2398 O O . ASN B 1 53 ? 3.174 -39.875 -19.312 1 93.44 53 ASN B O 1
ATOM 2402 N N . VAL B 1 54 ? 4.594 -39.5 -21.016 1 93.75 54 VAL B N 1
ATOM 2403 C CA . VAL B 1 54 ? 3.844 -38.375 -21.531 1 93.75 54 VAL B CA 1
ATOM 2404 C C . VAL B 1 54 ? 2.4 -38.781 -21.797 1 93.75 54 VAL B C 1
ATOM 2406 O O . VAL B 1 54 ? 1.475 -38 -21.625 1 93.75 54 VAL B O 1
ATOM 2409 N N . ASN B 1 55 ? 2.186 -40.031 -22.156 1 92.44 55 ASN B N 1
ATOM 2410 C CA . ASN B 1 55 ? 0.863 -40.562 -22.5 1 92.44 55 ASN B CA 1
ATOM 2411 C C . ASN B 1 55 ? -0.018 -40.719 -21.266 1 92.44 55 ASN B C 1
ATOM 2413 O O . ASN B 1 55 ? -1.235 -40.875 -21.391 1 92.44 55 ASN B O 1
ATOM 2417 N N . ASP B 1 56 ? 0.538 -40.656 -20.125 1 92.75 56 ASP B N 1
ATOM 2418 C CA . ASP B 1 56 ? -0.207 -40.75 -18.859 1 92.75 56 ASP B CA 1
ATOM 2419 C C . ASP B 1 56 ? -0.89 -39.438 -18.531 1 92.75 56 ASP B C 1
ATOM 2421 O O . ASP B 1 56 ? -1.787 -39.375 -17.688 1 92.75 56 ASP B O 1
ATOM 2425 N N . VAL B 1 57 ? -0.399 -38.375 -19.172 1 93.56 57 VAL B N 1
ATOM 2426 C CA . VAL B 1 57 ? -0.892 -37.031 -18.891 1 93.56 57 VAL B CA 1
ATOM 2427 C C . VAL B 1 57 ? -1.908 -36.594 -19.953 1 93.56 57 VAL B C 1
ATOM 2429 O O . VAL B 1 57 ? -1.652 -36.75 -21.156 1 93.56 57 VAL B O 1
ATOM 2432 N N . GLY B 1 58 ? -3.02 -36.125 -19.516 1 92.44 58 GLY B N 1
ATOM 2433 C CA . GLY B 1 58 ? -4.086 -35.75 -20.438 1 92.44 58 GLY B CA 1
ATOM 2434 C C . GLY B 1 58 ? -3.924 -34.375 -21.031 1 92.44 58 GLY B C 1
ATOM 2435 O O . GLY B 1 58 ? -4.234 -34.156 -22.203 1 92.44 58 GLY B O 1
ATOM 2436 N N . ALA B 1 59 ? -3.49 -33.5 -20.203 1 95 59 ALA B N 1
ATOM 2437 C CA . ALA B 1 59 ? -3.418 -32.125 -20.656 1 95 59 ALA B CA 1
ATOM 2438 C C . ALA B 1 59 ? -2.541 -31.281 -19.734 1 95 59 ALA B C 1
ATOM 2440 O O . ALA B 1 59 ? -2.184 -31.734 -18.641 1 95 59 ALA B O 1
ATOM 2441 N N . ILE B 1 60 ? -2.186 -30.094 -20.234 1 95.62 60 ILE B N 1
ATOM 2442 C CA . ILE B 1 60 ? -1.45 -29.094 -19.469 1 95.62 60 ILE B CA 1
ATOM 2443 C C . ILE B 1 60 ? -2.328 -27.875 -19.234 1 95.62 60 ILE B C 1
ATOM 2445 O O . ILE B 1 60 ? -2.908 -27.328 -20.188 1 95.62 60 ILE B O 1
ATOM 2449 N N . ALA B 1 61 ? -2.549 -27.516 -18.047 1 96.19 61 ALA B N 1
ATOM 2450 C CA . ALA B 1 61 ? -3.156 -26.234 -17.719 1 96.19 61 ALA B CA 1
ATOM 2451 C C . ALA B 1 61 ? -2.09 -25.188 -17.391 1 96.19 61 ALA B C 1
ATOM 2453 O O . ALA B 1 61 ? -1.227 -25.422 -16.547 1 96.19 61 ALA B O 1
ATOM 2454 N N . VAL B 1 62 ? -2.152 -24.062 -18.078 1 95 62 VAL B N 1
ATOM 2455 C CA . VAL B 1 62 ? -1.062 -23.109 -17.922 1 95 62 VAL B CA 1
ATOM 2456 C C . VAL B 1 62 ? -1.63 -21.719 -17.609 1 95 62 VAL B C 1
ATOM 2458 O O . VAL B 1 62 ? -2.682 -21.344 -18.125 1 95 62 VAL B O 1
ATOM 2461 N N . SER B 1 63 ? -1.034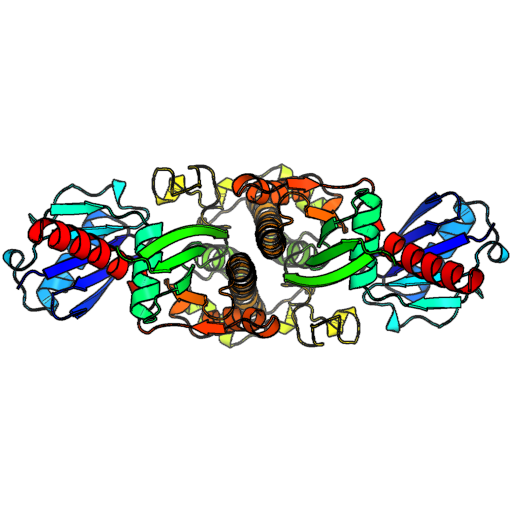 -21.047 -16.672 1 91.94 63 SER B N 1
ATOM 2462 C CA . SER B 1 63 ? -1.3 -19.656 -16.359 1 91.94 63 SER B CA 1
ATOM 2463 C C . SER B 1 63 ? -0.003 -18.859 -16.219 1 91.94 63 SER B C 1
ATOM 2465 O O . SER B 1 63 ? 1.077 -19.375 -16.516 1 91.94 63 SER B O 1
ATOM 2467 N N . GLY B 1 64 ? -0.173 -17.562 -15.969 1 85.44 64 GLY B N 1
ATOM 2468 C CA . GLY B 1 64 ? 0.993 -16.703 -15.781 1 85.44 64 GLY B CA 1
ATOM 2469 C C . GLY B 1 64 ? 1.212 -15.734 -16.922 1 85.44 64 GLY B C 1
ATOM 2470 O O . GLY B 1 64 ? 0.517 -15.797 -17.938 1 85.44 64 GLY B O 1
ATOM 2471 N N . GLY B 1 65 ? 2.148 -14.859 -16.766 1 73.75 65 GLY B N 1
ATOM 2472 C CA . GLY B 1 65 ? 2.383 -13.758 -17.688 1 73.75 65 GLY B CA 1
ATOM 2473 C C . GLY B 1 65 ? 2.938 -14.203 -19.031 1 73.75 65 GLY B C 1
ATOM 2474 O O . GLY B 1 65 ? 2.695 -13.555 -20.047 1 73.75 65 GLY B O 1
ATOM 2475 N N . LYS B 1 66 ? 3.68 -15.273 -19.172 1 71.88 66 LYS B N 1
ATOM 2476 C CA . LYS B 1 66 ? 4.398 -15.648 -20.375 1 71.88 66 LYS B CA 1
ATOM 2477 C C . LYS B 1 66 ? 3.646 -16.719 -21.156 1 71.88 66 LYS B C 1
ATOM 2479 O O . LYS B 1 66 ? 4.215 -17.375 -22.031 1 71.88 66 LYS B O 1
ATOM 2484 N N . VAL B 1 67 ? 2.387 -16.875 -20.875 1 75.94 67 VAL B N 1
ATOM 2485 C CA . VAL B 1 67 ? 1.637 -18 -21.438 1 75.94 67 VAL B CA 1
ATOM 2486 C C . VAL B 1 67 ? 1.394 -17.75 -22.938 1 75.94 67 VAL B C 1
ATOM 2488 O O . VAL B 1 67 ? 1.274 -18.688 -23.719 1 75.94 67 VAL B O 1
ATOM 2491 N N . ARG B 1 68 ? 1.359 -16.547 -23.297 1 76.12 68 ARG B N 1
ATOM 2492 C CA . ARG B 1 68 ? 0.956 -16.188 -24.656 1 76.12 68 ARG B CA 1
ATOM 2493 C C . ARG B 1 68 ? 2.02 -16.594 -25.672 1 76.12 68 ARG B C 1
ATOM 2495 O O . ARG B 1 68 ? 1.728 -16.75 -26.859 1 76.12 68 ARG B O 1
ATOM 2502 N N . SER B 1 69 ? 3.154 -16.875 -25.203 1 78.75 69 SER B N 1
ATOM 2503 C CA . SER B 1 69 ? 4.246 -17.219 -26.109 1 78.75 69 SER B CA 1
ATOM 2504 C C . SER B 1 69 ? 4.352 -18.734 -26.297 1 78.75 69 SER B C 1
ATOM 2506 O O . SER B 1 69 ? 5.148 -19.219 -27.109 1 78.75 69 SER B O 1
ATOM 2508 N N . LEU B 1 70 ? 3.514 -19.438 -25.656 1 88.75 70 LEU B N 1
ATOM 2509 C CA . LEU B 1 70 ? 3.627 -20.891 -25.688 1 88.75 70 LEU B CA 1
ATOM 2510 C C . LEU B 1 70 ? 2.795 -21.469 -26.828 1 88.75 70 LEU B C 1
ATOM 2512 O O . LEU B 1 70 ? 1.751 -20.922 -27.188 1 88.75 70 LEU B O 1
ATOM 2516 N N . PRO B 1 71 ? 3.303 -22.562 -27.375 1 91.44 71 PRO B N 1
ATOM 2517 C CA . PRO B 1 71 ? 2.475 -23.266 -28.359 1 91.44 71 PRO B CA 1
ATOM 2518 C C . PRO B 1 71 ? 1.256 -23.938 -27.734 1 91.44 71 PRO B C 1
ATOM 2520 O O . PRO B 1 71 ? 1.171 -24.047 -26.5 1 91.44 71 PRO B O 1
ATOM 2523 N N . LYS B 1 72 ? 0.358 -24.375 -28.641 1 93.06 72 LYS B N 1
ATOM 2524 C CA . LYS B 1 72 ? -0.882 -24.984 -28.172 1 93.06 72 LYS B CA 1
ATOM 2525 C C . LYS B 1 72 ? -0.643 -26.406 -27.688 1 93.06 72 LYS B C 1
ATOM 2527 O O . LYS B 1 72 ? -1.499 -26.984 -27.031 1 93.06 72 LYS B O 1
ATOM 2532 N N . ARG B 1 73 ? 0.524 -26.906 -28.047 1 94.62 73 ARG B N 1
ATOM 2533 C CA . ARG B 1 73 ? 0.934 -28.234 -27.594 1 94.62 73 ARG B CA 1
ATOM 2534 C C . ARG B 1 73 ? 2.402 -28.234 -27.172 1 94.62 73 ARG B C 1
ATOM 2536 O O . ARG B 1 73 ? 3.225 -27.547 -27.781 1 94.62 73 ARG B O 1
ATOM 2543 N N . ILE B 1 74 ? 2.682 -28.906 -26.172 1 94.44 74 ILE B N 1
ATOM 2544 C CA . ILE B 1 74 ? 4.055 -29.141 -25.734 1 94.44 74 ILE B CA 1
ATOM 2545 C C . ILE B 1 74 ? 4.246 -30.641 -25.453 1 94.44 74 ILE B C 1
ATOM 2547 O O . ILE B 1 74 ? 3.49 -31.234 -24.672 1 94.44 74 ILE B O 1
ATOM 2551 N N . LEU B 1 75 ? 5.242 -31.328 -26.094 1 92.94 75 LEU B N 1
ATOM 2552 C CA . LEU B 1 75 ? 5.504 -32.75 -25.984 1 92.94 75 LEU B CA 1
ATOM 2553 C C . LEU B 1 75 ? 4.266 -33.562 -26.344 1 92.94 75 LEU B C 1
ATOM 2555 O O . LEU B 1 75 ? 3.967 -34.562 -25.688 1 92.94 75 LEU B O 1
ATOM 2559 N N . GLY B 1 76 ? 3.471 -32.938 -27.234 1 92.62 76 GLY B N 1
ATOM 2560 C CA . GLY B 1 76 ? 2.281 -33.625 -27.734 1 92.62 76 GLY B CA 1
ATOM 2561 C C . GLY B 1 76 ? 1.064 -33.406 -26.859 1 92.62 76 GLY B C 1
ATOM 2562 O O . GLY B 1 76 ? -0.046 -33.812 -27.219 1 92.62 76 GLY B O 1
ATOM 2563 N N . LEU B 1 77 ? 1.229 -32.844 -25.75 1 94.44 77 LEU B N 1
ATOM 2564 C CA . LEU B 1 77 ? 0.131 -32.625 -24.812 1 94.44 77 LEU B CA 1
ATOM 2565 C C . LEU B 1 77 ? -0.581 -31.297 -25.109 1 94.44 77 LEU B C 1
ATOM 2567 O O . LEU B 1 77 ? 0.068 -30.281 -25.344 1 94.44 77 LEU B O 1
ATOM 2571 N N . PRO B 1 78 ? -1.871 -31.297 -25.188 1 95.06 78 PRO B N 1
ATOM 2572 C CA . PRO B 1 78 ? -2.588 -30.031 -25.375 1 95.06 78 PRO B CA 1
ATOM 2573 C C . PRO B 1 78 ? -2.438 -29.078 -24.203 1 95.06 78 PRO B C 1
ATOM 2575 O O . PRO B 1 78 ? -2.432 -29.516 -23.047 1 95.06 78 PRO B O 1
ATOM 2578 N N . LEU B 1 79 ? -2.326 -27.781 -24.5 1 94.88 79 LEU B N 1
ATOM 2579 C CA . LEU B 1 79 ? -2.215 -26.75 -23.484 1 94.88 79 LEU B CA 1
ATOM 2580 C C . LEU B 1 79 ? -3.508 -25.938 -23.391 1 94.88 79 LEU B C 1
ATOM 2582 O O . LEU B 1 79 ? -4.062 -25.531 -24.406 1 94.88 79 LEU B O 1
ATOM 2586 N N . PHE B 1 80 ? -4.016 -25.797 -22.203 1 94.38 80 PHE B N 1
ATOM 2587 C CA . PHE B 1 80 ? -5.184 -24.953 -21.938 1 94.38 80 PHE B CA 1
ATOM 2588 C C . PHE B 1 80 ? -4.812 -23.781 -21.047 1 94.38 80 PHE B C 1
ATOM 2590 O O . PHE B 1 80 ? -4.34 -23.969 -19.922 1 94.38 80 PHE B O 1
ATOM 2597 N N . GLU B 1 81 ? -5.02 -22.578 -21.562 1 92.75 81 GLU B N 1
ATOM 2598 C CA . GLU B 1 81 ? -4.73 -21.375 -20.797 1 92.75 81 GLU B CA 1
ATOM 2599 C C . GLU B 1 81 ? -5.824 -21.094 -19.766 1 92.75 81 GLU B C 1
ATOM 2601 O O . GLU B 1 81 ? -7.016 -21.234 -20.078 1 92.75 81 GLU B O 1
ATOM 2606 N N . VAL B 1 82 ? -5.402 -20.859 -18.594 1 92.31 82 VAL B N 1
ATOM 2607 C CA . VAL B 1 82 ? -6.312 -20.469 -17.516 1 92.31 82 VAL B CA 1
ATOM 2608 C C . VAL B 1 82 ? -6.016 -19.047 -17.078 1 92.31 82 VAL B C 1
ATOM 2610 O O . VAL B 1 82 ? -4.852 -18.672 -16.875 1 92.31 82 VAL B O 1
ATOM 2613 N N . ASP B 1 83 ? -7.055 -18.234 -16.953 1 90.44 83 ASP B N 1
ATOM 2614 C CA . ASP B 1 83 ? -6.918 -16.875 -16.469 1 90.44 83 ASP B CA 1
ATOM 2615 C C . ASP B 1 83 ? -6.164 -16.844 -15.141 1 90.44 83 ASP B C 1
ATOM 2617 O O . ASP B 1 83 ? -6.434 -17.641 -14.242 1 90.44 83 ASP B O 1
ATOM 2621 N N . GLU B 1 84 ? -5.258 -15.953 -15.07 1 90.88 84 GLU B N 1
ATOM 2622 C CA . GLU B 1 84 ? -4.379 -15.898 -13.914 1 90.88 84 GLU B CA 1
ATOM 2623 C C . GLU B 1 84 ? -5.168 -15.648 -12.633 1 90.88 84 GLU B C 1
ATOM 2625 O O . GLU B 1 84 ? -4.867 -16.234 -11.586 1 90.88 84 GLU B O 1
ATOM 2630 N N . ILE B 1 85 ? -6.133 -14.758 -12.688 1 93.38 85 ILE B N 1
ATOM 2631 C CA . ILE B 1 85 ? -6.938 -14.43 -11.508 1 93.38 85 ILE B CA 1
ATOM 2632 C C . ILE B 1 85 ? -7.688 -15.68 -11.047 1 93.38 85 ILE B C 1
ATOM 2634 O O . ILE B 1 85 ? -7.73 -15.969 -9.844 1 93.38 85 ILE B O 1
ATOM 2638 N N . GLU B 1 86 ? -8.219 -16.422 -12.008 1 93.88 86 GLU B N 1
ATOM 2639 C CA . GLU B 1 86 ? -8.906 -17.688 -11.711 1 93.88 86 GLU B CA 1
ATOM 2640 C C . GLU B 1 86 ? -7.961 -18.688 -11.062 1 93.88 86 GLU B C 1
ATOM 2642 O O . GLU B 1 86 ? -8.32 -19.344 -10.07 1 93.88 86 GLU B O 1
ATOM 2647 N N . ALA B 1 87 ? -6.805 -18.781 -11.586 1 95.38 87 ALA B N 1
ATOM 2648 C CA . ALA B 1 87 ? -5.824 -19.75 -11.094 1 95.38 87 ALA B CA 1
ATOM 2649 C C . ALA B 1 87 ? -5.367 -19.391 -9.688 1 95.38 87 ALA B C 1
ATOM 2651 O O . ALA B 1 87 ? -5.273 -20.281 -8.82 1 95.38 87 ALA B O 1
ATOM 2652 N N . ILE B 1 88 ? -5.109 -18.141 -9.422 1 96.31 88 ILE B N 1
ATOM 2653 C CA . ILE B 1 88 ? -4.688 -17.656 -8.109 1 96.31 88 ILE B CA 1
ATOM 2654 C C . ILE B 1 88 ? -5.762 -17.984 -7.078 1 96.31 88 ILE B C 1
ATOM 2656 O O . ILE B 1 88 ? -5.477 -18.578 -6.039 1 96.31 88 ILE B O 1
ATOM 2660 N N . GLY B 1 89 ? -6.961 -17.609 -7.387 1 97.31 89 GLY B N 1
ATOM 2661 C CA . GLY B 1 89 ? -8.055 -17.797 -6.445 1 97.31 89 GLY B CA 1
ATOM 2662 C C . GLY B 1 89 ? -8.305 -19.266 -6.109 1 97.31 89 GLY B C 1
ATOM 2663 O O . GLY B 1 89 ? -8.359 -19.625 -4.934 1 97.31 89 GLY B O 1
ATOM 2664 N N . ARG B 1 90 ? -8.414 -20.078 -7.141 1 95.75 90 ARG B N 1
ATOM 2665 C CA . ARG B 1 90 ? -8.703 -21.5 -6.953 1 95.75 90 ARG B CA 1
ATOM 2666 C C . ARG B 1 90 ? -7.57 -22.203 -6.207 1 95.75 90 ARG B C 1
ATOM 2668 O O . ARG B 1 90 ? -7.812 -22.969 -5.277 1 95.75 90 ARG B O 1
ATOM 2675 N N . GLY B 1 91 ? -6.371 -21.891 -6.652 1 96.81 91 GLY B N 1
ATOM 2676 C CA . GLY B 1 91 ? -5.215 -22.516 -6.02 1 96.81 91 GLY B CA 1
ATOM 2677 C C . GLY B 1 91 ? -5.062 -22.125 -4.559 1 96.81 91 GLY B C 1
ATOM 2678 O O . GLY B 1 91 ? -4.805 -22.984 -3.713 1 96.81 91 GLY B O 1
ATOM 2679 N N . GLY B 1 92 ? -5.184 -20.859 -4.289 1 97.94 92 GLY B N 1
ATOM 2680 C CA . GLY B 1 92 ? -5.07 -20.391 -2.918 1 97.94 92 GLY B CA 1
ATOM 2681 C C . GLY B 1 92 ? -6.129 -20.969 -1.998 1 97.94 92 GLY B C 1
ATOM 2682 O O . GLY B 1 92 ? -5.82 -21.438 -0.902 1 97.94 92 GLY B O 1
ATOM 2683 N N . ALA B 1 93 ? -7.391 -20.922 -2.447 1 97.56 93 ALA B N 1
ATOM 2684 C CA . ALA B 1 93 ? -8.5 -21.453 -1.65 1 97.56 93 ALA B CA 1
ATOM 2685 C C . ALA B 1 93 ? -8.336 -22.953 -1.399 1 97.56 93 ALA B C 1
ATOM 2687 O O . ALA B 1 93 ? -8.57 -23.422 -0.288 1 97.56 93 ALA B O 1
ATOM 2688 N N . PHE B 1 94 ? -7.91 -23.688 -2.346 1 95.5 94 PHE B N 1
ATOM 2689 C CA . PHE B 1 94 ? -7.711 -25.125 -2.24 1 95.5 94 PHE B CA 1
ATOM 2690 C C . PHE B 1 94 ? -6.629 -25.453 -1.217 1 95.5 94 PHE B C 1
ATOM 2692 O O . PHE B 1 94 ? -6.832 -26.281 -0.333 1 95.5 94 PHE B O 1
ATOM 2699 N N . LEU B 1 95 ? -5.484 -24.75 -1.369 1 96.94 95 LEU B N 1
ATOM 2700 C CA . LEU B 1 95 ? -4.371 -25 -0.46 1 96.94 95 LEU B CA 1
ATOM 2701 C C . LEU B 1 95 ? -4.754 -24.672 0.976 1 96.94 95 LEU B C 1
ATOM 2703 O O . LEU B 1 95 ? -4.305 -25.328 1.916 1 96.94 95 LEU B O 1
ATOM 2707 N N . ALA B 1 96 ? -5.551 -23.641 1.101 1 97.69 96 ALA B N 1
ATOM 2708 C CA . ALA B 1 96 ? -5.949 -23.188 2.432 1 97.69 96 ALA B CA 1
ATOM 2709 C C . ALA B 1 96 ? -7.137 -23.984 2.949 1 97.69 96 ALA B C 1
ATOM 2711 O O . ALA B 1 96 ? -7.504 -23.891 4.121 1 97.69 96 ALA B O 1
ATOM 2712 N N . LYS B 1 97 ? -7.766 -24.797 2.082 1 96.12 97 LYS B N 1
ATOM 2713 C CA . LYS B 1 97 ? -8.945 -25.594 2.406 1 96.12 97 LYS B CA 1
ATOM 2714 C C . LYS B 1 97 ? -10.086 -24.703 2.895 1 96.12 97 LYS B C 1
ATOM 2716 O O . LYS B 1 97 ? -10.688 -24.969 3.938 1 96.12 97 LYS B O 1
ATOM 2721 N N . LEU B 1 98 ? -10.305 -23.641 2.141 1 96.81 98 LEU B N 1
ATOM 2722 C CA . LEU B 1 98 ? -11.367 -22.688 2.477 1 96.81 98 LEU B CA 1
ATOM 2723 C C . LEU B 1 98 ? -12.344 -22.531 1.315 1 96.81 98 LEU B C 1
ATOM 2725 O O . LEU B 1 98 ? -11.938 -22.531 0.151 1 96.81 98 LEU B O 1
ATOM 2729 N N . GLY B 1 99 ? -13.633 -22.406 1.569 1 95.44 99 GLY B N 1
ATOM 2730 C CA . GLY B 1 99 ? -14.648 -22.156 0.557 1 95.44 99 GLY B CA 1
ATOM 2731 C C . GLY B 1 99 ? -14.812 -20.688 0.222 1 95.44 99 GLY B C 1
ATOM 2732 O O . GLY B 1 99 ? -15.367 -20.344 -0.825 1 95.44 99 GLY B O 1
ATOM 2733 N N . GLU B 1 100 ? -14.438 -19.859 1.199 1 97.75 100 GLU B N 1
ATOM 2734 C CA . GLU B 1 100 ? -14.438 -18.406 1 1 97.75 100 GLU B CA 1
ATOM 2735 C C . GLU B 1 100 ? -13.211 -17.766 1.636 1 97.75 100 GLU B C 1
ATOM 2737 O O . GLU B 1 100 ? -12.859 -18.078 2.775 1 97.75 100 GLU B O 1
ATOM 2742 N N . CYS B 1 101 ? -12.539 -16.938 0.884 1 98.69 101 CYS B N 1
ATOM 2743 C CA . CYS B 1 101 ? -11.336 -16.25 1.368 1 98.69 101 CYS B CA 1
ATOM 2744 C C . CYS B 1 101 ? -10.898 -15.164 0.401 1 98.69 101 CYS B C 1
ATOM 2746 O O . CYS B 1 101 ? -11.492 -15 -0.668 1 98.69 101 CYS B O 1
ATOM 2748 N N . VAL B 1 102 ? -10.047 -14.367 0.821 1 98.88 102 VAL B N 1
ATOM 2749 C CA . VAL B 1 102 ? -9.281 -13.477 -0.045 1 98.88 102 VAL B CA 1
ATOM 2750 C C . VAL B 1 102 ? -7.863 -14.008 -0.219 1 98.88 102 VAL B C 1
ATOM 2752 O O . VAL B 1 102 ? -7.156 -14.242 0.764 1 98.88 102 VAL B O 1
ATOM 2755 N N . VAL B 1 103 ? -7.484 -14.258 -1.45 1 98.88 103 VAL B N 1
ATOM 2756 C CA . VAL B 1 103 ? -6.152 -14.766 -1.768 1 98.88 103 VAL B CA 1
ATOM 2757 C C . VAL B 1 103 ? -5.262 -13.625 -2.238 1 98.88 103 VAL B C 1
ATOM 2759 O O . VAL B 1 103 ? -5.566 -12.953 -3.229 1 98.88 103 VAL B O 1
ATOM 2762 N N . THR B 1 104 ? -4.262 -13.352 -1.472 1 98.88 104 THR B N 1
ATOM 2763 C CA . THR B 1 104 ? -3.215 -12.406 -1.855 1 98.88 104 THR B CA 1
ATOM 2764 C C . THR B 1 104 ? -2.033 -13.141 -2.484 1 98.88 104 THR B C 1
ATOM 2766 O O . THR B 1 104 ? -1.354 -13.922 -1.815 1 98.88 104 THR B O 1
ATOM 2769 N N . SER B 1 105 ? -1.825 -12.906 -3.746 1 97.25 105 SER B N 1
ATOM 2770 C CA . SER B 1 105 ? -0.701 -13.508 -4.453 1 97.25 105 SER B CA 1
ATOM 2771 C C . SER B 1 105 ? 0.46 -12.531 -4.586 1 97.25 105 SER B C 1
ATOM 2773 O O . SER B 1 105 ? 0.42 -11.625 -5.422 1 97.25 105 SER B O 1
ATOM 2775 N N . ALA B 1 106 ? 1.509 -12.773 -3.781 1 97.12 106 ALA B N 1
ATOM 2776 C CA . ALA B 1 106 ? 2.674 -11.891 -3.766 1 97.12 106 ALA B CA 1
ATOM 2777 C C . ALA B 1 106 ? 3.832 -12.5 -4.551 1 97.12 106 ALA B C 1
ATOM 2779 O O . ALA B 1 106 ? 4.559 -13.352 -4.035 1 97.12 106 ALA B O 1
ATOM 2780 N N . GLY B 1 107 ? 4.051 -12.102 -5.754 1 93 107 GLY B N 1
ATOM 2781 C CA . GLY B 1 107 ? 5.16 -12.438 -6.629 1 93 107 GLY B CA 1
ATOM 2782 C C . GLY B 1 107 ? 5.973 -11.227 -7.059 1 93 107 GLY B C 1
ATOM 2783 O O . GLY B 1 107 ? 6.473 -10.477 -6.219 1 93 107 GLY B O 1
ATOM 2784 N N . THR B 1 108 ? 6.008 -11.07 -8.43 1 91.62 108 THR B N 1
ATOM 2785 C CA . THR B 1 108 ? 6.633 -9.844 -8.922 1 91.62 108 THR B CA 1
ATOM 2786 C C . THR B 1 108 ? 5.883 -8.617 -8.414 1 91.62 108 THR B C 1
ATOM 2788 O O . THR B 1 108 ? 6.5 -7.672 -7.918 1 91.62 108 THR B O 1
ATOM 2791 N N . GLY B 1 109 ? 4.652 -8.539 -8.648 1 94.19 109 GLY B N 1
ATOM 2792 C CA . GLY B 1 109 ? 3.699 -7.672 -7.98 1 94.19 109 GLY B CA 1
ATOM 2793 C C . GLY B 1 109 ? 2.758 -8.422 -7.051 1 94.19 109 GLY B C 1
ATOM 2794 O O . GLY B 1 109 ? 3.037 -9.555 -6.66 1 94.19 109 GLY B O 1
ATOM 2795 N N . THR B 1 110 ? 1.706 -7.84 -6.621 1 96.56 110 THR B N 1
ATOM 2796 C CA . THR B 1 110 ? 0.755 -8.469 -5.715 1 96.56 110 THR B CA 1
ATOM 2797 C C . THR B 1 110 ? -0.669 -8.344 -6.246 1 96.56 110 THR B C 1
ATOM 2799 O O . THR B 1 110 ? -1.131 -7.234 -6.535 1 96.56 110 THR B O 1
ATOM 2802 N N . ALA B 1 111 ? -1.285 -9.43 -6.445 1 95.38 111 ALA B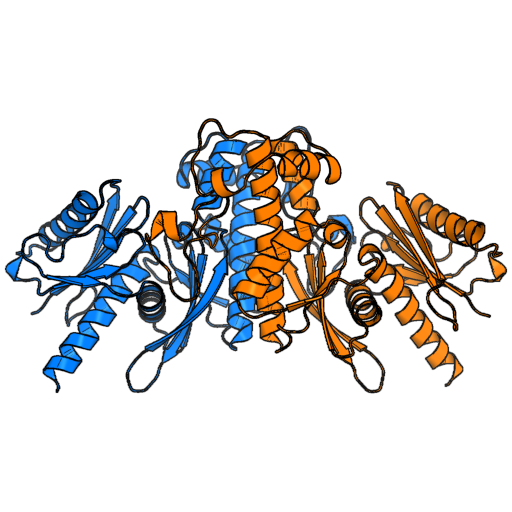 N 1
ATOM 2803 C CA . ALA B 1 111 ? -2.686 -9.484 -6.855 1 95.38 111 ALA B CA 1
ATOM 2804 C C . ALA B 1 111 ? -3.576 -9.961 -5.707 1 95.38 111 ALA B C 1
ATOM 2806 O O . ALA B 1 111 ? -3.18 -10.82 -4.922 1 95.38 111 ALA B O 1
ATOM 2807 N N . ILE B 1 112 ? -4.75 -9.398 -5.574 1 98.06 112 ILE B N 1
ATOM 2808 C CA . ILE B 1 112 ? -5.68 -9.758 -4.508 1 98.06 112 ILE B CA 1
ATOM 2809 C C . ILE B 1 112 ? -7.004 -10.227 -5.109 1 98.06 112 ILE B C 1
ATOM 2811 O O . ILE B 1 112 ? -7.629 -9.5 -5.883 1 98.06 112 ILE B O 1
ATOM 2815 N N . VAL B 1 113 ? -7.402 -11.43 -4.73 1 97.88 113 VAL B N 1
ATOM 2816 C CA . VAL B 1 113 ? -8.5 -12.125 -5.387 1 97.88 113 VAL B CA 1
ATOM 2817 C C . VAL B 1 113 ? -9.516 -12.594 -4.348 1 97.88 113 VAL B C 1
ATOM 2819 O O . VAL B 1 113 ? -9.141 -13.188 -3.332 1 97.88 113 VAL B O 1
ATOM 2822 N N . GLU B 1 114 ? -10.781 -12.352 -4.566 1 98.31 114 GLU B N 1
ATOM 2823 C CA . GLU B 1 114 ? -11.867 -12.875 -3.738 1 98.31 114 GLU B CA 1
ATOM 2824 C C . GLU B 1 114 ? -12.336 -14.234 -4.238 1 98.31 114 GLU B C 1
ATOM 2826 O O . GLU B 1 114 ? -12.5 -14.438 -5.441 1 98.31 114 GLU B O 1
ATOM 2831 N N . VAL B 1 115 ? -12.477 -15.133 -3.357 1 98.12 115 VAL B N 1
ATOM 2832 C CA . VAL B 1 115 ? -13.008 -16.453 -3.686 1 98.12 115 VAL B CA 1
ATOM 2833 C C . VAL B 1 115 ? -14.266 -16.719 -2.865 1 98.12 115 VAL B C 1
ATOM 2835 O O . VAL B 1 115 ? -14.266 -16.562 -1.643 1 98.12 115 VAL B O 1
ATOM 2838 N N . ARG B 1 116 ? -15.312 -17.062 -3.514 1 96.88 116 ARG B N 1
ATOM 2839 C CA . ARG B 1 116 ? -16.547 -17.516 -2.893 1 96.88 116 ARG B CA 1
ATOM 2840 C C . ARG B 1 116 ? -16.984 -18.859 -3.465 1 96.88 116 ARG B C 1
ATOM 2842 O O . ARG B 1 116 ? -16.969 -19.062 -4.68 1 96.88 116 ARG B O 1
ATOM 2849 N N . GLU B 1 117 ? -17.281 -19.703 -2.639 1 89.69 117 GLU B N 1
ATOM 2850 C CA . GLU B 1 117 ? -17.781 -21 -3.104 1 89.69 117 GLU B CA 1
ATOM 2851 C C . GLU B 1 117 ? -19.266 -20.922 -3.43 1 89.69 117 GLU B C 1
ATOM 2853 O O . GLU B 1 117 ? -20.062 -20.391 -2.645 1 89.69 117 GLU B O 1
ATOM 2858 N N . ARG B 1 118 ? -19.562 -21.359 -4.625 1 84.38 118 ARG B N 1
ATOM 2859 C CA . ARG B 1 118 ? -20.953 -21.5 -5.066 1 84.38 118 ARG B CA 1
ATOM 2860 C C . ARG B 1 118 ? -21.234 -22.938 -5.523 1 84.38 118 ARG B C 1
ATOM 2862 O O . ARG B 1 118 ? -20.344 -23.781 -5.504 1 84.38 118 ARG B O 1
ATOM 2869 N N . ASN B 1 119 ? -22.375 -23.266 -5.848 1 75.5 119 ASN B N 1
ATOM 2870 C CA . ASN B 1 119 ? -22.797 -24.609 -6.246 1 75.5 119 ASN B CA 1
ATOM 2871 C C . ASN B 1 119 ? -21.938 -25.141 -7.391 1 75.5 119 ASN B C 1
ATOM 2873 O O . ASN B 1 119 ? -21.672 -26.344 -7.453 1 75.5 119 ASN B O 1
ATOM 2877 N N . SER B 1 120 ? -21.484 -24.312 -8.172 1 66.62 120 SER B N 1
ATOM 2878 C CA . SER B 1 120 ? -20.797 -24.734 -9.383 1 66.62 120 SER B CA 1
ATOM 2879 C C . SER B 1 120 ? -19.281 -24.672 -9.211 1 66.62 120 SER B C 1
ATOM 2881 O O . SER B 1 120 ? -18.531 -24.812 -10.18 1 66.62 120 SER B O 1
ATOM 2883 N N . GLY B 1 121 ? -18.922 -24.375 -7.938 1 79.69 121 GLY B N 1
ATOM 2884 C CA . GLY B 1 121 ? -17.484 -24.234 -7.73 1 79.69 121 GLY B CA 1
ATOM 2885 C C . GLY B 1 121 ? -17.109 -22.859 -7.191 1 79.69 121 GLY B C 1
ATOM 2886 O O . GLY B 1 121 ? -17.891 -22.234 -6.473 1 79.69 121 GLY B O 1
ATOM 2887 N N . TYR B 1 122 ? -15.844 -22.469 -7.449 1 86.75 122 TYR B N 1
ATOM 2888 C CA . TYR B 1 122 ? -15.367 -21.203 -6.926 1 86.75 122 TYR B CA 1
ATOM 2889 C C . TYR B 1 122 ? -15.727 -20.047 -7.863 1 86.75 122 TYR B C 1
ATOM 2891 O O . TYR B 1 122 ? -15.578 -20.172 -9.078 1 86.75 122 TYR B O 1
ATOM 2899 N N . ASP B 1 123 ? -16.375 -19.109 -7.352 1 93 123 ASP B N 1
ATOM 2900 C CA . ASP B 1 123 ? -16.453 -17.812 -8 1 93 123 ASP B CA 1
ATOM 2901 C C . ASP B 1 123 ? -15.289 -16.922 -7.578 1 93 123 ASP B C 1
ATOM 2903 O O . ASP B 1 123 ? -15.055 -16.703 -6.387 1 93 123 ASP B O 1
ATOM 2907 N N . VAL B 1 124 ? -14.5 -16.516 -8.555 1 95.12 124 VAL B N 1
ATOM 2908 C CA . VAL B 1 124 ? -13.281 -15.758 -8.281 1 95.12 124 VAL B CA 1
ATOM 2909 C C . VAL B 1 124 ? -13.406 -14.344 -8.844 1 95.12 124 VAL B C 1
ATOM 2911 O O . VAL B 1 124 ? -13.844 -14.164 -9.984 1 95.12 124 VAL B O 1
ATOM 2914 N N . ARG B 1 125 ? -13.094 -13.352 -8.055 1 95.31 125 ARG B N 1
ATOM 2915 C CA . ARG B 1 125 ? -13.172 -11.961 -8.477 1 95.31 125 ARG B CA 1
ATOM 2916 C C . ARG B 1 125 ? -11.875 -11.219 -8.156 1 95.31 125 ARG B C 1
ATOM 2918 O O . ARG B 1 125 ? -11.375 -11.289 -7.031 1 95.31 125 ARG B O 1
ATOM 2925 N N . HIS B 1 126 ? -11.352 -10.555 -9.219 1 95.69 126 HIS B N 1
ATOM 2926 C CA . HIS B 1 126 ? -10.188 -9.703 -9.016 1 95.69 126 HIS B CA 1
ATOM 2927 C C . HIS B 1 126 ? -10.555 -8.453 -8.234 1 95.69 126 HIS B C 1
ATOM 2929 O O . HIS B 1 126 ? -11.312 -7.609 -8.711 1 95.69 126 HIS B O 1
ATOM 2935 N N . LEU B 1 127 ? -10.047 -8.305 -7.004 1 96.56 127 LEU B N 1
ATOM 2936 C CA . LEU B 1 127 ? -10.328 -7.113 -6.215 1 96.56 127 LEU B CA 1
ATOM 2937 C C . LEU B 1 127 ? -9.383 -5.977 -6.586 1 96.56 127 LEU B C 1
ATOM 2939 O O . LEU B 1 127 ? -9.727 -4.801 -6.43 1 96.56 127 LEU B O 1
ATOM 2943 N N . GLY B 1 128 ? -8.227 -6.324 -7.062 1 95 128 GLY B N 1
ATOM 2944 C CA . GLY B 1 128 ? -7.148 -5.395 -7.348 1 95 128 GLY B CA 1
ATOM 2945 C C . GLY B 1 128 ? -5.793 -5.883 -6.875 1 95 128 GLY B C 1
ATOM 2946 O O . GLY B 1 128 ? -5.492 -7.074 -6.973 1 95 128 GLY B O 1
ATOM 2947 N N . GLY B 1 129 ? -4.977 -4.957 -6.496 1 95.38 129 GLY B N 1
ATOM 2948 C CA . GLY B 1 129 ? -3.633 -5.277 -6.043 1 95.38 129 GLY B CA 1
ATOM 2949 C C . GLY B 1 129 ? -2.734 -4.059 -5.941 1 95.38 129 GLY B C 1
ATOM 2950 O O . GLY B 1 129 ? -3.219 -2.93 -5.828 1 95.38 129 GLY B O 1
ATOM 2951 N N . THR B 1 130 ? -1.464 -4.316 -5.848 1 96.94 130 THR B N 1
ATOM 2952 C CA . THR B 1 130 ? -0.436 -3.285 -5.781 1 96.94 130 THR B CA 1
ATOM 2953 C C . THR B 1 130 ? 0.808 -3.709 -6.559 1 96.94 130 THR B C 1
ATOM 2955 O O . THR B 1 130 ? 1.067 -4.902 -6.719 1 96.94 130 THR B O 1
ATOM 2958 N N . GLY B 1 131 ? 1.497 -2.742 -7.043 1 96.88 131 GLY B N 1
ATOM 2959 C CA . GLY B 1 131 ? 2.744 -3.016 -7.738 1 96.88 131 GLY B CA 1
ATOM 2960 C C . GLY B 1 131 ? 3.875 -3.41 -6.809 1 96.88 131 GLY B C 1
ATOM 2961 O O . GLY B 1 131 ? 4.973 -3.74 -7.266 1 96.88 131 GLY B O 1
ATOM 2962 N N . ILE B 1 132 ? 3.643 -3.422 -5.523 1 98.56 132 ILE B N 1
ATOM 2963 C CA . ILE B 1 132 ? 4.672 -3.766 -4.547 1 98.56 132 ILE B CA 1
ATOM 2964 C C . ILE B 1 132 ? 4.77 -5.285 -4.414 1 98.56 132 ILE B C 1
ATOM 2966 O O . ILE B 1 132 ? 3.764 -5.961 -4.195 1 98.56 132 ILE B O 1
ATOM 2970 N N . GLY B 1 133 ? 5.867 -5.844 -4.578 1 97.12 133 GLY B N 1
ATOM 2971 C CA . GLY B 1 133 ? 6.148 -7.266 -4.461 1 97.12 133 GLY B CA 1
ATOM 2972 C C . GLY B 1 133 ? 7.625 -7.594 -4.574 1 97.12 133 GLY B C 1
ATOM 2973 O O . GLY B 1 133 ? 8.477 -6.812 -4.137 1 97.12 133 GLY B O 1
ATOM 2974 N N . GLY B 1 134 ? 7.902 -8.758 -5.051 1 95.81 134 GLY B N 1
ATOM 2975 C CA . GLY B 1 134 ? 9.281 -9.203 -5.219 1 95.81 134 GLY B CA 1
ATOM 2976 C C . GLY B 1 134 ? 10.062 -8.359 -6.211 1 95.81 134 GLY B C 1
ATOM 2977 O O . GLY B 1 134 ? 11.266 -8.164 -6.055 1 95.81 134 GLY B O 1
ATOM 2978 N N . GLY B 1 135 ? 9.359 -7.93 -7.25 1 94.94 135 GLY B N 1
ATOM 2979 C CA . GLY B 1 135 ? 10.023 -7.043 -8.195 1 94.94 135 GLY B CA 1
ATOM 2980 C C . GLY B 1 135 ? 10.531 -5.762 -7.555 1 94.94 135 GLY B C 1
ATOM 2981 O O . GLY B 1 135 ? 11.609 -5.281 -7.887 1 94.94 135 GLY B O 1
ATOM 2982 N N . THR B 1 136 ? 9.766 -5.203 -6.699 1 97.56 136 THR B N 1
ATOM 2983 C CA . THR B 1 136 ? 10.148 -3.998 -5.969 1 97.56 136 THR B CA 1
ATOM 2984 C C . THR B 1 136 ? 11.359 -4.27 -5.078 1 97.56 136 THR B C 1
ATOM 2986 O O . THR B 1 136 ? 12.297 -3.477 -5.039 1 97.56 136 THR B O 1
ATOM 2989 N N . LEU B 1 137 ? 11.258 -5.391 -4.375 1 97.25 137 LEU B N 1
ATOM 2990 C CA . LEU B 1 137 ? 12.344 -5.797 -3.49 1 97.25 137 LEU B CA 1
ATOM 2991 C C . LEU B 1 137 ? 13.648 -5.934 -4.266 1 97.25 137 LEU B C 1
ATOM 2993 O O . LEU B 1 137 ? 14.688 -5.418 -3.84 1 97.25 137 LEU B O 1
ATOM 2997 N N . LEU B 1 138 ? 13.602 -6.562 -5.359 1 95.62 138 LEU B N 1
ATOM 2998 C CA . LEU B 1 138 ? 14.797 -6.805 -6.16 1 95.62 138 LEU B CA 1
ATOM 2999 C C . LEU B 1 138 ? 15.297 -5.512 -6.797 1 95.62 138 LEU B C 1
ATOM 3001 O O . LEU B 1 138 ? 16.5 -5.242 -6.805 1 95.62 138 LEU B O 1
ATOM 3005 N N . GLY B 1 139 ? 14.367 -4.766 -7.367 1 96.62 139 GLY B N 1
ATOM 3006 C CA . GLY B 1 139 ? 14.742 -3.52 -8.008 1 96.62 139 GLY B CA 1
ATOM 3007 C C . GLY B 1 139 ? 15.406 -2.537 -7.062 1 96.62 139 GLY B C 1
ATOM 3008 O O . GLY B 1 139 ? 16.516 -2.068 -7.324 1 96.62 139 GLY B O 1
ATOM 3009 N N . LEU B 1 140 ? 14.781 -2.242 -5.926 1 97.5 140 LEU B N 1
ATOM 3010 C CA . LEU B 1 140 ? 15.344 -1.328 -4.938 1 97.5 140 LEU B CA 1
ATOM 3011 C C . LEU B 1 140 ? 16.562 -1.94 -4.258 1 97.5 140 LEU B C 1
ATOM 3013 O O . LEU B 1 140 ? 17.516 -1.229 -3.914 1 97.5 140 LEU B O 1
ATOM 3017 N N . GLY B 1 141 ? 16.469 -3.287 -4.004 1 97.06 141 GLY B N 1
ATOM 3018 C CA . GLY B 1 141 ? 17.641 -3.965 -3.453 1 97.06 141 GLY B CA 1
ATOM 3019 C C . GLY B 1 141 ? 18.875 -3.793 -4.301 1 97.06 141 GLY B C 1
ATOM 3020 O O . GLY B 1 141 ? 19.969 -3.596 -3.771 1 97.06 141 GLY B O 1
ATOM 3021 N N . LYS B 1 142 ? 18.703 -3.928 -5.578 1 96.56 142 LYS B N 1
ATOM 3022 C CA . LYS B 1 142 ? 19.828 -3.742 -6.488 1 96.56 142 LYS B CA 1
ATOM 3023 C C . LYS B 1 142 ? 20.344 -2.305 -6.445 1 96.56 142 LYS B C 1
ATOM 3025 O O . LYS B 1 142 ? 21.547 -2.072 -6.34 1 96.56 142 LYS B O 1
ATOM 3030 N N . LEU B 1 143 ? 19.469 -1.342 -6.523 1 96.25 143 LEU B N 1
ATOM 3031 C CA . LEU B 1 143 ? 19.844 0.069 -6.598 1 96.25 143 LEU B CA 1
ATOM 3032 C C . LEU B 1 143 ? 20.484 0.535 -5.293 1 96.25 143 LEU B C 1
ATOM 3034 O O . LEU B 1 143 ? 21.438 1.313 -5.305 1 96.25 143 LEU B O 1
ATOM 3038 N N . LEU B 1 144 ? 19.953 0.02 -4.137 1 95.88 144 LEU B N 1
ATOM 3039 C CA . LEU B 1 144 ? 20.375 0.515 -2.83 1 95.88 144 LEU B CA 1
ATOM 3040 C C . LEU B 1 144 ? 21.562 -0.274 -2.303 1 95.88 144 LEU B C 1
ATOM 3042 O O . LEU B 1 144 ? 22.406 0.272 -1.587 1 95.88 144 LEU B O 1
ATOM 3046 N N . LEU B 1 145 ? 21.609 -1.613 -2.676 1 96.5 145 LEU B N 1
ATOM 3047 C CA . LEU B 1 145 ? 22.484 -2.514 -1.935 1 96.5 145 LEU B CA 1
ATOM 3048 C C . LEU B 1 145 ? 23.375 -3.312 -2.883 1 96.5 145 LEU B C 1
ATOM 3050 O O . LEU B 1 145 ? 24.281 -4.02 -2.441 1 96.5 145 LEU B O 1
ATOM 3054 N N . GLY B 1 146 ? 23.062 -3.258 -4.141 1 94.62 146 GLY B N 1
ATOM 3055 C CA . GLY B 1 146 ? 23.797 -4.066 -5.102 1 94.62 146 GLY B CA 1
ATOM 3056 C C . GLY B 1 146 ? 23.484 -5.547 -4.996 1 94.62 146 GLY B C 1
ATOM 3057 O O . GLY B 1 146 ? 24.312 -6.387 -5.359 1 94.62 146 GLY B O 1
ATOM 3058 N N . ARG B 1 147 ? 22.359 -5.836 -4.402 1 91 147 ARG B N 1
ATOM 3059 C CA . ARG B 1 147 ? 21.953 -7.234 -4.27 1 91 147 ARG B CA 1
ATOM 3060 C C . ARG B 1 147 ? 21.031 -7.648 -5.406 1 91 147 ARG B C 1
ATOM 3062 O O . ARG B 1 147 ? 20.172 -6.879 -5.824 1 91 147 ARG B O 1
ATOM 3069 N N . SER B 1 148 ? 21.156 -8.914 -5.809 1 88.38 148 SER B N 1
ATOM 3070 C CA . SER B 1 148 ? 20.469 -9.312 -7.027 1 88.38 148 SER B CA 1
ATOM 3071 C C . SER B 1 148 ? 19.531 -10.484 -6.773 1 88.38 148 SER B C 1
ATOM 3073 O O . SER B 1 148 ? 19 -11.078 -7.715 1 88.38 148 SER B O 1
ATOM 3075 N N . SER B 1 149 ? 19.438 -10.922 -5.578 1 93.38 149 SER B N 1
ATOM 3076 C CA . SER B 1 149 ? 18.516 -12.008 -5.258 1 93.38 149 SER B CA 1
ATOM 3077 C C . SER B 1 149 ? 17.781 -11.742 -3.945 1 93.38 149 SER B C 1
ATOM 3079 O O . SER B 1 149 ? 18.297 -11.031 -3.076 1 93.38 149 SER B O 1
ATOM 3081 N N . ILE B 1 150 ? 16.641 -12.281 -3.844 1 94.75 150 ILE B N 1
ATOM 3082 C CA . ILE B 1 150 ? 15.828 -12.125 -2.639 1 94.75 150 ILE B CA 1
ATOM 3083 C C . ILE B 1 150 ? 16.547 -12.75 -1.449 1 94.75 150 ILE B C 1
ATOM 3085 O O . ILE B 1 150 ? 16.594 -12.164 -0.365 1 94.75 150 ILE B O 1
ATOM 3089 N N . GLU B 1 151 ? 17.172 -13.891 -1.696 1 96.19 151 GLU B N 1
ATOM 3090 C CA . GLU B 1 151 ? 17.875 -14.594 -0.631 1 96.19 151 GLU B CA 1
ATOM 3091 C C . GLU B 1 151 ? 19.016 -13.742 -0.074 1 96.19 151 GLU B C 1
ATOM 3093 O O . GLU B 1 151 ? 19.188 -13.648 1.144 1 96.19 151 GLU B O 1
ATOM 3098 N N . SER B 1 152 ? 19.766 -13.148 -0.982 1 96.88 152 SER B N 1
ATOM 3099 C CA . SER B 1 152 ? 20.875 -12.305 -0.552 1 96.88 152 SER B CA 1
ATOM 3100 C C . SER B 1 152 ? 20.375 -11.078 0.215 1 96.88 152 SER B C 1
ATOM 3102 O O . SER B 1 152 ? 21 -10.656 1.186 1 96.88 152 SER B O 1
ATOM 3104 N N . LEU B 1 153 ? 19.312 -10.547 -0.218 1 97.56 153 LEU B N 1
ATOM 3105 C CA . LEU B 1 153 ? 18.719 -9.398 0.46 1 97.56 153 LEU B CA 1
ATOM 3106 C C . LEU B 1 153 ? 18.234 -9.781 1.858 1 97.56 153 LEU B C 1
ATOM 3108 O O . LEU B 1 153 ? 18.453 -9.039 2.816 1 97.56 153 LEU B O 1
ATOM 3112 N N . LEU B 1 154 ? 17.594 -10.945 1.963 1 98.25 154 LEU B N 1
ATOM 3113 C CA . LEU B 1 154 ? 17.047 -11.391 3.24 1 98.25 154 LEU B CA 1
ATOM 3114 C C . LEU B 1 154 ? 18.172 -11.734 4.215 1 98.25 154 LEU B C 1
ATOM 3116 O O . LEU B 1 154 ? 18.047 -11.516 5.422 1 98.25 154 LEU B O 1
ATOM 3120 N N . GLU B 1 155 ? 19.219 -12.242 3.645 1 98.19 155 GLU B N 1
ATOM 3121 C CA . GLU B 1 155 ? 20.391 -12.5 4.484 1 98.19 155 GLU B CA 1
ATOM 3122 C C . GLU B 1 155 ? 20.938 -11.203 5.078 1 98.19 155 GLU B C 1
ATOM 3124 O O . GLU B 1 155 ? 21.203 -11.125 6.277 1 98.19 155 GLU B O 1
ATOM 3129 N N . LEU B 1 156 ? 21.109 -10.242 4.258 1 98.25 156 LEU B N 1
ATOM 3130 C CA . LEU B 1 156 ? 21.594 -8.938 4.711 1 98.25 156 LEU B CA 1
ATOM 3131 C C . LEU B 1 156 ? 20.609 -8.328 5.715 1 98.25 156 LEU B C 1
ATOM 3133 O O . LEU B 1 156 ? 21.031 -7.789 6.742 1 98.25 156 LEU B O 1
ATOM 3137 N N . ALA B 1 157 ? 19.312 -8.422 5.438 1 98.5 157 ALA B N 1
ATOM 3138 C CA . ALA B 1 157 ? 18.25 -7.863 6.277 1 98.5 157 ALA B CA 1
ATOM 3139 C C . ALA B 1 157 ? 18.266 -8.492 7.668 1 98.5 157 ALA B C 1
ATOM 3141 O O . ALA B 1 157 ? 17.969 -7.824 8.656 1 98.5 157 ALA B O 1
ATOM 3142 N N . SER B 1 158 ? 18.641 -9.766 7.73 1 98.19 158 SER B N 1
ATOM 3143 C CA . SER B 1 158 ? 18.609 -10.492 9 1 98.19 158 SER B CA 1
ATOM 3144 C C . SER B 1 158 ? 19.625 -9.914 9.984 1 98.19 158 SER B C 1
ATOM 3146 O O . SER B 1 158 ? 19.531 -10.156 11.188 1 98.19 158 SER B O 1
ATOM 3148 N N . ARG B 1 159 ? 20.531 -9.117 9.453 1 98.25 159 ARG B N 1
ATOM 3149 C CA . ARG B 1 159 ? 21.578 -8.547 10.289 1 98.25 159 ARG B CA 1
ATOM 3150 C C . ARG B 1 159 ? 21.297 -7.09 10.625 1 98.25 159 ARG B C 1
ATOM 3152 O O . ARG B 1 159 ? 22.109 -6.418 11.258 1 98.25 159 ARG B O 1
ATOM 3159 N N . GLY B 1 160 ? 20.141 -6.605 10.195 1 98.25 160 GLY B N 1
ATOM 3160 C CA . GLY B 1 160 ? 19.797 -5.211 10.414 1 98.25 160 GLY B CA 1
ATOM 3161 C C . GLY B 1 160 ? 18.5 -5.027 11.172 1 98.25 160 GLY B C 1
ATOM 3162 O O . GLY B 1 160 ? 17.891 -6.004 11.617 1 98.25 160 GLY B O 1
ATOM 3163 N N . SER B 1 161 ? 18.125 -3.779 11.375 1 97.62 161 SER B N 1
ATOM 3164 C CA . SER B 1 161 ? 16.875 -3.42 12.023 1 97.62 161 SER B CA 1
ATOM 3165 C C . SER B 1 161 ? 16.156 -2.295 11.273 1 97.62 161 SER B C 1
ATOM 3167 O O . SER B 1 161 ? 16.734 -1.227 11.055 1 97.62 161 SER B O 1
ATOM 3169 N N . PRO B 1 162 ? 14.883 -2.617 10.875 1 97.44 162 PRO B N 1
ATOM 3170 C CA . PRO B 1 162 ? 14.141 -1.551 10.211 1 97.44 162 PRO B CA 1
ATOM 3171 C C . PRO B 1 162 ? 13.938 -0.324 11.102 1 97.44 162 PRO B C 1
ATOM 3173 O O . PRO B 1 162 ? 13.758 0.786 10.594 1 97.44 162 PRO B O 1
ATOM 3176 N N . ASP B 1 163 ? 14.039 -0.49 12.445 1 95.38 163 ASP B N 1
ATOM 3177 C CA . ASP B 1 163 ? 13.781 0.575 13.406 1 95.38 163 ASP B CA 1
ATOM 3178 C C . ASP B 1 163 ? 14.812 1.695 13.281 1 95.38 163 ASP B C 1
ATOM 3180 O O . ASP B 1 163 ? 14.586 2.807 13.766 1 95.38 163 ASP B O 1
ATOM 3184 N N . ASN B 1 164 ? 15.859 1.42 12.648 1 96.5 164 ASN B N 1
ATOM 3185 C CA . ASN B 1 164 ? 16.906 2.424 12.477 1 96.5 164 ASN B CA 1
ATOM 3186 C C . ASN B 1 164 ? 16.578 3.377 11.328 1 96.5 164 ASN B C 1
ATOM 3188 O O . ASN B 1 164 ? 17.172 4.453 11.227 1 96.5 164 ASN B O 1
ATOM 3192 N N . LEU B 1 165 ? 15.633 2.992 10.516 1 97.62 165 LEU B N 1
ATOM 3193 C CA . LEU B 1 165 ? 15.328 3.838 9.367 1 97.62 165 LEU B CA 1
ATOM 3194 C C . LEU B 1 165 ? 13.844 4.207 9.344 1 97.62 165 LEU B C 1
ATOM 3196 O O . LEU B 1 165 ? 13.461 5.215 8.75 1 97.62 165 LEU B O 1
ATOM 3200 N N . ASP B 1 166 ? 13.023 3.344 9.93 1 97.19 166 ASP B N 1
ATOM 3201 C CA . ASP B 1 166 ? 11.594 3.613 10.008 1 97.19 166 ASP B CA 1
ATOM 3202 C C . ASP B 1 166 ? 11.266 4.496 11.211 1 97.19 166 ASP B C 1
ATOM 3204 O O . ASP B 1 166 ? 11.875 4.355 12.273 1 97.19 166 ASP B O 1
ATOM 3208 N N . LEU B 1 167 ? 10.312 5.398 11.016 1 93.31 167 LEU B N 1
ATOM 3209 C CA . LEU B 1 167 ? 9.758 6.152 12.133 1 93.31 167 LEU B CA 1
ATOM 3210 C C . LEU B 1 167 ? 8.633 5.375 12.812 1 93.31 167 LEU B C 1
ATOM 3212 O O . LEU B 1 167 ? 7.746 4.844 12.141 1 93.31 167 LEU B O 1
ATOM 3216 N N . LYS B 1 168 ? 8.695 5.305 14.117 1 92.25 168 LYS B N 1
ATOM 3217 C CA . LYS B 1 168 ? 7.625 4.68 14.891 1 92.25 168 LYS B CA 1
ATOM 3218 C C . LYS B 1 168 ? 6.664 5.727 15.445 1 92.25 168 LYS B C 1
ATOM 3220 O O . LYS B 1 168 ? 7.004 6.91 15.523 1 92.25 168 LYS B O 1
ATOM 3225 N N . VAL B 1 169 ? 5.457 5.289 15.758 1 85.06 169 VAL B N 1
ATOM 3226 C CA . VAL B 1 169 ? 4.445 6.18 16.312 1 85.06 169 VAL B CA 1
ATOM 3227 C C . VAL B 1 169 ? 5.004 6.906 17.531 1 85.06 169 VAL B C 1
ATOM 3229 O O . VAL B 1 169 ? 4.84 8.117 17.672 1 85.06 169 VAL B O 1
ATOM 3232 N N . GLY B 1 170 ? 5.73 6.191 18.312 1 80.62 170 GLY B N 1
ATOM 3233 C CA . GLY B 1 170 ? 6.316 6.781 19.5 1 80.62 170 GLY B CA 1
ATOM 3234 C C . GLY B 1 170 ? 7.328 7.867 19.203 1 80.62 170 GLY B C 1
ATOM 3235 O O . GLY B 1 170 ? 7.523 8.781 20 1 80.62 170 GLY B O 1
ATOM 3236 N N . ASP B 1 171 ? 7.988 7.777 18.062 1 78.19 171 ASP B N 1
ATOM 3237 C CA . ASP B 1 171 ? 8.977 8.773 17.656 1 78.19 171 ASP B CA 1
ATOM 3238 C C . ASP B 1 171 ? 8.305 10.102 17.312 1 78.19 171 ASP B C 1
ATOM 3240 O O . ASP B 1 171 ? 8.945 11.156 17.344 1 78.19 171 ASP B O 1
ATOM 3244 N N . ILE B 1 172 ? 7.012 10.055 16.984 1 72.25 172 ILE B N 1
ATOM 3245 C CA . ILE B 1 172 ? 6.324 11.25 16.516 1 72.25 172 ILE B CA 1
ATOM 3246 C C . ILE B 1 172 ? 5.434 11.805 17.625 1 72.25 172 ILE B C 1
ATOM 3248 O O . ILE B 1 172 ? 5.402 13.016 17.859 1 72.25 172 ILE B O 1
ATOM 3252 N N . VAL B 1 173 ? 4.613 10.953 18.312 1 65.94 173 VAL B N 1
ATOM 3253 C CA . VAL B 1 173 ? 3.576 11.469 19.188 1 65.94 173 VAL B CA 1
ATOM 3254 C C . VAL B 1 173 ? 3.932 11.156 20.641 1 65.94 173 VAL B C 1
ATOM 3256 O O . VAL B 1 173 ? 3.396 11.773 21.562 1 65.94 173 VAL B O 1
ATOM 3259 N N . GLY B 1 174 ? 4.934 10.453 20.844 1 62.72 174 GLY B N 1
ATOM 3260 C CA . GLY B 1 174 ? 5.316 10.125 22.203 1 62.72 174 GLY B CA 1
ATOM 3261 C C . GLY B 1 174 ? 4.34 9.188 22.891 1 62.72 174 GLY B C 1
ATOM 3262 O O . GLY B 1 174 ? 4.484 8.891 24.078 1 62.72 174 GLY B O 1
ATOM 3263 N N . GLY B 1 175 ? 3.215 8.836 22.25 1 62.78 175 GLY B N 1
ATOM 3264 C CA . GLY B 1 175 ? 2.221 7.914 22.781 1 62.78 175 GLY B CA 1
ATOM 3265 C C . GLY B 1 175 ? 1.389 7.254 21.688 1 62.78 175 GLY B C 1
ATOM 3266 O O . GLY B 1 175 ? 1.672 7.406 20.5 1 62.78 175 GLY B O 1
ATOM 3267 N N . PRO B 1 176 ? 0.455 6.395 22.219 1 63 176 PRO B N 1
ATOM 3268 C CA . PRO B 1 176 ? -0.402 5.695 21.25 1 63 176 PRO B CA 1
ATOM 3269 C C . PRO B 1 176 ? -1.33 6.645 20.5 1 63 176 PRO B C 1
ATOM 3271 O O . PRO B 1 176 ? -1.687 7.707 21 1 63 176 PRO B O 1
ATOM 3274 N N . VAL B 1 177 ? -1.54 6.391 19.297 1 64.19 177 VAL B N 1
ATOM 3275 C CA . VAL B 1 177 ? -2.488 7.117 18.453 1 64.19 177 VAL B CA 1
ATOM 3276 C C . VAL B 1 177 ? -3.582 6.168 17.969 1 64.19 177 VAL B C 1
ATOM 3278 O O . VAL B 1 177 ? -3.312 5.25 17.188 1 64.19 177 VAL B O 1
ATOM 3281 N N . GLY B 1 178 ? -4.707 6.406 18.422 1 61.72 178 GLY B N 1
ATOM 3282 C CA . GLY B 1 178 ? -5.762 5.48 18.047 1 61.72 178 GLY B CA 1
ATOM 3283 C C . GLY B 1 178 ? -5.465 4.047 18.453 1 61.72 178 GLY B C 1
ATOM 3284 O O . GLY B 1 178 ? -5.188 3.768 19.625 1 61.72 178 GLY B O 1
ATOM 3285 N N . LYS B 1 179 ? -5.52 3.211 17.391 1 67.38 179 LYS B N 1
ATOM 3286 C CA . LYS B 1 179 ? -5.262 1.791 17.609 1 67.38 179 LYS B CA 1
ATOM 3287 C C . LYS B 1 179 ? -3.77 1.482 17.531 1 67.38 179 LYS B C 1
ATOM 3289 O O . LYS B 1 179 ? -3.35 0.348 17.781 1 67.38 179 LYS B O 1
ATOM 3294 N N . LEU B 1 180 ? -3.057 2.475 17.266 1 79.25 180 LEU B N 1
ATOM 3295 C CA . LEU B 1 180 ? -1.64 2.217 17.031 1 79.25 180 LEU B CA 1
ATOM 3296 C C . LEU B 1 180 ? -0.844 2.367 18.328 1 79.25 180 LEU B C 1
ATOM 3298 O O . LEU B 1 180 ? -1.021 3.344 19.062 1 79.25 180 LEU B O 1
ATOM 3302 N N . ASP B 1 181 ? -0.073 1.311 18.562 1 82.44 181 ASP B N 1
ATOM 3303 C CA . ASP B 1 181 ? 0.815 1.45 19.703 1 82.44 181 ASP B CA 1
ATOM 3304 C C . ASP B 1 181 ? 2.086 2.209 19.328 1 82.44 181 ASP B C 1
ATOM 3306 O O . ASP B 1 181 ? 2.246 2.629 18.188 1 82.44 181 ASP B O 1
ATOM 3310 N N . VAL B 1 182 ? 2.922 2.381 20.312 1 82.56 182 VAL B N 1
ATOM 3311 C CA . VAL B 1 182 ? 4.094 3.234 20.156 1 82.56 182 VAL B CA 1
ATOM 3312 C C . VAL B 1 182 ? 5.105 2.564 19.234 1 82.56 182 VAL B C 1
ATOM 3314 O O . VAL B 1 182 ? 5.93 3.238 18.609 1 82.56 182 VAL B O 1
ATOM 3317 N N . ASN B 1 183 ? 5.016 1.259 19.031 1 87.25 183 ASN B N 1
ATOM 3318 C CA . ASN B 1 183 ? 6.012 0.537 18.25 1 87.25 183 ASN B CA 1
ATOM 3319 C C . ASN B 1 183 ? 5.551 0.327 16.812 1 87.25 183 ASN B C 1
ATOM 3321 O O . ASN B 1 183 ? 6.312 -0.165 15.977 1 87.25 183 ASN B O 1
ATOM 3325 N N . ALA B 1 184 ? 4.332 0.747 16.516 1 90.44 184 ALA B N 1
ATOM 3326 C CA . ALA B 1 184 ? 3.822 0.633 15.156 1 90.44 184 ALA B CA 1
ATOM 3327 C C . ALA B 1 184 ? 4.578 1.562 14.211 1 90.44 184 ALA B C 1
ATOM 3329 O O . ALA B 1 184 ? 5.012 2.645 14.609 1 90.44 184 ALA B O 1
ATOM 3330 N N . THR B 1 185 ? 4.805 1.116 13.039 1 93.38 185 THR B N 1
ATOM 3331 C CA . THR B 1 185 ? 5.492 1.918 12.031 1 93.38 185 THR B CA 1
ATOM 3332 C C . THR B 1 185 ? 4.645 3.117 11.625 1 93.38 185 THR B C 1
ATOM 3334 O O . THR B 1 185 ? 3.521 2.951 11.141 1 93.38 185 THR B O 1
ATOM 3337 N N . ALA B 1 186 ? 5.152 4.324 11.844 1 91.38 186 ALA B N 1
ATOM 3338 C CA . ALA B 1 186 ? 4.492 5.555 11.422 1 91.38 186 ALA B CA 1
ATOM 3339 C C . ALA B 1 186 ? 4.875 5.91 9.984 1 91.38 186 ALA B C 1
ATOM 3341 O O . ALA B 1 186 ? 4.047 6.418 9.227 1 91.38 186 ALA B O 1
ATOM 3342 N N . SER B 1 187 ? 6.121 5.652 9.703 1 95.25 187 SER B N 1
ATOM 3343 C CA . SER B 1 187 ? 6.617 5.969 8.367 1 95.25 187 SER B CA 1
ATOM 3344 C C . SER B 1 187 ? 7.801 5.082 7.996 1 95.25 187 SER B C 1
ATOM 3346 O O . SER B 1 187 ? 8.789 5.008 8.727 1 95.25 187 SER B O 1
ATOM 3348 N N . ASN B 1 188 ? 7.691 4.395 6.828 1 98.12 188 ASN B N 1
ATOM 3349 C CA . ASN B 1 188 ? 8.805 3.625 6.289 1 98.12 188 ASN B CA 1
ATOM 3350 C C . ASN B 1 188 ? 9.898 4.535 5.727 1 98.12 188 ASN B C 1
ATOM 3352 O O . ASN B 1 188 ? 9.617 5.41 4.906 1 98.12 188 ASN B O 1
ATOM 3356 N N . PHE B 1 189 ? 11.195 4.32 6.191 1 97.5 189 PHE B N 1
ATOM 3357 C CA . PHE B 1 189 ? 12.352 5.102 5.781 1 97.5 189 PHE B CA 1
ATOM 3358 C C . PHE B 1 189 ? 12.203 6.559 6.199 1 97.5 189 PHE B C 1
ATOM 3360 O O . PHE B 1 189 ? 12.781 7.453 5.582 1 97.5 189 PHE B O 1
ATOM 3367 N N . GLY B 1 190 ? 11.414 6.762 7.223 1 94.69 190 GLY B N 1
ATOM 3368 C CA . GLY B 1 190 ? 11.07 8.125 7.59 1 94.69 190 GLY B CA 1
ATOM 3369 C C . GLY B 1 190 ? 12.164 8.828 8.367 1 94.69 190 GLY B C 1
ATOM 3370 O O . GLY B 1 190 ? 12.125 10.047 8.547 1 94.69 190 GLY B O 1
ATOM 3371 N N . LYS B 1 191 ? 13.102 7.949 8.836 1 91.62 191 LYS B N 1
ATOM 3372 C CA . LYS B 1 191 ? 14.234 8.555 9.539 1 91.62 191 LYS B CA 1
ATOM 3373 C C . LYS B 1 191 ? 15.297 9.023 8.555 1 91.62 191 LYS B C 1
ATOM 3375 O O . LYS B 1 191 ? 15.711 8.273 7.672 1 91.62 191 LYS B O 1
ATOM 3380 N N . LEU B 1 192 ? 15.57 10.25 8.445 1 87.44 192 LEU B N 1
ATOM 3381 C CA . LEU B 1 192 ? 16.578 10.805 7.551 1 87.44 192 LEU B CA 1
ATOM 3382 C C . LEU B 1 192 ? 17.984 10.586 8.109 1 87.44 192 LEU B C 1
ATOM 3384 O O . LEU B 1 192 ? 18.516 11.445 8.812 1 87.44 192 LEU B O 1
ATOM 3388 N N . VAL B 1 193 ? 18.5 9.453 7.734 1 85.38 193 VAL B N 1
ATOM 3389 C CA . VAL B 1 193 ? 19.812 9.078 8.266 1 85.38 193 VAL B CA 1
ATOM 3390 C C . VAL B 1 193 ? 20.875 9.25 7.184 1 85.38 193 VAL B C 1
ATOM 3392 O O . VAL B 1 193 ? 20.656 8.867 6.031 1 85.38 193 VAL B O 1
ATOM 3395 N N . ASP B 1 194 ? 22 9.836 7.41 1 83.06 194 ASP B N 1
ATOM 3396 C CA . ASP B 1 194 ? 23.078 10.078 6.457 1 83.06 194 ASP B CA 1
ATOM 3397 C C . ASP B 1 194 ? 23.891 8.812 6.215 1 83.06 194 ASP B C 1
ATOM 3399 O O . ASP B 1 194 ? 24.219 8.484 5.074 1 83.06 194 ASP B O 1
ATOM 3403 N N . ASP B 1 195 ? 24.297 8.109 7.27 1 88.31 195 ASP B N 1
ATOM 3404 C CA . ASP B 1 195 ? 25.156 6.938 7.137 1 88.31 195 ASP B CA 1
ATOM 3405 C C . ASP B 1 195 ? 24.438 5.672 7.605 1 88.31 195 ASP B C 1
ATOM 3407 O O . ASP B 1 195 ? 24.922 4.973 8.5 1 88.31 195 ASP B O 1
ATOM 3411 N N . ALA B 1 196 ? 23.422 5.379 6.691 1 94.62 196 ALA B N 1
ATOM 3412 C CA . ALA B 1 196 ? 22.656 4.191 7.074 1 94.62 196 ALA B CA 1
ATOM 3413 C C . ALA B 1 196 ? 23.438 2.916 6.754 1 94.62 196 ALA B C 1
ATOM 3415 O O . ALA B 1 196 ? 24.062 2.811 5.695 1 94.62 196 ALA B O 1
ATOM 3416 N N . ARG B 1 197 ? 23.5 1.972 7.77 1 97 197 ARG B N 1
ATOM 3417 C CA . ARG B 1 197 ? 24.109 0.663 7.527 1 97 197 ARG B CA 1
ATOM 3418 C C . ARG B 1 197 ? 23.344 -0.099 6.453 1 97 197 ARG B C 1
ATOM 3420 O O . ARG B 1 197 ? 22.109 -0.058 6.41 1 97 197 ARG B O 1
ATOM 3427 N N . LEU B 1 198 ? 24.047 -0.819 5.551 1 97.94 198 LEU B N 1
ATOM 3428 C CA . LEU B 1 198 ? 23.422 -1.581 4.477 1 97.94 198 LEU B CA 1
ATOM 3429 C C . LEU B 1 198 ? 22.422 -2.598 5.035 1 97.94 198 LEU B C 1
ATOM 3431 O O . LEU B 1 198 ? 21.375 -2.822 4.445 1 97.94 198 LEU B O 1
ATOM 3435 N N . GLU B 1 199 ? 22.812 -3.205 6.18 1 98.5 199 GLU B N 1
ATOM 3436 C CA . GLU B 1 199 ? 21.938 -4.188 6.828 1 98.5 199 GLU B CA 1
ATOM 3437 C C . GLU B 1 199 ? 20.625 -3.562 7.262 1 98.5 199 GLU B C 1
ATOM 3439 O O . GLU B 1 199 ? 19.562 -4.184 7.148 1 98.5 199 GLU B O 1
ATOM 3444 N N . ASP B 1 200 ? 20.672 -2.334 7.703 1 98.62 200 ASP B N 1
ATOM 3445 C CA . ASP B 1 200 ? 19.469 -1.628 8.133 1 98.62 200 ASP B CA 1
ATOM 3446 C C . ASP B 1 200 ? 18.609 -1.244 6.93 1 98.62 200 ASP B C 1
ATOM 3448 O O . ASP B 1 200 ? 17.375 -1.279 7.008 1 98.62 200 ASP B O 1
ATOM 3452 N N . ILE B 1 201 ? 19.266 -0.874 5.836 1 98.5 201 ILE B N 1
ATOM 3453 C CA . ILE B 1 201 ? 18.531 -0.552 4.613 1 98.5 201 ILE B CA 1
ATOM 3454 C C . ILE B 1 201 ? 17.797 -1.788 4.113 1 98.5 201 ILE B C 1
ATOM 3456 O O . ILE B 1 201 ? 16.609 -1.714 3.77 1 98.5 201 ILE B O 1
ATOM 3460 N N . ALA B 1 202 ? 18.484 -2.928 4.109 1 98.62 202 ALA B N 1
ATOM 3461 C CA . ALA B 1 202 ? 17.859 -4.176 3.672 1 98.62 202 ALA B CA 1
ATOM 3462 C C . ALA B 1 202 ? 16.656 -4.535 4.551 1 98.62 202 ALA B C 1
ATOM 3464 O O . ALA B 1 202 ? 15.602 -4.898 4.043 1 98.62 202 ALA B O 1
ATOM 3465 N N . ALA B 1 203 ? 16.859 -4.398 5.836 1 98.69 203 ALA B N 1
ATOM 3466 C CA . ALA B 1 203 ? 15.797 -4.727 6.781 1 98.69 203 ALA B CA 1
ATOM 3467 C C . ALA B 1 203 ? 14.594 -3.811 6.59 1 98.69 203 ALA B C 1
ATOM 3469 O O . ALA B 1 203 ? 13.445 -4.27 6.602 1 98.69 203 ALA B O 1
ATOM 3470 N N . ALA B 1 204 ? 14.828 -2.521 6.43 1 98.69 204 ALA B N 1
ATOM 3471 C CA . ALA B 1 204 ? 13.758 -1.546 6.227 1 98.69 204 ALA B CA 1
ATOM 3472 C C . ALA B 1 204 ? 13.023 -1.804 4.918 1 98.69 204 ALA B C 1
ATOM 3474 O O . ALA B 1 204 ? 11.805 -1.625 4.836 1 98.69 204 ALA B O 1
ATOM 3475 N N . LEU B 1 205 ? 13.797 -2.221 3.934 1 98.69 205 LEU B N 1
ATOM 3476 C CA . LEU B 1 205 ? 13.195 -2.52 2.639 1 98.69 205 LEU B CA 1
ATOM 3477 C C . LEU B 1 205 ? 12.25 -3.713 2.738 1 98.69 205 LEU B C 1
ATOM 3479 O O . LEU B 1 205 ? 11.141 -3.674 2.213 1 98.69 205 LEU B O 1
ATOM 3483 N N . VAL B 1 206 ? 12.672 -4.762 3.385 1 98.75 206 VAL B N 1
ATOM 3484 C CA . VAL B 1 206 ? 11.844 -5.945 3.592 1 98.75 206 VAL B CA 1
ATOM 3485 C C . VAL B 1 206 ? 10.602 -5.574 4.391 1 98.75 206 VAL B C 1
ATOM 3487 O O . VAL B 1 206 ? 9.484 -5.984 4.047 1 98.75 206 VAL B O 1
ATOM 3490 N N . ASN B 1 207 ? 10.781 -4.793 5.43 1 98.75 207 ASN B N 1
ATOM 3491 C CA . ASN B 1 207 ? 9.664 -4.352 6.262 1 98.75 207 ASN B CA 1
ATOM 3492 C C . ASN B 1 207 ? 8.656 -3.533 5.461 1 98.75 207 ASN B C 1
ATOM 3494 O O . ASN B 1 207 ? 7.445 -3.744 5.578 1 98.75 207 ASN B O 1
ATOM 3498 N N . MET B 1 208 ? 9.164 -2.646 4.672 1 98.81 208 MET B N 1
ATOM 3499 C CA . MET B 1 208 ? 8.32 -1.768 3.873 1 98.81 208 MET B CA 1
ATOM 3500 C C . MET B 1 208 ? 7.473 -2.572 2.893 1 98.81 208 MET B C 1
ATOM 3502 O O . MET B 1 208 ? 6.25 -2.428 2.859 1 98.81 208 MET B O 1
ATOM 3506 N N . VAL B 1 209 ? 8.102 -3.432 2.137 1 98.88 209 VAL B N 1
ATOM 3507 C CA . VAL B 1 209 ? 7.41 -4.234 1.133 1 98.88 209 VAL B CA 1
ATOM 3508 C C . VAL B 1 209 ? 6.375 -5.129 1.81 1 98.88 209 VAL B C 1
ATOM 3510 O O . VAL B 1 209 ? 5.219 -5.184 1.38 1 98.88 209 VAL B O 1
ATOM 3513 N N . GLY B 1 210 ? 6.758 -5.777 2.877 1 98.81 210 GLY B N 1
ATOM 3514 C CA . GLY B 1 210 ? 5.836 -6.633 3.604 1 98.81 210 GLY B CA 1
ATOM 3515 C C . GLY B 1 210 ? 4.637 -5.883 4.156 1 98.81 210 GLY B C 1
ATOM 3516 O O . GLY B 1 210 ? 3.496 -6.324 4.004 1 98.81 210 GLY B O 1
ATOM 3517 N N . GLN B 1 211 ? 4.855 -4.754 4.75 1 98.69 211 GLN B N 1
ATOM 3518 C CA . GLN B 1 211 ? 3.781 -3.996 5.379 1 98.69 211 GLN B CA 1
ATOM 3519 C C . GLN B 1 211 ? 2.799 -3.467 4.34 1 98.69 211 GLN B C 1
ATOM 3521 O O . GLN B 1 211 ? 1.591 -3.428 4.578 1 98.69 211 GLN B O 1
ATOM 3526 N N . VAL B 1 212 ? 3.305 -3.045 3.207 1 98.88 212 VAL B N 1
ATOM 3527 C CA . VAL B 1 212 ? 2.42 -2.551 2.158 1 98.88 212 VAL B CA 1
ATOM 3528 C C . VAL B 1 212 ? 1.527 -3.684 1.658 1 98.88 212 VAL B C 1
ATOM 3530 O O . VAL B 1 212 ? 0.315 -3.51 1.511 1 98.88 212 VAL B O 1
ATOM 3533 N N . ILE B 1 213 ? 2.131 -4.844 1.41 1 98.94 213 ILE B N 1
ATOM 3534 C CA . ILE B 1 213 ? 1.342 -5.992 0.978 1 98.94 213 ILE B CA 1
ATOM 3535 C C . ILE B 1 213 ? 0.302 -6.332 2.043 1 98.94 213 ILE B C 1
ATOM 3537 O O . ILE B 1 213 ? -0.861 -6.59 1.724 1 98.94 213 ILE B O 1
ATOM 3541 N N . GLY B 1 214 ? 0.691 -6.293 3.287 1 98.81 214 GLY B N 1
ATOM 3542 C CA . GLY B 1 214 ? -0.202 -6.621 4.387 1 98.81 214 GLY B CA 1
ATOM 3543 C C . GLY B 1 214 ? -1.387 -5.684 4.496 1 98.81 214 GLY B C 1
ATOM 3544 O O . GLY B 1 214 ? -2.535 -6.125 4.547 1 98.81 214 GLY B O 1
ATOM 3545 N N . VAL B 1 215 ? -1.105 -4.383 4.508 1 98.5 215 VAL B N 1
ATOM 3546 C CA . VAL B 1 215 ? -2.17 -3.406 4.723 1 98.5 215 VAL B CA 1
ATOM 3547 C C . VAL B 1 215 ? -3.109 -3.393 3.521 1 98.5 215 VAL B C 1
ATOM 3549 O O . VAL B 1 215 ? -4.328 -3.273 3.68 1 98.5 215 VAL B O 1
ATOM 3552 N N . THR B 1 216 ? -2.576 -3.525 2.324 1 98.62 216 THR B N 1
ATOM 3553 C CA . THR B 1 216 ? -3.406 -3.564 1.125 1 98.62 216 THR B CA 1
ATOM 3554 C C . THR B 1 216 ? -4.312 -4.793 1.136 1 98.62 216 THR B C 1
ATOM 3556 O O . THR B 1 216 ? -5.5 -4.699 0.83 1 98.62 216 THR B O 1
ATOM 3559 N N . SER B 1 217 ? -3.727 -5.941 1.477 1 98.81 217 SER B N 1
ATOM 3560 C CA . SER B 1 217 ? -4.504 -7.176 1.563 1 98.81 217 SER B CA 1
ATOM 3561 C C . SER B 1 217 ? -5.613 -7.055 2.602 1 98.81 217 SER B C 1
ATOM 3563 O O . SER B 1 217 ? -6.742 -7.5 2.367 1 98.81 217 SER B O 1
ATOM 3565 N N . LEU B 1 218 ? -5.297 -6.48 3.76 1 98.75 218 LEU B N 1
ATOM 3566 C CA . LEU B 1 218 ? -6.258 -6.328 4.844 1 98.75 218 LEU B CA 1
ATOM 3567 C C . LEU B 1 218 ? -7.449 -5.488 4.402 1 98.75 218 LEU B C 1
ATOM 3569 O O . LEU B 1 218 ? -8.602 -5.891 4.578 1 98.75 218 LEU B O 1
ATOM 3573 N N . PHE B 1 219 ? -7.152 -4.309 3.854 1 98.69 219 PHE B N 1
ATOM 3574 C CA . PHE B 1 219 ? -8.234 -3.418 3.461 1 98.69 219 PHE B CA 1
ATOM 3575 C C . PHE B 1 219 ? -9.062 -4.035 2.34 1 98.69 219 PHE B C 1
ATOM 3577 O O . PHE B 1 219 ? -10.289 -3.875 2.303 1 98.69 219 PHE B O 1
ATOM 3584 N N . ALA B 1 220 ? -8.406 -4.73 1.383 1 98.69 220 ALA B N 1
ATOM 3585 C CA . ALA B 1 220 ? -9.156 -5.43 0.342 1 98.69 220 ALA B CA 1
ATOM 3586 C C . ALA B 1 220 ? -10.078 -6.484 0.946 1 98.69 220 ALA B C 1
ATOM 3588 O O . ALA B 1 220 ? -11.25 -6.586 0.561 1 98.69 220 ALA B O 1
ATOM 3589 N N . ALA B 1 221 ? -9.547 -7.25 1.857 1 98.81 221 ALA B N 1
ATOM 3590 C CA . ALA B 1 221 ? -10.336 -8.297 2.5 1 98.81 221 ALA B CA 1
ATOM 3591 C C . ALA B 1 221 ? -11.5 -7.703 3.291 1 98.81 221 ALA B C 1
ATOM 3593 O O . ALA B 1 221 ? -12.609 -8.242 3.281 1 98.81 221 ALA B O 1
ATOM 3594 N N . LYS B 1 222 ? -11.258 -6.586 3.963 1 98.56 222 LYS B N 1
ATOM 3595 C CA . LYS B 1 222 ? -12.32 -5.91 4.707 1 98.56 222 LYS B CA 1
ATOM 3596 C C . LYS B 1 222 ? -13.43 -5.438 3.773 1 98.56 222 LYS B C 1
ATOM 3598 O O . LYS B 1 222 ? -14.602 -5.434 4.152 1 98.56 222 LYS B O 1
ATOM 3603 N N . SER B 1 223 ? -13.078 -5.055 2.594 1 98.31 223 SER B N 1
ATOM 3604 C CA . SER B 1 223 ? -14.055 -4.535 1.644 1 98.31 223 SER B CA 1
ATOM 3605 C C . SER B 1 223 ? -15.062 -5.605 1.25 1 98.31 223 SER B C 1
ATOM 3607 O O . SER B 1 223 ? -16.141 -5.289 0.726 1 98.31 223 SER B O 1
ATOM 3609 N N . VAL B 1 224 ? -14.742 -6.883 1.517 1 98.25 224 VAL B N 1
ATOM 3610 C CA . VAL B 1 224 ? -15.664 -7.953 1.141 1 98.25 224 VAL B CA 1
ATOM 3611 C C . VAL B 1 224 ? -16 -8.805 2.365 1 98.25 224 VAL B C 1
ATOM 3613 O O . VAL B 1 224 ? -16.547 -9.898 2.238 1 98.25 224 VAL B O 1
ATOM 3616 N N . GLY B 1 225 ? -15.586 -8.344 3.541 1 98 225 GLY B N 1
ATOM 3617 C CA . GLY B 1 225 ? -15.961 -8.977 4.797 1 98 225 GLY B CA 1
ATOM 3618 C C . GLY B 1 225 ? -15.219 -10.273 5.055 1 98 225 GLY B C 1
ATOM 3619 O O . GLY B 1 225 ? -15.781 -11.219 5.613 1 98 225 GLY B O 1
ATOM 3620 N N . LEU B 1 226 ? -13.914 -10.383 4.605 1 98.62 226 LEU B N 1
ATOM 3621 C CA . LEU B 1 226 ? -13.164 -11.625 4.734 1 98.62 226 LEU B CA 1
ATOM 3622 C C . LEU B 1 226 ? -11.805 -11.375 5.375 1 98.62 226 LEU B C 1
ATOM 3624 O O . LEU B 1 226 ? -10.82 -12.039 5.043 1 98.62 226 LEU B O 1
ATOM 3628 N N . GLU B 1 227 ? -11.703 -10.336 6.273 1 98.31 227 GLU B N 1
ATOM 3629 C CA . GLU B 1 227 ? -10.438 -9.93 6.887 1 98.31 227 GLU B CA 1
ATOM 3630 C C . GLU B 1 227 ? -9.883 -11.039 7.781 1 98.31 227 GLU B C 1
ATO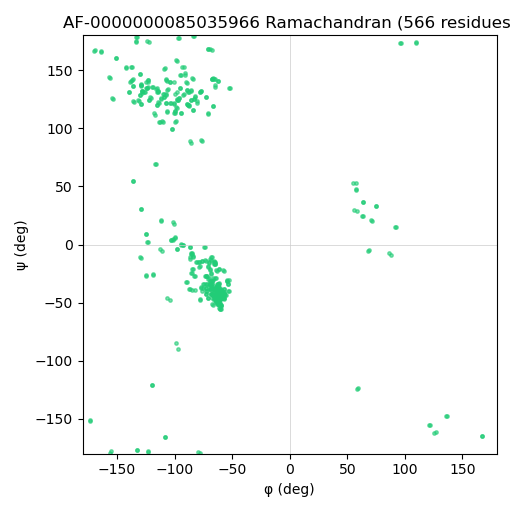M 3632 O O . GLU B 1 227 ? -8.703 -11.039 8.117 1 98.31 227 GLU B O 1
ATOM 3637 N N . ASP B 1 228 ? -10.742 -12.047 8.141 1 98.31 228 ASP B N 1
ATOM 3638 C CA . ASP B 1 228 ? -10.289 -13.148 8.984 1 98.31 228 ASP B CA 1
ATOM 3639 C C . ASP B 1 228 ? -9.812 -14.328 8.141 1 98.31 228 ASP B C 1
ATOM 3641 O O . ASP B 1 228 ? -9.352 -15.344 8.68 1 98.31 228 ASP B O 1
ATOM 3645 N N . LYS B 1 229 ? -9.883 -14.195 6.809 1 98.56 229 LYS B N 1
ATOM 3646 C CA . LYS B 1 229 ? -9.547 -15.297 5.902 1 98.56 229 LYS B CA 1
ATOM 3647 C C . LYS B 1 229 ? -8.688 -14.805 4.742 1 98.56 229 LYS B C 1
ATOM 3649 O O . LYS B 1 229 ? -9.008 -15.047 3.578 1 98.56 229 LYS B O 1
ATOM 3654 N N . ILE B 1 230 ? -7.594 -14.164 5.074 1 98.94 230 ILE B N 1
ATOM 3655 C CA . ILE B 1 230 ? -6.625 -13.742 4.07 1 98.94 230 ILE B CA 1
ATOM 3656 C C . ILE B 1 230 ? -5.598 -14.844 3.842 1 98.94 230 ILE B C 1
ATOM 3658 O O . ILE B 1 230 ? -4.922 -15.281 4.777 1 98.94 230 ILE B O 1
ATOM 3662 N N . VAL B 1 231 ? -5.48 -15.336 2.639 1 98.94 231 VAL B N 1
ATOM 3663 C CA . VAL B 1 231 ? -4.555 -16.406 2.27 1 98.94 231 VAL B CA 1
ATOM 3664 C C . VAL B 1 231 ? -3.41 -15.828 1.436 1 98.94 231 VAL B C 1
ATOM 3666 O O . VAL B 1 231 ? -3.645 -15.172 0.416 1 98.94 231 VAL B O 1
ATOM 3669 N N . LEU B 1 232 ? -2.205 -16.031 1.931 1 98.94 232 LEU B N 1
ATOM 3670 C CA . LEU B 1 232 ? -1.038 -15.531 1.211 1 98.94 232 LEU B CA 1
ATOM 3671 C C . LEU B 1 232 ? -0.398 -16.641 0.382 1 98.94 232 LEU B C 1
ATOM 3673 O O . LEU B 1 232 ? -0.067 -17.703 0.911 1 98.94 232 LEU B O 1
ATOM 3677 N N . VAL B 1 233 ? -0.261 -16.359 -0.907 1 98.69 233 VAL B N 1
ATOM 3678 C CA . VAL B 1 233 ? 0.42 -17.281 -1.811 1 98.69 233 VAL B CA 1
ATOM 3679 C C . VAL B 1 233 ? 1.417 -16.516 -2.676 1 98.69 233 VAL B C 1
ATOM 3681 O O . VAL B 1 233 ? 1.641 -15.32 -2.465 1 98.69 233 VAL B O 1
ATOM 3684 N N . GLY B 1 234 ? 2.082 -17.234 -3.617 1 96.12 234 GLY B N 1
ATOM 3685 C CA . GLY B 1 234 ? 3.105 -16.609 -4.445 1 96.12 234 GLY B CA 1
ATOM 3686 C C . GLY B 1 234 ? 4.512 -16.828 -3.912 1 96.12 234 GLY B C 1
ATOM 3687 O O . GLY B 1 234 ? 4.691 -17.359 -2.818 1 96.12 234 GLY B O 1
ATOM 3688 N N . GLY B 1 235 ? 5.453 -16.422 -4.668 1 94.88 235 GLY B N 1
ATOM 3689 C CA . GLY B 1 235 ? 6.852 -16.656 -4.344 1 94.88 235 GLY B CA 1
ATOM 3690 C C . GLY B 1 235 ? 7.273 -16.031 -3.029 1 94.88 235 GLY B C 1
ATOM 3691 O O . GLY B 1 235 ? 8.047 -16.625 -2.273 1 94.88 235 GLY B O 1
ATOM 3692 N N . LEU B 1 236 ? 6.805 -14.867 -2.693 1 97.19 236 LEU B N 1
ATOM 3693 C CA . LEU B 1 236 ? 7.219 -14.164 -1.483 1 97.19 236 LEU B CA 1
ATOM 3694 C C . LEU B 1 236 ? 6.711 -14.883 -0.237 1 97.19 236 LEU B C 1
ATOM 3696 O O . LEU B 1 236 ? 7.285 -14.742 0.845 1 97.19 236 LEU B O 1
ATOM 3700 N N . ALA B 1 237 ? 5.637 -15.633 -0.402 1 98.19 237 ALA B N 1
ATOM 3701 C CA . ALA B 1 237 ? 5.023 -16.328 0.723 1 98.19 237 ALA B CA 1
ATOM 3702 C C . ALA B 1 237 ? 5.934 -17.438 1.237 1 98.19 237 ALA B C 1
ATOM 3704 O O . ALA B 1 237 ? 5.711 -17.984 2.322 1 98.19 237 ALA B O 1
ATOM 3705 N N . SER B 1 238 ? 7.012 -17.781 0.491 1 96.62 238 SER B N 1
ATOM 3706 C CA . SER B 1 238 ? 7.922 -18.844 0.877 1 96.62 238 SER B CA 1
ATOM 3707 C C . SER B 1 238 ? 9 -18.344 1.834 1 96.62 238 SER B C 1
ATOM 3709 O O . SER B 1 238 ? 9.773 -19.125 2.377 1 96.62 238 SER B O 1
ATOM 3711 N N . TYR B 1 239 ? 9.102 -17.047 2.061 1 97.88 239 TYR B N 1
ATOM 3712 C CA . TYR B 1 239 ? 10.133 -16.453 2.9 1 97.88 239 TYR B CA 1
ATOM 3713 C C . TYR B 1 239 ? 9.547 -15.984 4.23 1 97.88 239 TYR B C 1
ATOM 3715 O O . TYR B 1 239 ? 8.789 -15.008 4.273 1 97.88 239 TYR B O 1
ATOM 3723 N N . GLU B 1 240 ? 9.969 -16.594 5.23 1 97.75 240 GLU B N 1
ATOM 3724 C CA . GLU B 1 240 ? 9.422 -16.359 6.562 1 97.75 240 GLU B CA 1
ATOM 3725 C C . GLU B 1 240 ? 9.547 -14.883 6.949 1 97.75 240 GLU B C 1
ATOM 3727 O O . GLU B 1 240 ? 8.633 -14.312 7.551 1 97.75 240 GLU B O 1
ATOM 3732 N N . GLN B 1 241 ? 10.719 -14.266 6.637 1 98.12 241 GLN B N 1
ATOM 3733 C CA . GLN B 1 241 ? 10.953 -12.875 6.988 1 98.12 241 GLN B CA 1
ATOM 3734 C C . GLN B 1 241 ? 9.922 -11.961 6.332 1 98.12 241 GLN B C 1
ATOM 3736 O O . GLN B 1 241 ? 9.445 -11 6.953 1 98.12 241 GLN B O 1
ATOM 3741 N N . ILE B 1 242 ? 9.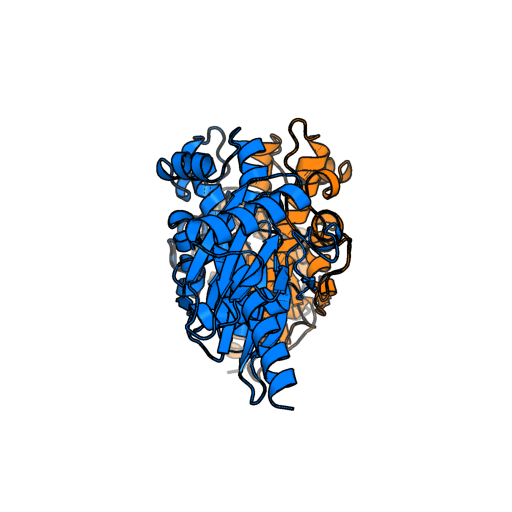578 -12.25 5.129 1 98.62 242 ILE B N 1
ATOM 3742 C CA . ILE B 1 242 ? 8.609 -11.453 4.391 1 98.62 242 ILE B CA 1
ATOM 3743 C C . ILE B 1 242 ? 7.207 -11.711 4.941 1 98.62 242 ILE B C 1
ATOM 3745 O O . ILE B 1 242 ? 6.426 -10.773 5.129 1 98.62 242 ILE B O 1
ATOM 3749 N N . VAL B 1 243 ? 6.875 -12.969 5.23 1 98.81 243 VAL B N 1
ATOM 3750 C CA . VAL B 1 243 ? 5.582 -13.352 5.793 1 98.81 243 VAL B CA 1
ATOM 3751 C C . VAL B 1 243 ? 5.352 -12.609 7.105 1 98.81 243 VAL B C 1
ATOM 3753 O O . VAL B 1 243 ? 4.25 -12.109 7.363 1 98.81 243 VAL B O 1
ATOM 3756 N N . GLU B 1 244 ? 6.367 -12.531 7.922 1 98.44 244 GLU B N 1
ATOM 3757 C CA . GLU B 1 244 ? 6.238 -11.844 9.203 1 98.44 244 GLU B CA 1
ATOM 3758 C C . GLU B 1 244 ? 5.953 -10.359 9.008 1 98.44 244 GLU B C 1
ATOM 3760 O O . GLU B 1 244 ? 5.152 -9.773 9.742 1 98.44 244 GLU B O 1
ATOM 3765 N N . ALA B 1 245 ? 6.648 -9.75 8.07 1 98.38 245 ALA B N 1
ATOM 3766 C CA . ALA B 1 245 ? 6.434 -8.336 7.77 1 98.38 245 ALA B CA 1
ATOM 3767 C C . ALA B 1 245 ? 5.016 -8.094 7.258 1 98.38 245 ALA B C 1
ATOM 3769 O O . ALA B 1 245 ? 4.422 -7.051 7.531 1 98.38 245 ALA B O 1
ATOM 3770 N N . ILE B 1 246 ? 4.449 -9.047 6.512 1 98.81 246 ILE B N 1
ATOM 3771 C CA . ILE B 1 246 ? 3.096 -8.953 5.973 1 98.81 246 ILE B CA 1
ATOM 3772 C C . ILE B 1 246 ? 2.08 -9.133 7.098 1 98.81 246 ILE B C 1
ATOM 3774 O O . ILE B 1 246 ? 1.063 -8.438 7.145 1 98.81 246 ILE B O 1
ATOM 3778 N N . LYS B 1 247 ? 2.322 -9.992 7.977 1 98.44 247 LYS B N 1
ATOM 3779 C CA . LYS B 1 247 ? 1.412 -10.398 9.039 1 98.44 247 LYS B CA 1
ATOM 3780 C C . LYS B 1 247 ? 1.192 -9.258 10.039 1 98.44 247 LYS B C 1
ATOM 3782 O O . LYS B 1 247 ? 0.096 -9.102 10.578 1 98.44 247 LYS B O 1
ATOM 3787 N N . LYS B 1 248 ? 2.162 -8.438 10.305 1 95.94 248 LYS B N 1
ATOM 3788 C CA . LYS B 1 248 ? 2.158 -7.441 11.367 1 95.94 248 LYS B CA 1
ATOM 3789 C C . LYS B 1 248 ? 1.017 -6.445 11.188 1 95.94 248 LYS B C 1
ATOM 3791 O O . LYS B 1 248 ? 0.196 -6.262 12.094 1 95.94 248 LYS B O 1
ATOM 3796 N N . PRO B 1 249 ? 0.955 -5.801 10.047 1 96.12 249 PRO B N 1
ATOM 3797 C CA . PRO B 1 249 ? -0.143 -4.84 9.906 1 96.12 249 PRO B CA 1
ATOM 3798 C C . PRO B 1 249 ? -1.513 -5.516 9.867 1 96.12 249 PRO B C 1
ATOM 3800 O O . PRO B 1 249 ? -2.506 -4.93 10.305 1 96.12 249 PRO B O 1
ATOM 3803 N N . ILE B 1 250 ? -1.617 -6.734 9.336 1 97.62 250 ILE B N 1
ATOM 3804 C CA . ILE B 1 250 ? -2.883 -7.453 9.273 1 97.62 250 ILE B CA 1
ATOM 3805 C C . ILE B 1 250 ? -3.402 -7.703 10.688 1 97.62 250 ILE B C 1
ATOM 3807 O O . ILE B 1 250 ? -4.562 -7.422 10.984 1 97.62 250 ILE B O 1
ATOM 3811 N N . LYS B 1 251 ? -2.523 -8.148 11.508 1 95.31 251 LYS B N 1
ATOM 3812 C CA . LYS B 1 251 ? -2.891 -8.422 12.898 1 95.31 251 LYS B CA 1
ATOM 3813 C C . LYS B 1 251 ? -3.234 -7.133 13.633 1 95.31 251 LYS B C 1
ATOM 3815 O O . LYS B 1 251 ? -4.191 -7.09 14.414 1 95.31 251 LYS B O 1
ATOM 3820 N N . LEU B 1 252 ? -2.447 -6.133 13.43 1 92.19 252 LEU B N 1
ATOM 3821 C CA . LEU B 1 252 ? -2.615 -4.844 14.094 1 92.19 252 LEU B CA 1
ATOM 3822 C C . LEU B 1 252 ? -4.027 -4.305 13.891 1 92.19 252 LEU B C 1
ATOM 3824 O O . LEU B 1 252 ? -4.598 -3.689 14.797 1 92.19 252 LEU B O 1
ATOM 3828 N N . PHE B 1 253 ? -4.574 -4.625 12.688 1 91.06 253 PHE B N 1
ATOM 3829 C CA . PHE B 1 253 ? -5.871 -4.031 12.383 1 91.06 253 PHE B CA 1
ATOM 3830 C C . PHE B 1 253 ? -6.961 -5.098 12.352 1 91.06 253 PHE B C 1
ATOM 3832 O O . PHE B 1 253 ? -7.984 -4.93 11.688 1 91.06 253 PHE B O 1
ATOM 3839 N N . GLY B 1 254 ? -6.734 -6.258 13 1 92 254 GLY B N 1
ATOM 3840 C CA . GLY B 1 254 ? -7.777 -7.203 13.352 1 92 254 GLY B CA 1
ATOM 3841 C C . GLY B 1 254 ? -8.008 -8.266 12.297 1 92 254 GLY B C 1
ATOM 3842 O O . GLY B 1 254 ? -9.07 -8.898 12.266 1 92 254 GLY B O 1
ATOM 3843 N N . GLY B 1 255 ? -7.105 -8.445 11.359 1 97.19 255 GLY B N 1
ATOM 3844 C CA . GLY B 1 255 ? -7.215 -9.508 10.375 1 97.19 255 GLY B CA 1
ATOM 3845 C C . GLY B 1 255 ? -6.414 -10.75 10.734 1 97.19 255 GLY B C 1
ATOM 3846 O O . GLY B 1 255 ? -5.781 -10.797 11.797 1 97.19 255 GLY B O 1
ATOM 3847 N N . SER B 1 256 ? -6.547 -11.742 9.859 1 98.44 256 SER B N 1
ATOM 3848 C CA . SER B 1 256 ? -5.789 -12.977 10.031 1 98.44 256 SER B CA 1
ATOM 3849 C C . SER B 1 256 ? -5.195 -13.453 8.711 1 98.44 256 SER B C 1
ATOM 3851 O O . SER B 1 256 ? -5.855 -13.391 7.672 1 98.44 256 SER B O 1
ATOM 3853 N N . LEU B 1 257 ? -3.957 -13.867 8.812 1 98.75 257 LEU B N 1
ATOM 3854 C CA . LEU B 1 257 ? -3.236 -14.336 7.633 1 98.75 257 LEU B CA 1
ATOM 3855 C C . LEU B 1 257 ? -3.014 -15.844 7.695 1 98.75 257 LEU B C 1
ATOM 3857 O O . LEU B 1 257 ? -2.611 -16.375 8.734 1 98.75 257 LEU B O 1
ATOM 3861 N N . ILE B 1 258 ? -3.355 -16.5 6.652 1 98.81 258 ILE B N 1
ATOM 3862 C CA . ILE B 1 258 ? -3.096 -17.938 6.484 1 98.81 258 ILE B CA 1
ATOM 3863 C C . ILE B 1 258 ? -2.064 -18.141 5.379 1 98.81 258 ILE B C 1
ATOM 3865 O O . ILE B 1 258 ? -2.209 -17.609 4.277 1 98.81 258 ILE B O 1
ATOM 3869 N N . VAL B 1 259 ? -1.022 -18.844 5.68 1 98.81 259 VAL B N 1
ATOM 3870 C CA . VAL B 1 259 ? -0.041 -19.234 4.676 1 98.81 259 VAL B CA 1
ATOM 3871 C C . VAL B 1 259 ? -0.066 -20.75 4.504 1 98.81 259 VAL B C 1
ATOM 3873 O O . VAL B 1 259 ? 0.396 -21.484 5.379 1 98.81 259 VAL B O 1
ATOM 3876 N N . PRO B 1 260 ? -0.623 -21.188 3.443 1 98.38 260 PRO B N 1
ATOM 3877 C CA . PRO B 1 260 ? -0.682 -22.641 3.256 1 98.38 260 PRO B CA 1
ATOM 3878 C C . PRO B 1 260 ? 0.685 -23.25 2.957 1 98.38 260 PRO B C 1
ATOM 3880 O O . PRO B 1 260 ? 1.659 -22.516 2.75 1 98.38 260 PRO B O 1
ATOM 3883 N N . GLU B 1 261 ? 0.732 -24.562 3.021 1 96.75 261 GLU B N 1
ATOM 3884 C CA . GLU B 1 261 ? 1.944 -25.266 2.615 1 96.75 261 GLU B CA 1
ATOM 3885 C C . GLU B 1 261 ? 2.209 -25.078 1.122 1 96.75 261 GLU B C 1
ATOM 3887 O O . GLU B 1 261 ? 1.282 -25.141 0.312 1 96.75 261 GLU B O 1
ATOM 3892 N N . ASP B 1 262 ? 3.457 -24.828 0.731 1 96.19 262 ASP B N 1
ATOM 3893 C CA . ASP B 1 262 ? 3.922 -24.688 -0.646 1 96.19 262 ASP B CA 1
ATOM 3894 C C . ASP B 1 262 ? 3.131 -23.625 -1.396 1 96.19 262 ASP B C 1
ATOM 3896 O O . ASP B 1 262 ? 2.617 -23.875 -2.488 1 96.19 262 ASP B O 1
ATOM 3900 N N . PRO B 1 263 ? 3.084 -22.469 -0.783 1 97.81 263 PRO B N 1
ATOM 3901 C CA . PRO B 1 263 ? 2.225 -21.406 -1.333 1 97.81 263 PRO B CA 1
ATOM 3902 C C . PRO B 1 263 ? 2.66 -20.969 -2.727 1 97.81 263 PRO B C 1
ATOM 3904 O O . PRO B 1 263 ? 1.859 -20.391 -3.475 1 97.81 263 PRO B O 1
ATOM 3907 N N . GLN B 1 264 ? 3.92 -21.172 -3.113 1 96.06 264 GLN B N 1
ATOM 3908 C CA . GLN B 1 264 ? 4.43 -20.719 -4.402 1 96.06 264 GLN B CA 1
ATOM 3909 C C . GLN B 1 264 ? 3.803 -21.5 -5.551 1 96.06 264 GLN B C 1
ATOM 3911 O O . GLN B 1 264 ? 3.896 -21.109 -6.711 1 96.06 264 GLN B O 1
ATOM 3916 N N . TYR B 1 265 ? 3.111 -22.641 -5.277 1 97 265 TYR B N 1
ATOM 3917 C CA . TYR B 1 265 ? 2.566 -23.5 -6.316 1 97 265 TYR B CA 1
ATOM 3918 C C . TYR B 1 265 ? 1.07 -23.266 -6.488 1 97 265 TYR B C 1
ATOM 3920 O O . TYR B 1 265 ? 0.42 -23.953 -7.293 1 97 265 TYR B O 1
ATOM 3928 N N . ALA B 1 266 ? 0.527 -22.297 -5.773 1 97.31 266 ALA B N 1
ATOM 3929 C CA . ALA B 1 266 ? -0.917 -22.078 -5.746 1 97.31 266 ALA B CA 1
ATOM 3930 C C . ALA B 1 266 ? -1.46 -21.828 -7.148 1 97.31 266 ALA B C 1
ATOM 3932 O O . ALA B 1 266 ? -2.467 -22.422 -7.547 1 97.31 266 ALA B O 1
ATOM 3933 N N . THR B 1 267 ? -0.821 -21.016 -7.902 1 96.5 267 THR B N 1
ATOM 3934 C CA . THR B 1 267 ? -1.329 -20.641 -9.211 1 96.5 267 THR B CA 1
ATOM 3935 C C . THR B 1 267 ? -1.296 -21.828 -10.172 1 96.5 267 THR B C 1
ATOM 3937 O O . THR B 1 267 ? -2.25 -22.047 -10.922 1 96.5 267 THR B O 1
ATOM 3940 N N . ALA B 1 268 ? -0.215 -22.578 -10.148 1 96.94 268 ALA B N 1
ATOM 3941 C CA . ALA B 1 268 ? -0.136 -23.781 -10.977 1 96.94 268 ALA B CA 1
ATOM 3942 C C . ALA B 1 268 ? -1.225 -24.781 -10.594 1 96.94 268 ALA B C 1
ATOM 3944 O O . ALA B 1 268 ? -1.862 -25.375 -11.461 1 96.94 268 ALA B O 1
ATOM 3945 N N . LEU B 1 269 ? -1.376 -24.938 -9.352 1 96.69 269 LEU B N 1
ATOM 3946 C CA . LEU B 1 269 ? -2.408 -25.828 -8.852 1 96.69 269 LEU B CA 1
ATOM 3947 C C . LEU B 1 269 ? -3.797 -25.344 -9.258 1 96.69 269 LEU B C 1
ATOM 3949 O O . LEU B 1 269 ? -4.629 -26.141 -9.703 1 96.69 269 LEU B O 1
ATOM 3953 N N . GLY B 1 270 ? -4.012 -24.047 -9.07 1 96.19 270 GLY B N 1
ATOM 3954 C CA . GLY B 1 270 ? -5.293 -23.484 -9.461 1 96.19 270 GLY B CA 1
ATOM 3955 C C . GLY B 1 270 ? -5.621 -23.703 -10.93 1 96.19 270 GLY B C 1
ATOM 3956 O O . GLY B 1 270 ? -6.766 -23.984 -11.273 1 96.19 270 GLY B O 1
ATOM 3957 N N . ALA B 1 271 ? -4.629 -23.547 -11.734 1 95.62 271 ALA B N 1
ATOM 3958 C CA . ALA B 1 271 ? -4.82 -23.781 -13.164 1 95.62 271 ALA B CA 1
ATOM 3959 C C . ALA B 1 271 ? -5.246 -25.234 -13.414 1 95.62 271 ALA B C 1
ATOM 3961 O O . ALA B 1 271 ? -6.18 -25.484 -14.18 1 95.62 271 ALA B O 1
ATOM 3962 N N . SER B 1 272 ? -4.605 -26.188 -12.812 1 94.94 272 SER B N 1
ATOM 3963 C CA . SER B 1 272 ? -4.914 -27.609 -12.992 1 94.94 272 SER B CA 1
ATOM 3964 C C . SER B 1 272 ? -6.309 -27.938 -12.477 1 94.94 272 SER B C 1
ATOM 3966 O O . SER B 1 272 ? -7.035 -28.719 -13.094 1 94.94 272 SER B O 1
ATOM 3968 N N . LEU B 1 273 ? -6.668 -27.328 -11.367 1 92.88 273 LEU B N 1
ATOM 3969 C CA . LEU B 1 273 ? -7.984 -27.547 -10.789 1 92.88 273 LEU B CA 1
ATOM 3970 C C . LEU B 1 273 ? -9.086 -27.047 -11.719 1 92.88 273 LEU B C 1
ATOM 3972 O O . LEU B 1 273 ? -10.117 -27.703 -11.875 1 92.88 273 LEU B O 1
ATOM 3976 N N . LYS B 1 274 ? -8.859 -25.875 -12.266 1 92.56 274 LYS B N 1
ATOM 3977 C CA . LYS B 1 274 ? -9.836 -25.297 -13.188 1 92.56 274 LYS B CA 1
ATOM 3978 C C . LYS B 1 274 ? -10.055 -26.219 -14.391 1 92.56 274 LYS B C 1
ATOM 3980 O O . LYS B 1 274 ? -11.195 -26.438 -14.805 1 92.56 274 LYS B O 1
ATOM 3985 N N . LEU B 1 275 ? -8.984 -26.734 -14.953 1 91.19 275 LEU B N 1
ATOM 3986 C CA . LEU B 1 275 ? -9.086 -27.625 -16.094 1 91.19 275 LEU B CA 1
ATOM 3987 C C . LEU B 1 275 ? -9.758 -28.938 -15.711 1 91.19 275 LEU B C 1
ATOM 3989 O O . LEU B 1 275 ? -10.57 -29.469 -16.469 1 91.19 275 LEU B O 1
ATOM 3993 N N . PHE B 1 276 ? -9.414 -29.453 -14.578 1 86.25 276 PHE B N 1
ATOM 3994 C CA . PHE B 1 276 ? -9.992 -30.703 -14.094 1 86.25 276 PHE B CA 1
ATOM 3995 C C . PHE B 1 276 ? -11.5 -30.578 -13.945 1 86.25 276 PHE B C 1
ATOM 3997 O O . PHE B 1 276 ? -12.25 -31.484 -14.32 1 86.25 276 PHE B O 1
ATOM 4004 N N . SER B 1 277 ? -11.914 -29.484 -13.422 1 82.69 277 SER B N 1
ATOM 4005 C CA . SER B 1 277 ? -13.344 -29.234 -13.234 1 82.69 277 SER B CA 1
ATOM 4006 C C . SER B 1 277 ? -14.062 -29.109 -14.578 1 82.69 277 SER B C 1
ATOM 4008 O O . SER B 1 277 ? -15.211 -29.547 -14.703 1 82.69 277 SER B O 1
ATOM 4010 N N . SER B 1 278 ? -13.383 -28.531 -15.484 1 80.38 278 SER B N 1
ATOM 4011 C CA . SER B 1 278 ? -13.977 -28.359 -16.812 1 80.38 278 SER B CA 1
ATOM 4012 C C . SER B 1 278 ? -14.109 -29.703 -17.531 1 80.38 278 SER B C 1
ATOM 4014 O O . SER B 1 278 ? -15.078 -29.922 -18.266 1 80.38 278 SER B O 1
ATOM 4016 N N . LEU B 1 279 ? -13.172 -30.594 -17.312 1 77.19 279 LEU B N 1
ATOM 4017 C CA . LEU B 1 279 ? -13.172 -31.891 -17.969 1 77.19 279 LEU B CA 1
ATOM 4018 C C . LEU B 1 279 ? -14.188 -32.812 -17.328 1 77.19 279 LEU B C 1
ATOM 4020 O O . LEU B 1 279 ? -14.82 -33.625 -18.016 1 77.19 279 LEU B O 1
ATOM 4024 N N . THR B 1 280 ? -14.25 -32.656 -16.047 1 69.44 280 THR B N 1
ATOM 4025 C CA . THR B 1 280 ? -15.211 -33.531 -15.359 1 69.44 280 THR B CA 1
ATOM 4026 C C . THR B 1 280 ? -16.641 -33.062 -15.648 1 69.44 280 THR B C 1
ATOM 4028 O O . THR B 1 280 ? -17.562 -33.906 -15.711 1 69.44 280 THR B O 1
ATOM 4031 N N . SER B 1 281 ? -16.719 -31.719 -15.773 1 62.53 281 SER B N 1
ATOM 4032 C CA . SER B 1 281 ? -18.031 -31.234 -16.156 1 62.53 281 SER B CA 1
ATOM 4033 C C . SER B 1 281 ? -18.391 -31.672 -17.578 1 62.53 281 SER B C 1
ATOM 4035 O O . SER B 1 281 ? -19.578 -31.875 -17.891 1 62.53 281 SER B O 1
ATOM 4037 N N . LEU B 1 282 ? -17.344 -31.812 -18.297 1 49.03 282 LEU B N 1
ATOM 4038 C CA . LEU B 1 282 ? -17.562 -32.25 -19.672 1 49.03 282 LEU B CA 1
ATOM 4039 C C . LEU B 1 282 ? -17.891 -33.75 -19.719 1 49.03 282 LEU B C 1
ATOM 4041 O O . LEU B 1 282 ? -18.625 -34.219 -20.594 1 49.03 282 LEU B O 1
ATOM 4045 N N . VAL B 1 283 ? -17.281 -34.531 -18.797 1 46.69 283 VAL B N 1
ATOM 4046 C CA . VAL B 1 283 ? -17.562 -35.969 -18.781 1 46.69 283 VAL B CA 1
ATOM 4047 C C . VAL B 1 283 ? -18.938 -36.219 -18.156 1 46.69 283 VAL B C 1
ATOM 4049 O O . VAL B 1 283 ? -19.578 -37.25 -18.406 1 46.69 283 VAL B O 1
ATOM 4052 N N . ARG B 1 284 ? -19.266 -35.469 -17.094 1 46.03 284 ARG B N 1
ATOM 4053 C CA . ARG B 1 284 ? -20.562 -35.719 -16.469 1 46.03 284 ARG B CA 1
ATOM 4054 C C . ARG B 1 284 ? -21.703 -35.219 -17.359 1 46.03 284 ARG B C 1
ATOM 4056 O O . ARG B 1 284 ? -22.859 -35.562 -17.141 1 46.03 284 ARG B O 1
ATOM 4063 N N . GLY B 1 285 ? -21.453 -34.25 -18.172 1 37.91 285 GLY B N 1
ATOM 4064 C CA . GLY B 1 285 ? -22.531 -33.938 -19.078 1 37.91 285 GLY B CA 1
ATOM 4065 C C . GLY B 1 285 ? -22.516 -34.75 -20.359 1 37.91 285 GLY B C 1
ATOM 4066 O O . GLY B 1 285 ? -21.469 -35.219 -20.781 1 37.91 285 GLY B O 1
#

Secondary structure (DSSP, 8-state):
--EEEEEEE-SSEEEEEEEETTEEEEEEEEE-SSHHHHHHHHHHHHHHHHT--GGGEEEEEEEETTGGGS-SEETTEEEEE--HHHHHHHHHHHHHT-SEEEEEEESSSEEEEEEEEETTEEEEEEEEEES-SHHHHHHHHHHHH---SHHHHHHHHTTS-GGGTSEEHHHHHSS-BTTB-TTSEEETT-S--SS--HHHHHHHHHHHHHHHHHHHHHHHHHTTT-TT-EEEESGGGG-HHHHHHHHHHHHHTT--EE--SSGGGHHHHHHHHHHHHHHHHHHH-/--EEEEEEE-SSEEEEEEEETTEEEEEEEEE-SSHHHHHHHHHHHHHHHHT--GGGEEEEEEEETTGGGS-SEETTEEEEE--HHHHHHHHHHHHHT-SEEEEEEESSSEEEEEEEEETTEEEEEEEEEES-SHHHHHHHHHHHH---SHHHHHHHHTTS-GGGTSEEHHHHHSS-BTTB-TTSEEETT-S--SS--HHHHHHHHHHHHHHHHHHHHHHHHHTTT-TT-EEEESGGGG-HHHHHHHHHHHHHTT--EE--SSGGGHHHHHHHHHHHHHHHHHHH-